Protein 7TZE (pdb70)

Structure (mmCIF, N/CA/C/O backbone):
data_7TZE
#
_entry.id   7TZE
#
_cell.length_a   35.729
_cell.length_b   92.534
_cell.length_c   81.771
_cell.angle_alpha   90.000
_cell.angle_beta   90.780
_cell.angle_gamma   90.000
#
_symmetry.space_group_name_H-M   'P 1 21 1'
#
loop_
_entity.id
_entity.type
_entity.pdbx_description
1 polymer 'Lymphocyte activation gene 3 protein'
2 non-polymer 2-acetamido-2-deoxy-beta-D-glucopyranose
3 non-polymer 1,2-ETHANEDIOL
4 water water
#
loop_
_atom_site.group_PDB
_atom_site.id
_atom_site.type_symbol
_atom_site.label_atom_id
_atom_site.label_alt_id
_atom_site.label_comp_id
_atom_site.label_asym_id
_atom_site.label_entity_id
_atom_site.label_seq_id
_atom_site.pdbx_PDB_ins_code
_atom_site.Cartn_x
_atom_site.Cartn_y
_atom_site.Cartn_z
_atom_site.occupancy
_atom_site.B_iso_or_equiv
_atom_site.auth_seq_id
_atom_site.auth_comp_id
_atom_site.auth_asym_id
_atom_site.auth_atom_id
_atom_site.pdbx_PDB_model_num
ATOM 1 N N . GLU A 1 6 ? 4.763 33.713 17.373 1.00 160.34 28 GLU A N 1
ATOM 2 C CA . GLU A 1 6 ? 4.876 34.951 18.126 1.00 158.09 28 GLU A CA 1
ATOM 3 C C . GLU A 1 6 ? 4.973 34.609 19.598 1.00 143.24 28 GLU A C 1
ATOM 4 O O . GLU A 1 6 ? 6.045 34.621 20.202 1.00 144.42 28 GLU A O 1
ATOM 10 N N . LEU A 1 7 ? 3.822 34.353 20.178 1.00 128.65 29 LEU A N 1
ATOM 11 C CA . LEU A 1 7 ? 3.482 33.949 21.531 1.00 115.22 29 LEU A CA 1
ATOM 12 C C . LEU A 1 7 ? 3.502 32.433 21.665 1.00 107.07 29 LEU A C 1
ATOM 13 O O . LEU A 1 7 ? 3.155 31.723 20.716 1.00 108.56 29 LEU A O 1
ATOM 18 N N . PRO A 1 8 ? 3.916 31.928 22.823 1.00 96.38 30 PRO A N 1
ATOM 19 C CA . PRO A 1 8 ? 3.770 30.494 23.087 1.00 92.46 30 PRO A CA 1
ATOM 20 C C . PRO A 1 8 ? 2.302 30.093 23.096 1.00 87.23 30 PRO A C 1
ATOM 21 O O . PRO A 1 8 ? 1.442 30.813 23.608 1.00 88.63 30 PRO A O 1
ATOM 25 N N . VAL A 1 9 ? 2.020 28.931 22.516 1.00 82.31 31 VAL A N 1
ATOM 26 C CA . VAL A 1 9 ? 0.662 28.413 22.418 1.00 76.62 31 VAL A CA 1
ATOM 27 C C . VAL A 1 9 ? 0.452 27.407 23.539 1.00 76.47 31 VAL A C 1
ATOM 28 O O . VAL A 1 9 ? 1.280 26.510 23.744 1.00 80.12 31 VAL A O 1
ATOM 32 N N . VAL A 1 10 ? -0.652 27.556 24.264 1.00 74.77 32 VAL A N 1
ATOM 33 C CA . VAL A 1 10 ? -1.085 26.598 25.272 1.00 69.64 32 VAL A CA 1
ATOM 34 C C . VAL A 1 10 ? -2.415 26.023 24.816 1.00 68.21 32 VAL A C 1
ATOM 35 O O . VAL A 1 10 ? -3.332 26.773 24.465 1.00 71.63 32 VAL A O 1
ATOM 39 N N . TRP A 1 11 ? -2.517 24.701 24.806 1.00 66.91 33 TRP A N 1
ATOM 40 C CA . TRP A 1 11 ? -3.734 24.036 24.371 1.00 62.49 33 TRP A CA 1
ATOM 41 C C . TRP A 1 11 ? -4.582 23.635 25.568 1.00 64.31 33 TRP A C 1
ATOM 42 O O . TRP A 1 11 ? -4.057 23.265 26.622 1.00 69.34 33 TRP A O 1
ATOM 53 N N . ALA A 1 12 ? -5.898 23.726 25.399 1.00 61.06 34 ALA A N 1
ATOM 54 C CA . ALA A 1 12 ? -6.848 23.319 26.419 1.00 60.59 34 ALA A CA 1
ATOM 55 C C . ALA A 1 12 ? -7.908 22.422 25.800 1.00 66.53 34 ALA A C 1
ATOM 56 O O . ALA A 1 12 ? -8.228 22.532 24.613 1.00 68.30 34 ALA A O 1
ATOM 58 N N . GLN A 1 13 ? -8.450 21.533 26.623 1.00 66.53 35 GLN A N 1
ATOM 59 C CA . GLN A 1 13 ? -9.586 20.703 26.253 1.00 61.22 35 GLN A CA 1
ATOM 60 C C . GLN A 1 13 ? -10.826 21.273 26.928 1.00 56.61 35 GLN A C 1
ATOM 61 O O . GLN A 1 13 ? -10.844 21.447 28.151 1.00 60.21 35 GLN A O 1
ATOM 67 N N . GLU A 1 14 ? -11.846 21.584 26.130 1.00 58.08 36 GLU A N 1
ATOM 68 C CA . GLU A 1 14 ? -13.068 22.165 26.670 1.00 69.66 36 GLU A CA 1
ATOM 69 C C . GLU A 1 14 ? -13.767 21.179 27.596 1.00 69.59 36 GLU A C 1
ATOM 70 O O . GLU A 1 14 ? -13.970 20.013 27.245 1.00 71.20 36 GLU A O 1
ATOM 76 N N . GLY A 1 15 ? -14.149 21.659 28.779 1.00 68.53 37 GLY A N 1
ATOM 77 C CA . GLY A 1 15 ? -14.734 20.817 29.797 1.00 68.69 37 GLY A CA 1
ATOM 78 C C . GLY A 1 15 ? -13.745 20.252 30.793 1.00 68.98 37 GLY A C 1
ATOM 79 O O . GLY A 1 15 ? -14.166 19.754 31.844 1.00 72.42 37 GLY A O 1
ATOM 80 N N . ALA A 1 16 ? -12.447 20.310 30.495 1.00 64.09 38 ALA A N 1
ATOM 81 C CA . ALA A 1 16 ? -11.391 19.830 31.367 1.00 64.14 38 ALA A CA 1
ATOM 82 C C . ALA A 1 16 ? -10.591 21.006 31.918 1.00 68.31 38 ALA A C 1
ATOM 83 O O . ALA A 1 16 ? -10.466 22.036 31.250 1.00 68.94 38 ALA A O 1
ATOM 85 N N . PRO A 1 17 ? -10.057 20.900 33.136 1.00 67.33 39 PRO A N 1
ATOM 86 C CA . PRO A 1 17 ? -9.243 21.996 33.675 1.00 62.91 39 PRO A CA 1
ATOM 87 C C . PRO A 1 17 ? -7.963 22.195 32.883 1.00 62.88 39 PRO A C 1
ATOM 88 O O . PRO A 1 17 ? -7.414 21.258 32.298 1.00 66.03 39 PRO A O 1
ATOM 92 N N . VAL A 1 18 ? -7.492 23.439 32.863 1.00 56.16 40 VAL A N 1
ATOM 93 C CA . VAL A 1 18 ? -6.204 23.751 32.259 1.00 55.96 40 VAL A CA 1
ATOM 94 C C . VAL A 1 18 ? -5.534 24.828 33.100 1.00 58.09 40 VAL A C 1
ATOM 95 O O . VAL A 1 18 ? -6.195 25.613 33.785 1.00 62.54 40 VAL A O 1
ATOM 99 N N . HIS A 1 19 ? -4.207 24.822 33.098 1.00 59.35 41 HIS A N 1
ATOM 100 C CA . HIS A 1 19 ? -3.422 25.800 33.831 1.00 61.36 41 HIS A CA 1
ATOM 101 C C . HIS A 1 19 ? -2.506 26.512 32.848 1.00 61.72 41 HIS A C 1
ATOM 102 O O . HIS A 1 19 ? -1.865 25.876 32.004 1.00 60.29 41 HIS A O 1
ATOM 109 N N . LEU A 1 20 ? -2.497 27.834 32.925 1.00 65.09 42 LEU A N 1
ATOM 110 C CA . LEU A 1 20 ? -1.646 28.650 32.084 1.00 67.97 42 LEU A CA 1
ATOM 111 C C . LEU A 1 20 ? -0.390 28.903 32.892 1.00 70.38 42 LEU A C 1
ATOM 112 O O . LEU A 1 20 ? -0.466 29.543 33.967 1.00 75.04 42 LEU A O 1
ATOM 117 N N . PRO A 1 21 ? 0.760 28.362 32.477 1.00 66.57 43 PRO A N 1
ATOM 118 C CA . PRO A 1 21 ? 1.928 28.311 33.358 1.00 71.36 43 PRO A CA 1
ATOM 119 C C . PRO A 1 21 ? 2.592 29.671 33.488 1.00 73.15 43 PRO A C 1
ATOM 120 O O . PRO A 1 21 ? 2.861 30.351 32.495 1.00 73.67 43 PRO A O 1
ATOM 124 N N . CYS A 1 22 ? 2.878 30.045 34.730 1.00 74.95 44 CYS A N 1
ATOM 125 C CA . CYS A 1 22 ? 3.688 31.225 34.996 1.00 89.35 44 CYS A CA 1
ATOM 126 C C . CYS A 1 22 ? 4.366 31.011 36.344 1.00 90.46 44 CYS A C 1
ATOM 127 O O . CYS A 1 22 ? 3.726 31.123 37.397 1.00 93.45 44 CYS A O 1
ATOM 130 N N . SER A 1 23 ? 5.657 30.706 36.292 1.00 85.71 45 SER A N 1
ATOM 131 C CA . SER A 1 23 ? 6.429 30.233 37.427 1.00 83.68 45 SER A CA 1
ATOM 132 C C . SER A 1 23 ? 7.749 30.979 37.420 1.00 81.42 45 SER A C 1
ATOM 133 O O . SER A 1 23 ? 8.339 31.199 36.363 1.00 80.57 45 SER A O 1
ATOM 136 N N . LEU A 1 24 ? 8.184 31.409 38.592 1.00 84.06 46 LEU A N 1
ATOM 137 C CA . LEU A 1 24 ? 9.516 31.978 38.718 1.00 92.92 46 LEU A CA 1
ATOM 138 C C . LEU A 1 24 ? 10.577 30.915 38.479 1.00 104.92 46 LEU A C 1
ATOM 139 O O . LEU A 1 24 ? 10.498 29.802 39.014 1.00 99.56 46 LEU A O 1
ATOM 144 N N . LYS A 1 25 ? 11.562 31.261 37.654 1.00 126.94 47 LYS A N 1
ATOM 145 C CA . LYS A 1 25 ? 12.636 30.335 37.322 1.00 139.26 47 LYS A CA 1
ATOM 146 C C . LYS A 1 25 ? 13.524 30.158 38.550 1.00 147.20 47 LYS A C 1
ATOM 147 O O . LYS A 1 25 ? 14.106 31.128 39.053 1.00 150.62 47 LYS A O 1
ATOM 149 N N . SER A 1 26 ? 13.584 28.916 39.052 1.00 149.25 48 SER A N 1
ATOM 150 C CA . SER A 1 26 ? 14.285 28.496 40.265 1.00 151.97 48 SER A CA 1
ATOM 151 C C . SER A 1 26 ? 13.748 29.303 41.447 1.00 147.41 48 SER A C 1
ATOM 152 O O . SER A 1 26 ? 14.506 29.988 42.147 1.00 148.10 48 SER A O 1
ATOM 154 N N . PRO A 1 27 ? 12.421 29.257 41.669 0.81 141.18 49 PRO A N 1
ATOM 155 C CA . PRO A 1 27 ? 11.713 29.999 42.734 0.81 136.77 49 PRO A CA 1
ATOM 156 C C . PRO A 1 27 ? 11.809 29.385 44.121 0.81 136.25 49 PRO A C 1
ATOM 157 O O . PRO A 1 27 ? 10.802 29.106 44.777 0.81 137.86 49 PRO A O 1
ATOM 159 N N . ASN A 1 28 ? 13.025 29.163 44.586 1.00 138.90 50 ASN A N 1
ATOM 160 C CA . ASN A 1 28 ? 13.181 28.572 45.908 1.00 139.93 50 ASN A CA 1
ATOM 161 C C . ASN A 1 28 ? 13.531 29.663 46.920 1.00 136.55 50 ASN A C 1
ATOM 162 O O . ASN A 1 28 ? 14.680 29.843 47.345 1.00 137.78 50 ASN A O 1
ATOM 167 N N . LEU A 1 29 ? 12.486 30.391 47.328 1.00 130.82 51 LEU A N 1
ATOM 168 C CA . LEU A 1 29 ? 12.486 31.344 48.430 1.00 130.32 51 LEU A CA 1
ATOM 169 C C . LEU A 1 29 ? 11.621 30.730 49.529 1.00 130.64 51 LEU A C 1
ATOM 170 O O . LEU A 1 29 ? 11.064 29.641 49.348 1.00 132.73 51 LEU A O 1
ATOM 172 N N . ASP A 1 30 ? 11.500 31.423 50.645 1.00 127.38 52 ASP A N 1
ATOM 173 C CA . ASP A 1 30 ? 10.637 30.965 51.719 1.00 122.33 52 ASP A CA 1
ATOM 174 C C . ASP A 1 30 ? 9.192 30.890 51.228 1.00 108.97 52 ASP A C 1
ATOM 175 O O . ASP A 1 30 ? 8.730 31.816 50.548 1.00 101.30 52 ASP A O 1
ATOM 180 N N . PRO A 1 31 ? 8.471 29.787 51.487 1.00 105.21 53 PRO A N 1
ATOM 181 C CA . PRO A 1 31 ? 7.058 29.705 51.056 1.00 104.01 53 PRO A CA 1
ATOM 182 C C . PRO A 1 31 ? 6.181 30.845 51.552 1.00 105.38 53 PRO A C 1
ATOM 183 O O . PRO A 1 31 ? 5.182 31.178 50.900 1.00 104.65 53 PRO A O 1
ATOM 187 N N . ASN A 1 32 ? 6.516 31.452 52.686 1.00 105.51 54 ASN A N 1
ATOM 188 C CA . ASN A 1 32 ? 5.785 32.631 53.129 1.00 104.26 54 ASN A CA 1
ATOM 189 C C . ASN A 1 32 ? 6.320 33.928 52.541 1.00 96.25 54 ASN A C 1
ATOM 190 O O . ASN A 1 32 ? 5.636 34.953 52.605 1.00 97.94 54 ASN A O 1
ATOM 195 N N . PHE A 1 33 ? 7.501 33.898 51.926 1.00 89.11 55 PHE A N 1
ATOM 196 C CA . PHE A 1 33 ? 7.963 35.068 51.180 1.00 81.11 55 PHE A CA 1
ATOM 197 C C . PHE A 1 33 ? 7.300 35.143 49.808 1.00 78.86 55 PHE A C 1
ATOM 198 O O . PHE A 1 33 ? 6.931 36.232 49.354 1.00 77.87 55 PHE A O 1
ATOM 206 N N . LEU A 1 34 ? 7.144 34.002 49.127 1.00 78.03 56 LEU A N 1
ATOM 207 C CA . LEU A 1 34 ? 6.615 34.038 47.766 1.00 75.35 56 LEU A CA 1
ATOM 208 C C . LEU A 1 34 ? 5.095 34.171 47.735 1.00 75.00 56 LEU A C 1
ATOM 209 O O . LEU A 1 34 ? 4.545 34.730 46.777 1.00 74.39 56 LEU A O 1
ATOM 214 N N . ARG A 1 35 ? 4.399 33.706 48.780 1.00 79.67 57 ARG A N 1
ATOM 215 C CA . ARG A 1 35 ? 2.976 34.014 48.921 1.00 84.39 57 ARG A CA 1
ATOM 216 C C . ARG A 1 35 ? 2.702 35.508 49.022 1.00 80.88 57 ARG A C 1
ATOM 217 O O . ARG A 1 35 ? 1.583 35.937 48.722 1.00 82.49 57 ARG A O 1
ATOM 225 N N . ARG A 1 36 ? 3.670 36.304 49.477 1.00 75.26 58 ARG A N 1
ATOM 226 C CA . ARG A 1 36 ? 3.432 37.731 49.624 1.00 69.11 58 ARG A CA 1
ATOM 227 C C . ARG A 1 36 ? 3.534 38.462 48.297 1.00 65.00 58 ARG A C 1
ATOM 228 O O . ARG A 1 36 ? 3.340 39.680 48.260 1.00 69.57 58 ARG A O 1
ATOM 236 N N . GLY A 1 37 ? 3.819 37.747 47.216 1.00 62.40 59 GLY A N 1
ATOM 237 C CA . GLY A 1 37 ? 3.805 38.346 45.908 1.00 68.24 59 GLY A CA 1
ATOM 238 C C . GLY A 1 37 ? 2.387 38.557 45.425 1.00 75.18 59 GLY A C 1
ATOM 239 O O . GLY A 1 37 ? 1.437 37.946 45.918 1.00 80.56 59 GLY A O 1
ATOM 240 N N . GLY A 1 38 ? 2.248 39.433 44.439 1.00 73.32 60 GLY A N 1
ATOM 241 C CA . GLY A 1 38 ? 0.956 39.736 43.859 1.00 70.43 60 GLY A CA 1
ATOM 242 C C . GLY A 1 38 ? 1.018 39.498 42.368 1.00 70.15 60 GLY A C 1
ATOM 243 O O . GLY A 1 38 ? 2.086 39.511 41.768 1.00 72.61 60 GLY A O 1
ATOM 244 N N . VAL A 1 39 ? -0.131 39.218 41.779 1.00 67.03 61 VAL A N 1
ATOM 245 C CA . VAL A 1 39 ? -0.162 38.885 40.365 1.00 68.06 61 VAL A CA 1
ATOM 246 C C . VAL A 1 39 ? -1.426 39.470 39.754 1.00 65.42 61 VAL A C 1
ATOM 247 O O . VAL A 1 39 ? -2.475 39.553 40.406 1.00 62.90 61 VAL A O 1
ATOM 251 N N . ILE A 1 40 ? -1.313 39.897 38.500 1.00 65.05 62 ILE A N 1
ATOM 252 C CA . ILE A 1 40 ? -2.444 40.331 37.690 1.00 73.44 62 ILE A CA 1
ATOM 253 C C . ILE A 1 40 ? -2.451 39.470 36.437 1.00 76.46 62 ILE A C 1
ATOM 254 O O . ILE A 1 40 ? -1.434 39.379 35.736 1.00 79.76 62 ILE A O 1
ATOM 259 N N . TRP A 1 41 ? -3.577 38.816 36.168 1.00 71.96 63 TRP A N 1
ATOM 260 C CA . TRP A 1 41 ? -3.764 38.080 34.926 1.00 66.26 63 TRP A CA 1
ATOM 261 C C . TRP A 1 41 ? -4.745 38.851 34.057 1.00 72.79 63 TRP A C 1
ATOM 262 O O . TRP A 1 41 ? -5.855 39.161 34.497 1.00 80.17 63 TRP A O 1
ATOM 273 N N . GLN A 1 42 ? -4.337 39.162 32.833 1.00 74.66 64 GLN A N 1
ATOM 274 C CA . GLN A 1 42 ? -5.169 39.863 31.872 1.00 82.18 64 GLN A CA 1
ATOM 275 C C . GLN A 1 42 ? -5.473 38.946 30.700 1.00 84.43 64 GLN A C 1
ATOM 276 O O . GLN A 1 42 ? -4.616 38.170 30.271 1.00 86.34 64 GLN A O 1
ATOM 282 N N . HIS A 1 43 ? -6.687 39.051 30.172 1.00 88.10 65 HIS A N 1
ATOM 283 C CA . HIS A 1 43 ? -7.107 38.247 29.036 1.00 92.30 65 HIS A CA 1
ATOM 284 C C . HIS A 1 43 ? -7.659 39.181 27.973 1.00 100.72 65 HIS A C 1
ATOM 285 O O . HIS A 1 43 ? -8.645 39.877 28.216 1.00 105.04 65 HIS A O 1
ATOM 292 N N . GLN A 1 44 ? -7.014 39.227 26.826 1.00 102.38 66 GLN A N 1
ATOM 293 C CA . GLN A 1 44 ? -7.590 39.895 25.673 1.00 110.94 66 GLN A CA 1
ATOM 294 C C . GLN A 1 44 ? -8.234 38.839 24.791 1.00 111.13 66 GLN A C 1
ATOM 295 O O . GLN A 1 44 ? -7.531 38.030 24.178 1.00 113.26 66 GLN A O 1
ATOM 301 N N . PRO A 1 45 ? -9.564 38.736 24.792 1.00 111.00 67 PRO A N 1
ATOM 302 C CA . PRO A 1 45 ? -10.236 37.663 24.060 1.00 108.83 67 PRO A CA 1
ATOM 303 C C . PRO A 1 45 ? -10.106 37.845 22.564 1.00 111.34 67 PRO A C 1
ATOM 304 O O . PRO A 1 45 ? -10.045 38.967 22.053 1.00 118.77 67 PRO A O 1
ATOM 308 N N . ASP A 1 46 ? -10.139 36.723 21.864 1.00 109.98 68 ASP A N 1
ATOM 309 C CA . ASP A 1 46 ? -9.944 36.719 20.431 1.00 112.30 68 ASP A CA 1
ATOM 310 C C . ASP A 1 46 ? -11.219 37.106 19.692 1.00 114.12 68 ASP A C 1
ATOM 311 O O . ASP A 1 46 ? -11.207 37.990 18.835 1.00 117.78 68 ASP A O 1
ATOM 313 N N . GLY A 1 71 ? -8.999 44.616 23.822 1.00 142.41 93 GLY A N 1
ATOM 314 C CA . GLY A 1 71 ? -9.912 44.608 24.948 1.00 139.96 93 GLY A CA 1
ATOM 315 C C . GLY A 1 71 ? -9.370 43.842 26.137 1.00 130.69 93 GLY A C 1
ATOM 316 O O . GLY A 1 71 ? -10.039 42.952 26.665 1.00 125.78 93 GLY A O 1
ATOM 317 N N . ARG A 1 72 ? -8.149 44.188 26.548 1.00 128.35 94 ARG A N 1
ATOM 318 C CA . ARG A 1 72 ? -7.530 43.555 27.706 1.00 124.84 94 ARG A CA 1
ATOM 319 C C . ARG A 1 72 ? -8.363 43.825 28.951 1.00 125.33 94 ARG A C 1
ATOM 320 O O . ARG A 1 72 ? -8.631 44.983 29.288 1.00 131.52 94 ARG A O 1
ATOM 328 N N . TYR A 1 73 ? -8.768 42.761 29.639 1.00 119.06 95 TYR A N 1
ATOM 329 C CA . TYR A 1 73 ? -9.454 42.898 30.913 1.00 115.51 95 TYR A CA 1
ATOM 330 C C . TYR A 1 73 ? -8.823 41.957 31.928 1.00 104.93 95 TYR A C 1
ATOM 331 O O . TYR A 1 73 ? -8.302 40.894 31.581 1.00 102.57 95 TYR A O 1
ATOM 340 N N . THR A 1 74 ? -8.891 42.361 33.191 1.00 97.68 96 THR A N 1
ATOM 341 C CA . THR A 1 74 ? -8.261 41.626 34.280 1.00 86.44 96 THR A CA 1
ATOM 342 C C . THR A 1 74 ? -9.196 40.510 34.724 1.00 82.11 96 THR A C 1
ATOM 343 O O . THR A 1 74 ? -10.360 40.767 35.049 1.00 84.88 96 THR A O 1
ATOM 347 N N . VAL A 1 75 ? -8.710 39.270 34.728 1.00 77.15 97 VAL A N 1
ATOM 348 C CA . VAL A 1 75 ? -9.592 38.181 35.130 1.00 77.24 97 VAL A CA 1
ATOM 349 C C . VAL A 1 75 ? -9.381 37.801 36.588 1.00 78.06 97 VAL A C 1
ATOM 350 O O . VAL A 1 75 ? -10.309 37.304 37.233 1.00 81.20 97 VAL A O 1
ATOM 354 N N . LEU A 1 76 ? -8.188 38.051 37.126 1.00 75.64 98 LEU A N 1
ATOM 355 C CA . LEU A 1 76 ? -7.997 37.977 38.567 1.00 76.92 98 LEU A CA 1
ATOM 356 C C . LEU A 1 76 ? -6.732 38.733 38.953 1.00 75.13 98 LEU A C 1
ATOM 357 O O . LEU A 1 76 ? -5.739 38.770 38.211 1.00 73.68 98 LEU A O 1
ATOM 362 N N . SER A 1 77 ? -6.791 39.323 40.142 1.00 75.14 99 SER A N 1
ATOM 363 C CA . SER A 1 77 ? -5.723 40.142 40.696 1.00 75.01 99 SER A CA 1
ATOM 364 C C . SER A 1 77 ? -5.598 39.814 42.171 1.00 77.17 99 SER A C 1
ATOM 365 O O . SER A 1 77 ? -6.582 39.903 42.910 1.00 85.01 99 SER A O 1
ATOM 368 N N . VAL A 1 78 ? -4.409 39.418 42.603 1.00 73.90 100 VAL A N 1
ATOM 369 C CA . VAL A 1 78 ? -4.108 39.304 44.023 1.00 77.69 100 VAL A CA 1
ATOM 370 C C . VAL A 1 78 ? -3.059 40.354 44.337 1.00 72.32 100 VAL A C 1
ATOM 371 O O . VAL A 1 78 ? -2.050 40.465 43.624 1.00 68.39 100 VAL A O 1
ATOM 375 N N . ALA A 1 79 ? -3.304 41.126 45.391 1.00 71.90 101 ALA A N 1
ATOM 376 C CA . ALA A 1 79 ? -2.465 42.245 45.784 1.00 74.14 101 ALA A CA 1
ATOM 377 C C . ALA A 1 79 ? -1.247 41.713 46.530 1.00 75.55 101 ALA A C 1
ATOM 378 O O . ALA A 1 79 ? -1.362 40.752 47.292 1.00 78.60 101 ALA A O 1
ATOM 380 N N . PRO A 1 80 ? -0.065 42.278 46.302 1.00 74.28 102 PRO A N 1
ATOM 381 C CA . PRO A 1 80 ? 1.095 41.853 47.086 1.00 67.90 102 PRO A CA 1
ATOM 382 C C . PRO A 1 80 ? 0.908 42.200 48.555 1.00 67.16 102 PRO A C 1
ATOM 383 O O . PRO A 1 80 ? 0.133 43.085 48.925 1.00 71.83 102 PRO A O 1
ATOM 387 N N . GLY A 1 81 ? 1.637 41.477 49.398 1.00 68.21 103 GLY A N 1
ATOM 388 C CA . GLY A 1 81 ? 1.555 41.619 50.839 1.00 72.41 103 GLY A CA 1
ATOM 389 C C . GLY A 1 81 ? 1.157 40.355 51.573 1.00 72.43 103 GLY A C 1
ATOM 390 O O . GLY A 1 81 ? 1.367 40.270 52.791 1.00 75.83 103 GLY A O 1
ATOM 391 N N . GLY A 1 82 ? 0.573 39.375 50.888 1.00 69.32 104 GLY A N 1
ATOM 392 C CA . GLY A 1 82 ? 0.286 38.103 51.512 1.00 75.90 104 GLY A CA 1
ATOM 393 C C . GLY A 1 82 ? -1.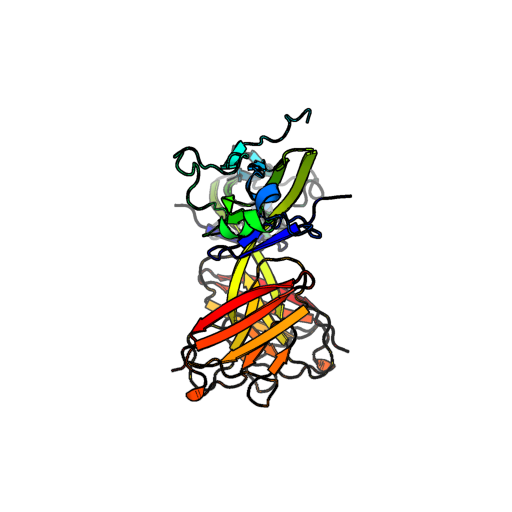075 37.957 52.154 1.00 84.89 104 GLY A C 1
ATOM 394 O O . GLY A 1 82 ? -1.377 36.873 52.670 1.00 96.12 104 GLY A O 1
ATOM 395 N N . LEU A 1 83 ? -1.917 38.985 52.126 1.00 83.39 105 LEU A N 1
ATOM 396 C CA . LEU A 1 83 ? -3.238 38.878 52.722 1.00 87.21 105 LEU A CA 1
ATOM 397 C C . LEU A 1 83 ? -4.272 38.798 51.608 1.00 92.14 105 LEU A C 1
ATOM 398 O O . LEU A 1 83 ? -4.097 39.374 50.531 1.00 89.99 105 LEU A O 1
ATOM 403 N N . ARG A 1 84 ? -5.364 38.095 51.891 1.00 99.19 106 ARG A N 1
ATOM 404 C CA . ARG A 1 84 ? -6.386 37.786 50.904 1.00 101.02 106 ARG A CA 1
ATOM 405 C C . ARG A 1 84 ? -7.731 38.405 51.249 1.00 112.25 106 ARG A C 1
ATOM 406 O O . ARG A 1 84 ? -8.024 38.713 52.404 1.00 115.72 106 ARG A O 1
ATOM 414 N N . SER A 1 85 ? -8.547 38.588 50.215 1.00 123.84 107 SER A N 1
ATOM 415 C CA . SER A 1 85 ? -9.885 39.128 50.382 1.00 137.92 107 SER A CA 1
ATOM 416 C C . SER A 1 85 ? -10.886 38.049 50.781 1.00 145.75 107 SER A C 1
ATOM 417 O O . SER A 1 85 ? -12.004 38.378 51.193 1.00 154.08 107 SER A O 1
ATOM 420 N N . GLY A 1 86 ? -10.516 36.774 50.644 1.00 138.30 108 GLY A N 1
ATOM 421 C CA . GLY A 1 86 ? -11.387 35.650 50.917 1.00 137.95 108 GLY A CA 1
ATOM 422 C C . GLY A 1 86 ? -12.329 35.270 49.800 1.00 134.06 108 GLY A C 1
ATOM 423 O O . GLY A 1 86 ? -13.035 34.265 49.923 1.00 133.24 108 GLY A O 1
ATOM 424 N N . ARG A 1 87 ? -12.374 36.035 48.713 1.00 137.32 109 ARG A N 1
ATOM 425 C CA . ARG A 1 87 ? -13.264 35.737 47.592 1.00 144.59 109 ARG A CA 1
ATOM 426 C C . ARG A 1 87 ? -12.700 34.682 46.624 1.00 147.51 109 ARG A C 1
ATOM 427 O O . ARG A 1 87 ? -12.575 34.905 45.425 1.00 144.96 109 ARG A O 1
ATOM 435 N N . GLN A 1 88 ? -12.325 33.516 47.174 1.00 153.78 110 GLN A N 1
ATOM 436 C CA . GLN A 1 88 ? -11.988 32.368 46.322 1.00 155.27 110 GLN A CA 1
ATOM 437 C C . GLN A 1 88 ? -13.228 31.645 45.794 1.00 153.78 110 GLN A C 1
ATOM 438 O O . GLN A 1 88 ? -13.180 31.164 44.649 1.00 155.92 110 GLN A O 1
ATOM 444 N N . PRO A 1 89 ? -14.332 31.519 46.538 1.00 148.70 111 PRO A N 1
ATOM 445 C CA . PRO A 1 89 ? -15.575 31.066 45.896 1.00 145.33 111 PRO A CA 1
ATOM 446 C C . PRO A 1 89 ? -16.078 32.033 44.842 1.00 143.41 111 PRO A C 1
ATOM 447 O O . PRO A 1 89 ? -16.933 31.654 44.019 1.00 141.93 111 PRO A O 1
ATOM 451 N N . LEU A 1 90 ? -15.599 33.274 44.860 0.74 147.62 112 LEU A N 1
ATOM 452 C CA . LEU A 1 90 ? -15.974 34.267 43.869 0.74 152.36 112 LEU A CA 1
ATOM 453 C C . LEU A 1 90 ? -15.211 33.985 42.589 0.74 153.21 112 LEU A C 1
ATOM 454 O O . LEU A 1 90 ? -14.009 33.725 42.630 0.74 150.27 112 LEU A O 1
ATOM 456 N N . HIS A 1 91 ? -15.917 34.023 41.465 0.94 161.78 113 HIS A N 1
ATOM 457 C CA . HIS A 1 91 ? -15.465 33.697 40.108 0.94 160.71 113 HIS A CA 1
ATOM 458 C C . HIS A 1 91 ? -14.634 32.426 40.110 0.94 150.00 113 HIS A C 1
ATOM 459 O O . HIS A 1 91 ? -13.460 32.465 39.712 0.94 150.17 113 HIS A O 1
ATOM 466 N N . PRO A 1 92 ? -15.191 31.296 40.573 1.00 140.34 114 PRO A N 1
ATOM 467 C CA . PRO A 1 92 ? -14.368 30.094 40.774 1.00 130.33 114 PRO A CA 1
ATOM 468 C C . PRO A 1 92 ? -13.906 29.450 39.477 1.00 117.47 114 PRO A C 1
ATOM 469 O O . PRO A 1 92 ? -13.179 28.448 39.521 1.00 116.42 114 PRO A O 1
ATOM 473 N N . HIS A 1 93 ? -14.336 29.975 38.330 1.00 103.91 115 HIS A N 1
ATOM 474 C CA . HIS A 1 93 ? -13.879 29.466 37.048 1.00 91.26 115 HIS A CA 1
ATOM 475 C C . HIS A 1 93 ? -12.432 29.871 36.775 1.00 87.69 115 HIS A C 1
ATOM 476 O O . HIS A 1 93 ? -11.725 29.174 36.037 1.00 87.97 115 HIS A O 1
ATOM 483 N N . VAL A 1 94 ? -11.970 30.969 37.380 1.00 85.69 116 VAL A N 1
ATOM 484 C CA . VAL A 1 94 ? -10.569 31.386 37.354 1.00 86.71 116 VAL A CA 1
ATOM 485 C C . VAL A 1 94 ? -9.989 31.245 38.762 1.00 86.27 116 VAL A C 1
ATOM 486 O O . VAL A 1 94 ? -10.633 31.630 39.747 1.00 91.02 116 VAL A O 1
ATOM 490 N N . GLN A 1 95 ? -8.789 30.673 38.871 1.00 83.67 117 GLN A N 1
ATOM 491 C CA . GLN A 1 95 ? -8.257 30.402 40.204 1.00 88.43 117 GLN A CA 1
ATOM 492 C C . GLN A 1 95 ? -6.737 30.339 40.199 1.00 87.30 117 GLN A C 1
ATOM 493 O O . GLN A 1 95 ? -6.098 30.126 39.166 1.00 83.87 117 GLN A O 1
ATOM 499 N N . LEU A 1 96 ? -6.179 30.500 41.398 1.00 86.72 118 LEU A N 1
ATOM 500 C CA . LEU A 1 96 ? -4.771 30.273 41.691 1.00 79.18 118 LEU A CA 1
ATOM 501 C C . LEU A 1 96 ? -4.689 29.255 42.819 1.00 84.99 118 LEU A C 1
ATOM 502 O O . LEU A 1 96 ? -5.443 29.339 43.793 1.00 89.36 118 LEU A O 1
ATOM 507 N N . GLU A 1 97 ? -3.772 28.301 42.691 1.00 91.38 119 GLU A N 1
ATOM 508 C CA . GLU A 1 97 ? -3.511 27.311 43.730 1.00 99.87 119 GLU A CA 1
ATOM 509 C C . GLU A 1 97 ? -2.434 27.848 44.664 1.00 101.84 119 GLU A C 1
ATOM 510 O O . GLU A 1 97 ? -1.315 28.142 44.221 1.00 98.31 119 GLU A O 1
ATOM 516 N N . GLU A 1 98 ? -2.769 27.996 45.950 1.00 107.88 120 GLU A N 1
ATOM 517 C CA . GLU A 1 98 ? -1.847 28.668 46.866 1.00 109.44 120 GLU A CA 1
ATOM 518 C C . GLU A 1 98 ? -0.674 27.789 47.282 1.00 106.58 120 GLU A C 1
ATOM 519 O O . GLU A 1 98 ? 0.352 28.304 47.750 1.00 107.41 120 GLU A O 1
ATOM 525 N N . ARG A 1 99 ? -0.772 26.484 47.053 1.00 102.21 121 ARG A N 1
ATOM 526 C CA . ARG A 1 99 ? 0.402 25.636 47.225 1.00 100.54 121 ARG A CA 1
ATOM 527 C C . ARG A 1 99 ? 1.460 25.961 46.179 1.00 98.91 121 ARG A C 1
ATOM 528 O O . ARG A 1 99 ? 2.661 26.045 46.486 1.00 99.73 121 ARG A O 1
ATOM 530 N N . GLY A 1 100 ? 1.020 26.250 44.956 1.00 94.82 122 GLY A N 1
ATOM 531 C CA . GLY A 1 100 ? 1.969 26.640 43.940 1.00 93.96 122 GLY A CA 1
ATOM 532 C C . GLY A 1 100 ? 2.434 28.054 44.179 1.00 94.47 122 GLY A C 1
ATOM 533 O O . GLY A 1 100 ? 3.587 28.387 43.889 1.00 97.20 122 GLY A O 1
ATOM 534 N N . LEU A 1 101 ? 1.567 28.887 44.763 1.00 92.44 123 LEU A N 1
ATOM 535 C CA . LEU A 1 101 ? 1.945 30.263 45.062 1.00 88.71 123 LEU A CA 1
ATOM 536 C C . LEU A 1 101 ? 3.090 30.296 46.061 1.00 85.82 123 LEU A C 1
ATOM 537 O O . LEU A 1 101 ? 4.028 31.090 45.922 1.00 80.60 123 LEU A O 1
ATOM 542 N N . GLN A 1 102 ? 3.028 29.430 47.076 1.00 87.13 124 GLN A N 1
ATOM 543 C CA . GLN A 1 102 ? 4.162 29.264 47.977 1.00 87.06 124 GLN A CA 1
ATOM 544 C C . GLN A 1 102 ? 5.352 28.619 47.278 1.00 82.56 124 GLN A C 1
ATOM 545 O O . GLN A 1 102 ? 6.500 28.868 47.662 1.00 84.93 124 GLN A O 1
ATOM 551 N N . ARG A 1 103 ? 5.113 27.798 46.254 1.00 80.24 125 ARG A N 1
ATOM 552 C CA . ARG A 1 103 ? 6.236 27.203 45.534 1.00 79.67 125 ARG A CA 1
ATOM 553 C C . ARG A 1 103 ? 6.788 28.111 44.433 1.00 80.87 125 ARG A C 1
ATOM 554 O O . ARG A 1 103 ? 7.631 27.668 43.646 1.00 84.51 125 ARG A O 1
ATOM 556 N N . GLY A 1 104 ? 6.341 29.363 44.369 1.00 81.37 126 GLY A N 1
ATOM 557 C CA . GLY A 1 104 ? 6.756 30.275 43.322 1.00 79.51 126 GLY A CA 1
ATOM 558 C C . GLY A 1 104 ? 6.059 30.048 42.004 1.00 78.95 126 GLY A C 1
ATOM 559 O O . GLY A 1 104 ? 6.560 30.480 40.961 1.00 80.05 126 GLY A O 1
ATOM 560 N N . ASP A 1 105 ? 4.905 29.392 42.030 1.00 78.53 127 ASP A N 1
ATOM 561 C CA . ASP A 1 105 ? 4.113 29.075 40.850 1.00 74.57 127 ASP A CA 1
ATOM 562 C C . ASP A 1 105 ? 2.862 29.942 40.895 1.00 67.69 127 ASP A C 1
ATOM 563 O O . ASP A 1 105 ? 2.032 29.795 41.797 1.00 65.80 127 ASP A O 1
ATOM 568 N N . PHE A 1 106 ? 2.722 30.829 39.924 1.00 62.26 128 PHE A N 1
ATOM 569 C CA . PHE A 1 106 ? 1.632 31.793 39.887 1.00 65.99 128 PHE A CA 1
ATOM 570 C C . PHE A 1 106 ? 0.731 31.519 38.689 1.00 71.74 128 PHE A C 1
ATOM 571 O O . PHE A 1 106 ? 0.214 32.433 38.042 1.00 71.25 128 PHE A O 1
ATOM 579 N N . SER A 1 107 ? 0.530 30.236 38.401 1.00 71.87 129 SER A N 1
ATOM 580 C CA . SER A 1 107 ? -0.172 29.790 37.207 1.00 66.36 129 SER A CA 1
ATOM 581 C C . SER A 1 107 ? -1.673 29.984 37.359 1.00 62.36 129 SER A C 1
ATOM 582 O O . SER A 1 107 ? -2.233 29.803 38.443 1.00 62.28 129 SER A O 1
ATOM 585 N N . LEU A 1 108 ? -2.337 30.312 36.254 1.00 62.63 130 LEU A N 1
ATOM 586 C CA . LEU A 1 108 ? -3.780 30.529 36.310 1.00 66.70 130 LEU A CA 1
ATOM 587 C C . LEU A 1 108 ? -4.492 29.214 36.022 1.00 68.03 130 LEU A C 1
ATOM 588 O O . LEU A 1 108 ? -4.178 28.541 35.042 1.00 71.93 130 LEU A O 1
ATOM 593 N N . TRP A 1 109 ? -5.465 28.857 36.856 1.00 70.29 131 TRP A N 1
ATOM 594 C CA . TRP A 1 109 ? -6.233 27.633 36.655 1.00 68.79 131 TRP A CA 1
ATOM 595 C C . TRP A 1 109 ? -7.646 27.966 36.195 1.00 69.36 131 TRP A C 1
ATOM 596 O O . TRP A 1 109 ? -8.377 28.687 36.885 1.00 74.17 131 TRP A O 1
ATOM 607 N N . LEU A 1 110 ? -8.019 27.440 35.030 1.00 66.10 132 LEU A N 1
ATOM 608 C CA . LEU A 1 110 ? -9.387 27.479 34.528 1.00 76.03 132 LEU A CA 1
ATOM 609 C C . LEU A 1 110 ? -9.989 26.098 34.775 1.00 78.96 132 LEU A C 1
ATOM 610 O O . LEU A 1 110 ? -9.631 25.122 34.103 1.00 79.12 132 LEU A O 1
ATOM 615 N N . ARG A 1 111 ? -10.860 26.016 35.796 1.00 81.67 133 ARG A N 1
ATOM 616 C CA . ARG A 1 111 ? -11.422 24.734 36.221 1.00 96.10 133 ARG A CA 1
ATOM 617 C C . ARG A 1 111 ? -12.280 24.089 35.133 1.00 106.98 133 ARG A C 1
ATOM 618 O O . ARG A 1 111 ? -12.039 22.916 34.801 1.00 115.59 133 ARG A O 1
ATOM 626 N N . PRO A 1 112 ? -13.322 24.748 34.575 1.00 102.07 134 PRO A N 1
ATOM 627 C CA . PRO A 1 112 ? -13.774 24.299 33.256 1.00 97.51 134 PRO A CA 1
ATOM 628 C C . PRO A 1 112 ? -13.180 25.177 32.167 1.00 94.13 134 PRO A C 1
ATOM 629 O O . PRO A 1 112 ? -13.519 26.359 32.078 1.00 98.80 134 PRO A O 1
ATOM 633 N N . ALA A 1 113 ? -12.295 24.636 31.336 1.00 84.78 135 ALA A N 1
ATOM 634 C CA . ALA A 1 113 ? -11.831 25.408 30.194 1.00 75.05 135 ALA A CA 1
ATOM 635 C C . ALA A 1 113 ? -13.001 25.585 29.240 1.00 73.80 135 ALA A C 1
ATOM 636 O O . ALA A 1 113 ? -13.597 24.602 28.791 1.00 74.15 135 ALA A O 1
ATOM 638 N N . LEU A 1 114 ? -13.336 26.834 28.947 1.00 71.66 136 LEU A N 1
ATOM 639 C CA . LEU A 1 114 ? -14.505 27.163 28.152 1.00 76.61 136 LEU A CA 1
ATOM 640 C C . LEU A 1 114 ? -14.080 27.687 26.787 1.00 79.08 136 LEU A C 1
ATOM 641 O O . LEU A 1 114 ? -12.926 28.072 26.575 1.00 80.95 136 LEU A O 1
ATOM 646 N N . ARG A 1 115 ? -15.034 27.652 25.852 1.00 81.53 137 ARG A N 1
ATOM 647 C CA . ARG A 1 115 ? -14.802 28.184 24.511 1.00 86.04 137 ARG A CA 1
ATOM 648 C C . ARG A 1 115 ? -14.382 29.646 24.557 1.00 85.82 137 ARG A C 1
ATOM 649 O O . ARG A 1 115 ? -13.526 30.082 23.778 1.00 83.39 137 ARG A O 1
ATOM 657 N N . THR A 1 116 ? -14.973 30.417 25.471 1.00 90.90 138 THR A N 1
ATOM 658 C CA . THR A 1 116 ? -14.686 31.841 25.579 1.00 92.74 138 THR A CA 1
ATOM 659 C C . THR A 1 116 ? -13.274 32.133 26.069 1.00 91.94 138 THR A C 1
ATOM 660 O O . THR A 1 116 ? -12.794 33.259 25.893 1.00 94.04 138 THR A O 1
ATOM 664 N N . ASP A 1 117 ? -12.594 31.150 26.656 1.00 85.88 139 ASP A N 1
ATOM 665 C CA . ASP A 1 117 ? -11.285 31.389 27.247 1.00 82.62 139 ASP A CA 1
ATOM 666 C 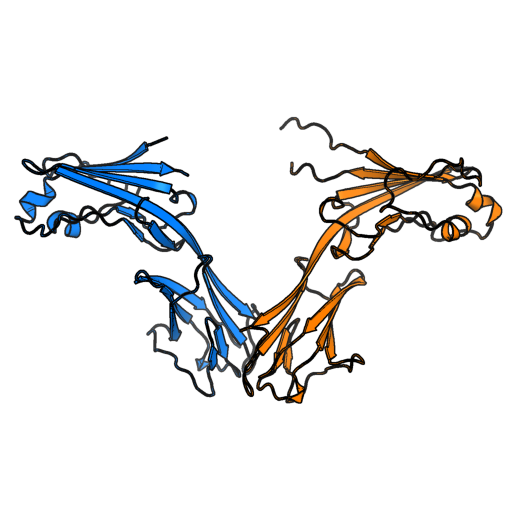C . ASP A 1 117 ? -10.150 31.442 26.236 1.00 78.24 139 ASP A C 1
ATOM 667 O O . ASP A 1 117 ? -9.050 31.863 26.607 1.00 76.67 139 ASP A O 1
ATOM 672 N N . ALA A 1 118 ? -10.367 30.992 25.002 1.00 75.51 140 ALA A N 1
ATOM 673 C CA . ALA A 1 118 ? -9.346 31.118 23.971 1.00 73.03 140 ALA A CA 1
ATOM 674 C C . ALA A 1 118 ? -9.015 32.588 23.750 1.00 78.71 140 ALA A C 1
ATOM 675 O O . ALA A 1 118 ? -9.887 33.458 23.837 1.00 83.87 140 ALA A O 1
ATOM 677 N N . GLY A 1 119 ? -7.744 32.870 23.499 1.00 77.33 141 GLY A N 1
ATOM 678 C CA . GLY A 1 119 ? -7.307 34.237 23.325 1.00 81.90 141 GLY A CA 1
ATOM 679 C C . GLY A 1 119 ? -5.958 34.459 23.974 1.00 79.58 141 GLY A C 1
ATOM 680 O O . GLY A 1 119 ? -5.232 33.509 24.268 1.00 71.99 141 GLY A O 1
ATOM 681 N N . GLU A 1 120 ? -5.615 35.729 24.208 1.00 85.42 142 GLU A N 1
ATOM 682 C CA . GLU A 1 120 ? -4.277 36.085 24.657 1.00 86.91 142 GLU A CA 1
ATOM 683 C C . GLU A 1 120 ? -4.273 36.370 26.153 1.00 79.24 142 GLU A C 1
ATOM 684 O O . GLU A 1 120 ? -5.170 37.049 26.669 1.00 83.27 142 GLU A O 1
ATOM 690 N N . TYR A 1 121 ? -3.256 35.866 26.844 1.00 73.59 143 TYR A N 1
ATOM 691 C CA . TYR A 1 121 ? -3.136 36.027 28.285 1.00 72.29 143 TYR A CA 1
ATOM 692 C C . TYR A 1 121 ? -1.799 36.650 28.665 1.00 74.22 143 TYR A C 1
ATOM 693 O O . TYR A 1 121 ? -0.752 36.272 28.128 1.00 74.90 143 TYR A O 1
ATOM 702 N N . HIS A 1 122 ? -1.845 37.595 29.609 1.00 78.47 144 HIS A N 1
ATOM 703 C CA . HIS A 1 122 ? -0.665 38.320 30.078 1.00 83.80 144 HIS A CA 1
ATOM 704 C C . HIS A 1 122 ? -0.668 38.351 31.601 1.00 73.73 144 HIS A C 1
ATOM 705 O O . HIS A 1 122 ? -1.579 38.919 32.207 1.00 70.56 144 HIS A O 1
ATOM 712 N N . ALA A 1 123 ? 0.351 37.762 32.216 1.00 70.10 145 ALA A N 1
ATOM 713 C CA . ALA A 1 123 ? 0.492 37.741 33.667 1.00 67.02 145 ALA A CA 1
ATOM 714 C C . ALA A 1 123 ? 1.642 38.642 34.093 1.00 71.56 145 ALA A C 1
ATOM 715 O O . ALA A 1 123 ? 2.682 38.675 33.437 1.00 72.35 145 ALA A O 1
ATOM 717 N N . THR A 1 124 ? 1.452 39.391 35.176 1.00 71.82 146 THR A N 1
ATOM 718 C CA . THR A 1 124 ? 2.548 40.138 35.784 1.00 68.32 146 THR A CA 1
ATOM 719 C C . THR A 1 124 ? 2.581 39.837 37.277 1.00 63.18 146 THR A C 1
ATOM 720 O O . THR A 1 124 ? 1.565 39.970 37.967 1.00 62.56 146 THR A O 1
ATOM 724 N N . VAL A 1 125 ? 3.734 39.368 37.755 1.00 62.91 147 VAL A N 1
ATOM 725 C CA . VAL A 1 125 ? 3.947 38.983 39.150 1.00 68.24 147 VAL A CA 1
ATOM 726 C C . VAL A 1 125 ? 4.918 39.981 39.773 1.00 70.19 147 VAL A C 1
ATOM 727 O O . VAL A 1 125 ? 5.984 40.271 39.205 1.00 75.99 147 VAL A O 1
ATOM 731 N N . ARG A 1 126 ? 4.548 40.478 40.952 1.00 67.86 148 ARG A N 1
ATOM 732 C CA . ARG A 1 126 ? 5.225 41.532 41.697 1.00 67.54 148 ARG A CA 1
ATOM 733 C C . ARG A 1 126 ? 5.732 40.965 43.016 1.00 64.45 148 ARG A C 1
ATOM 734 O O . ARG A 1 126 ? 4.934 40.594 43.888 1.00 66.07 148 ARG A O 1
ATOM 742 N N . LEU A 1 127 ? 7.044 40.863 43.135 1.00 62.70 149 LEU A N 1
ATOM 743 C CA . LEU A 1 127 ? 7.756 40.568 44.362 1.00 67.24 149 LEU A CA 1
ATOM 744 C C . LEU A 1 127 ? 8.491 41.828 44.820 1.00 65.19 149 LEU A C 1
ATOM 745 O O . LEU A 1 127 ? 8.525 42.825 44.092 1.00 64.98 149 LEU A O 1
ATOM 750 N N . PRO A 1 128 ? 9.065 41.841 46.037 1.00 66.43 150 PRO A N 1
ATOM 751 C CA . PRO A 1 128 ? 9.704 43.092 46.503 1.00 65.60 150 PRO A CA 1
ATOM 752 C C . PRO A 1 128 ? 10.820 43.601 45.607 1.00 67.51 150 PRO A C 1
ATOM 753 O O . PRO A 1 128 ? 10.847 44.790 45.265 1.00 64.09 150 PRO A O 1
ATOM 757 N N . ASN A 1 129 ? 11.747 42.733 45.220 1.00 71.24 151 ASN A N 1
ATOM 758 C CA . ASN A 1 129 ? 12.892 43.127 44.417 1.00 74.40 151 ASN A CA 1
ATOM 759 C C . ASN A 1 129 ? 12.876 42.531 43.018 1.00 76.07 151 ASN A C 1
ATOM 760 O O . ASN A 1 129 ? 13.753 42.857 42.210 1.00 82.11 151 ASN A O 1
ATOM 765 N N . ARG A 1 130 ? 11.915 41.664 42.707 1.00 72.63 152 ARG A N 1
ATOM 766 C CA . ARG A 1 130 ? 11.870 40.997 41.418 1.00 79.84 152 ARG A CA 1
ATOM 767 C C . ARG A 1 130 ? 10.517 41.260 40.775 1.00 82.05 152 ARG A C 1
ATOM 768 O O . ARG A 1 130 ? 9.515 41.482 41.461 1.00 78.53 152 ARG A O 1
ATOM 776 N N . ALA A 1 131 ? 10.500 41.218 39.448 1.00 84.01 153 ALA A N 1
ATOM 777 C CA . ALA A 1 131 ? 9.281 41.308 38.665 1.00 75.18 153 ALA A CA 1
ATOM 778 C C . ALA A 1 131 ? 9.297 40.232 37.594 1.00 78.77 153 ALA A C 1
ATOM 779 O O . ALA A 1 131 ? 10.364 39.808 37.139 1.00 83.40 153 ALA A O 1
ATOM 781 N N . LEU A 1 132 ? 8.107 39.788 37.193 1.00 77.61 154 LEU A N 1
ATOM 782 C CA . LEU A 1 132 ? 8.020 38.788 36.141 1.00 81.38 154 LEU A CA 1
ATOM 783 C C . LEU A 1 132 ? 6.806 39.085 35.273 1.00 81.13 154 LEU A C 1
ATOM 784 O O . LEU A 1 132 ? 5.795 39.599 35.754 1.00 80.87 154 LEU A O 1
ATOM 789 N N . SER A 1 133 ? 6.924 38.778 33.982 1.00 84.58 155 SER A N 1
ATOM 790 C CA . SER A 1 133 ? 5.799 38.861 33.066 1.00 88.23 155 SER A CA 1
ATOM 791 C C . SER A 1 133 ? 5.751 37.574 32.256 1.00 87.36 155 SER A C 1
ATOM 792 O O . SER A 1 133 ? 6.788 36.984 31.935 1.00 85.39 155 SER A O 1
ATOM 795 N N . CYS A 1 134 ? 4.532 37.179 31.899 1.00 89.41 156 CYS A N 1
ATOM 796 C CA . CYS A 1 134 ? 4.238 35.982 31.126 1.00 88.93 156 CYS A CA 1
ATOM 797 C C . CYS A 1 134 ? 3.262 36.334 30.021 1.00 81.30 156 CYS A C 1
ATOM 798 O O . CYS A 1 134 ? 2.334 37.114 30.239 1.00 82.98 156 CYS A O 1
ATOM 801 N N . SER A 1 135 ? 3.460 35.752 28.846 1.00 77.97 157 SER A N 1
ATOM 802 C CA . SER A 1 135 ? 2.549 35.980 27.736 1.00 79.80 157 SER A CA 1
ATOM 803 C C . SER A 1 135 ? 2.309 34.652 27.039 1.00 82.23 157 SER A C 1
ATOM 804 O O . SER A 1 135 ? 3.264 33.949 26.692 1.00 86.99 157 SER A O 1
ATOM 807 N N . LEU A 1 136 ? 1.036 34.310 26.843 1.00 77.12 158 LEU A N 1
ATOM 808 C CA . LEU A 1 136 ? 0.663 33.040 26.233 1.00 78.08 158 LEU A CA 1
ATOM 809 C C . LEU A 1 136 ? -0.546 33.248 25.335 1.00 77.67 158 LEU A C 1
ATOM 810 O O . LEU A 1 136 ? -1.310 34.200 25.509 1.00 73.96 158 LEU A O 1
ATOM 815 N N . ARG A 1 137 ? -0.699 32.366 24.353 1.00 80.45 159 ARG A N 1
ATOM 816 C CA . ARG A 1 137 ? -1.942 32.239 23.605 1.00 78.81 159 ARG A CA 1
ATOM 817 C C . ARG A 1 137 ? -2.597 30.906 23.933 1.00 74.19 159 ARG A C 1
ATOM 818 O O . ARG A 1 137 ? -1.960 29.853 23.825 1.00 73.42 159 ARG A O 1
ATOM 826 N N . LEU A 1 138 ? -3.860 30.955 24.339 1.00 72.13 160 LEU A N 1
ATOM 827 C CA . LEU A 1 138 ? -4.633 29.762 24.642 1.00 74.11 160 LEU A CA 1
ATOM 828 C C . LEU A 1 138 ? -5.581 29.455 23.492 1.00 78.94 160 LEU A C 1
ATOM 829 O O . LEU A 1 138 ? -6.378 30.312 23.090 1.00 84.28 160 LEU A O 1
ATOM 834 N N . ARG A 1 139 ? -5.489 28.238 22.967 1.00 76.10 161 ARG A N 1
ATOM 835 C CA . ARG A 1 139 ? -6.479 27.701 22.049 1.00 79.43 161 ARG A CA 1
ATOM 836 C C . ARG A 1 139 ? -7.198 26.551 22.736 1.00 75.24 161 ARG A C 1
ATOM 837 O O . ARG A 1 139 ? -6.572 25.731 23.417 1.00 71.68 161 ARG A O 1
ATOM 845 N N . VAL A 1 140 ? -8.510 26.484 22.545 1.00 73.79 162 VAL A N 1
ATOM 846 C CA . VAL A 1 140 ? -9.339 25.474 23.186 1.00 70.06 162 VAL A CA 1
ATOM 847 C C . VAL A 1 140 ? -9.978 24.628 22.094 1.00 72.19 162 VAL A C 1
ATOM 848 O O . VAL A 1 140 ? -10.531 25.161 21.125 1.00 75.81 162 VAL A O 1
ATOM 852 N N . GLY A 1 141 ? -9.861 23.310 22.232 1.00 67.23 163 GLY A N 1
ATOM 853 C CA . GLY A 1 141 ? -10.416 22.381 21.279 1.00 65.57 163 GLY A CA 1
ATOM 854 C C . GLY A 1 141 ? -11.538 21.569 21.904 1.00 64.19 163 GLY A C 1
ATOM 855 O O . GLY A 1 141 ? -11.814 21.646 23.100 1.00 63.39 163 GLY A O 1
ATOM 856 N N . GLN A 1 142 ? -12.187 20.777 21.060 1.00 57.39 164 GLN A N 1
ATOM 857 C CA . GLN A 1 142 ? -13.305 19.951 21.486 1.00 59.21 164 GLN A CA 1
ATOM 858 C C . GLN A 1 142 ? -12.923 18.486 21.360 1.00 57.33 164 GLN A C 1
ATOM 859 O O . GLN A 1 142 ? -12.441 18.049 20.309 1.00 56.68 164 GLN A O 1
ATOM 865 N N . ALA A 1 143 ? -13.140 17.738 22.435 1.00 56.60 165 ALA A N 1
ATOM 866 C CA . ALA A 1 143 ? -12.886 16.309 22.479 1.00 55.26 165 ALA A CA 1
ATOM 867 C C . ALA A 1 143 ? -14.204 15.549 22.450 1.00 62.34 165 ALA A C 1
ATOM 868 O O . ALA A 1 143 ? -15.212 16.007 22.998 1.00 65.10 165 ALA A O 1
ATOM 870 N N . SER A 1 144 ? -14.186 14.376 21.819 1.00 61.10 166 SER A N 1
ATOM 871 C CA . SER A 1 144 ? -15.352 13.507 21.860 1.00 63.72 166 SER A CA 1
ATOM 872 C C . SER A 1 144 ? -14.948 12.076 21.532 1.00 60.53 166 SER A C 1
ATOM 873 O O . SER A 1 144 ? -14.049 11.835 20.715 1.00 60.98 166 SER A O 1
ATOM 876 N N . MET A 1 145 ? -15.596 11.138 22.219 1.00 61.24 167 MET A N 1
ATOM 877 C CA . MET A 1 145 ? -15.562 9.726 21.862 1.00 56.79 167 MET A CA 1
ATOM 878 C C . MET A 1 145 ? -16.681 9.462 20.862 1.00 59.81 167 MET A C 1
ATOM 879 O O . MET A 1 145 ? -17.863 9.518 21.215 1.00 61.85 167 MET A O 1
ATOM 884 N N . ILE A 1 146 ? -16.314 9.183 19.618 1.00 59.16 168 ILE A N 1
ATOM 885 C CA . ILE A 1 146 ? -17.289 8.873 18.579 1.00 61.12 168 ILE A CA 1
ATOM 886 C C . ILE A 1 146 ? -17.478 7.362 18.532 1.00 59.33 168 ILE A C 1
ATOM 887 O O . ILE A 1 146 ? -16.523 6.615 18.311 1.00 52.01 168 ILE A O 1
ATOM 892 N N . ALA A 1 147 ? -18.710 6.908 18.724 1.00 51.14 169 ALA A N 1
ATOM 893 C CA . ALA A 1 147 ? -19.017 5.485 18.768 1.00 53.16 169 ALA A CA 1
ATOM 894 C C . ALA A 1 147 ? -19.848 5.094 17.556 1.00 54.47 169 ALA A C 1
ATOM 895 O O . ALA A 1 147 ? -20.851 5.746 17.251 1.00 57.03 169 ALA A O 1
ATOM 897 N N . SER A 1 148 ? -19.420 4.048 16.854 1.00 52.02 170 SER A N 1
ATOM 898 C CA . SER A 1 148 ? -20.192 3.506 15.741 1.00 52.03 170 SER A CA 1
ATOM 899 C C . SER A 1 148 ? -20.427 2.020 15.965 1.00 52.55 170 SER A C 1
ATOM 900 O O . SER A 1 148 ? -19.449 1.242 16.020 1.00 48.96 170 SER A O 1
ATOM 903 N N . PRO A 1 149 ? -21.686 1.564 16.109 1.00 57.81 171 PRO A N 1
ATOM 904 C CA . PRO A 1 149 ? -22.905 2.380 16.212 1.00 62.63 171 PRO A CA 1
ATOM 905 C C . PRO A 1 149 ? -22.973 3.086 17.573 1.00 72.59 171 PRO A C 1
ATOM 906 O O . PRO A 1 149 ? -22.347 2.614 18.523 1.00 67.62 171 PRO A O 1
ATOM 910 N N . SER A 1 150 ? -23.711 4.191 17.665 1.00 79.42 172 SER A N 1
ATOM 911 C CA . SER A 1 150 ? -23.638 5.075 18.823 1.00 81.96 172 SER A CA 1
ATOM 912 C C . SER A 1 150 ? -24.668 4.776 19.903 1.00 86.32 172 SER A C 1
ATOM 913 O O . SER A 1 150 ? -24.693 5.479 20.918 1.00 91.96 172 SER A O 1
ATOM 916 N N . GLY A 1 151 ? -25.504 3.757 19.732 1.00 85.10 173 GLY A N 1
ATOM 917 C CA . GLY A 1 151 ? -26.520 3.437 20.708 1.00 91.74 173 GLY A CA 1
ATOM 918 C C . GLY A 1 151 ? -26.035 2.431 21.731 1.00 92.62 173 GLY A C 1
ATOM 919 O O . GLY A 1 151 ? -24.841 2.163 21.877 1.00 90.73 173 GLY A O 1
ATOM 920 N N . VAL A 1 152 ? -26.994 1.852 22.436 1.00 92.21 174 VAL A N 1
ATOM 921 C CA . VAL A 1 152 ? -26.707 0.752 23.345 1.00 88.16 174 VAL A CA 1
ATOM 922 C C . VAL A 1 152 ? -26.555 -0.507 22.510 1.00 85.20 174 VAL A C 1
ATOM 923 O O . VAL A 1 152 ? -27.212 -0.671 21.474 1.00 93.74 174 VAL A O 1
ATOM 927 N N . LEU A 1 153 ? -25.631 -1.366 22.902 1.00 72.58 175 LEU A N 1
ATOM 928 C CA . LEU A 1 153 ? -25.251 -2.473 22.048 1.00 65.98 175 LEU A CA 1
ATOM 929 C C . LEU A 1 153 ? -25.787 -3.769 22.632 1.00 69.18 175 LEU A C 1
ATOM 930 O O . LEU A 1 153 ? -26.126 -3.857 23.815 1.00 71.91 175 LEU A O 1
ATOM 935 N N . LYS A 1 154 ? -25.890 -4.768 21.772 1.00 72.05 176 LYS A N 1
ATOM 936 C CA . LYS A 1 154 ? -26.244 -6.109 22.193 1.00 80.26 176 LYS A CA 1
ATOM 937 C C . LYS A 1 154 ? -24.965 -6.905 22.357 1.00 76.53 176 LYS A C 1
ATOM 938 O O . LYS A 1 154 ? -23.959 -6.623 21.702 1.00 78.23 176 LYS A O 1
ATOM 940 N N . LEU A 1 155 ? -25.004 -7.866 23.279 1.00 78.99 177 LEU A N 1
ATOM 941 C CA . LEU A 1 155 ? -23.871 -8.755 23.502 1.00 81.63 177 LEU A CA 1
ATOM 942 C C . LEU A 1 155 ? -23.456 -9.399 22.186 1.00 80.80 177 LEU A C 1
ATOM 943 O O . LEU A 1 155 ? -24.311 -9.820 21.397 1.00 85.74 177 LEU A O 1
ATOM 948 N N . SER A 1 156 ? -22.145 -9.378 21.923 1.00 77.19 178 SER A N 1
ATOM 949 C CA . SER A 1 156 ? -21.431 -9.927 20.761 1.00 76.73 178 SER A CA 1
ATOM 950 C C . SER A 1 156 ? -21.486 -9.054 19.515 1.00 69.16 178 SER A C 1
ATOM 951 O O . SER A 1 156 ? -20.977 -9.482 18.468 1.00 70.14 178 SER A O 1
ATOM 954 N N . ASP A 1 157 ? -22.080 -7.868 19.570 1.00 65.88 179 ASP A N 1
ATOM 955 C CA . ASP A 1 157 ? -21.946 -6.942 18.460 1.00 64.11 179 ASP A CA 1
ATOM 956 C C . ASP A 1 157 ? -20.511 -6.421 18.401 1.00 63.04 179 ASP A C 1
ATOM 957 O O . ASP A 1 157 ? -19.713 -6.612 19.325 1.00 64.83 179 ASP A O 1
ATOM 962 N N . TRP A 1 158 ? -20.165 -5.796 17.282 1.00 56.02 180 TRP A N 1
ATOM 963 C CA . TRP A 1 158 ? -18.908 -5.070 17.201 1.00 51.77 180 TRP A CA 1
ATOM 964 C C . TRP A 1 158 ? -19.172 -3.585 17.414 1.00 53.61 180 TRP A C 1
ATOM 965 O O . TRP A 1 158 ? -20.294 -3.102 17.242 1.00 51.09 180 TRP A O 1
ATOM 976 N N . VAL A 1 159 ? -18.126 -2.861 17.803 1.00 48.84 181 VAL A N 1
ATOM 977 C CA . VAL A 1 159 ? -18.249 -1.419 17.988 1.00 44.00 181 VAL A CA 1
ATOM 978 C C . VAL A 1 159 ? -16.887 -0.783 17.745 1.00 51.07 181 VAL A C 1
ATOM 979 O O . VAL A 1 159 ? -15.845 -1.363 18.063 1.00 47.38 181 VAL A O 1
ATOM 983 N N . LEU A 1 160 ? -16.896 0.404 17.144 1.00 45.81 182 LEU A N 1
ATOM 984 C CA . LEU A 1 160 ? -15.683 1.171 16.905 1.00 43.16 182 LEU A CA 1
ATOM 985 C C . LEU A 1 160 ? -15.750 2.479 17.677 1.00 52.37 182 LEU A C 1
ATOM 986 O O . LEU A 1 160 ? -16.730 3.223 17.564 1.00 50.40 182 LEU A O 1
ATOM 991 N N . LEU A 1 161 ? -14.710 2.755 18.456 1.00 53.01 183 LEU A N 1
ATOM 992 C CA . LEU A 1 161 ? -14.584 3.987 19.217 1.00 51.55 183 LEU A CA 1
ATOM 993 C C . LEU A 1 161 ? -13.473 4.828 18.608 1.00 51.65 183 LEU A C 1
ATOM 994 O O . LEU A 1 161 ? -12.391 4.312 18.313 1.00 50.38 183 LEU A O 1
ATOM 999 N N . ASN A 1 162 ? -13.746 6.111 18.408 1.00 48.49 184 ASN A N 1
ATOM 1000 C CA . ASN A 1 162 ? -12.755 7.068 17.940 1.00 49.16 184 ASN A CA 1
ATOM 1001 C C . ASN A 1 162 ? -12.495 8.084 19.039 1.00 57.08 184 ASN A C 1
ATOM 1002 O O . ASN A 1 162 ? -13.424 8.756 19.502 1.00 56.70 184 ASN A O 1
ATOM 1007 N N . CYS A 1 163 ? -11.237 8.178 19.452 1.00 52.17 185 CYS A N 1
ATOM 1008 C CA . CYS A 1 163 ? -10.769 9.190 20.393 1.00 50.36 185 CYS A CA 1
ATOM 1009 C C . CYS A 1 163 ? -10.437 10.438 19.589 1.00 52.65 185 CYS A C 1
ATOM 1010 O O . CYS A 1 163 ? -9.323 10.590 19.087 1.00 53.80 185 CYS A O 1
ATOM 1013 N N . SER A 1 164 ? -11.395 11.356 19.452 1.00 46.96 186 SER A N 1
ATOM 1014 C CA . SER A 1 164 ? -11.196 12.474 18.546 1.00 52.53 186 SER A CA 1
ATOM 1015 C C . SER A 1 164 ? -11.041 13.777 19.318 1.00 51.57 186 SER A C 1
ATOM 1016 O O . SER A 1 164 ? -11.681 13.992 20.353 1.00 49.92 186 SER A O 1
ATOM 1019 N N . PHE A 1 165 ? -10.198 14.653 18.772 1.00 51.46 187 PHE A N 1
ATOM 1020 C CA . PHE A 1 165 ? -9.973 15.993 19.290 1.00 48.01 187 PHE A CA 1
ATOM 1021 C C . PHE A 1 165 ? -9.806 16.939 18.110 1.00 51.35 187 PHE A C 1
ATOM 1022 O O . PHE A 1 165 ? -9.205 16.576 17.095 1.00 54.20 187 PHE A O 1
ATOM 1030 N N . SER A 1 166 ? -10.343 18.150 18.246 1.00 57.44 188 SER A N 1
ATOM 1031 C CA . SER A 1 166 ? -10.445 19.097 17.140 1.00 61.28 188 SER A CA 1
ATOM 1032 C C . SER A 1 166 ? -9.137 19.809 16.804 1.00 67.40 188 SER A C 1
ATOM 1033 O O . SER A 1 166 ? -9.145 20.686 15.934 1.00 71.86 188 SER A O 1
ATOM 1036 N N . ARG A 1 167 ? -8.035 19.479 17.472 1.00 67.15 189 ARG A N 1
ATOM 1037 C CA . ARG A 1 167 ? -6.756 20.109 17.170 1.00 68.56 189 ARG A CA 1
ATOM 1038 C C . ARG A 1 167 ? -6.308 19.748 15.755 1.00 71.43 189 ARG A C 1
ATOM 1039 O O . ARG A 1 167 ? -6.480 18.601 15.325 1.00 70.78 189 ARG A O 1
ATOM 1047 N N . PRO A 1 168 ? -5.744 20.699 14.998 1.00 79.94 190 PRO A N 1
ATOM 1048 C CA . PRO A 1 168 ? -5.388 20.389 13.602 1.00 84.14 190 PRO A CA 1
ATOM 1049 C C . PRO A 1 168 ? -4.268 19.375 13.460 1.00 85.01 190 PRO A C 1
ATOM 1050 O O . PRO A 1 168 ? -4.358 18.499 12.590 1.00 85.65 190 PRO A O 1
ATOM 1054 N N . ASP A 1 169 ? -3.217 19.453 14.273 1.00 81.09 191 ASP A N 1
ATOM 1055 C CA . ASP A 1 169 ? -2.143 18.500 14.055 1.00 76.98 191 ASP A CA 1
ATOM 1056 C C . ASP A 1 169 ? -2.531 17.136 14.619 1.00 77.14 191 ASP A C 1
ATOM 1057 O O . ASP A 1 169 ? -3.417 17.011 15.470 1.00 78.02 191 ASP A O 1
ATOM 1062 N N . ARG A 1 170 ? -1.847 16.113 14.141 1.00 73.30 192 ARG A N 1
ATOM 1063 C CA . ARG A 1 170 ? -2.269 14.795 14.586 1.00 70.41 192 ARG A CA 1
ATOM 1064 C C . ARG A 1 170 ? -1.470 14.371 15.809 1.00 67.77 192 ARG A C 1
ATOM 1065 O O . ARG A 1 170 ? -0.266 14.634 15.877 1.00 69.94 192 ARG A O 1
ATOM 1073 N N . PRO A 1 171 ? -2.111 13.712 16.777 1.00 66.03 193 PRO A N 1
ATOM 1074 C CA . PRO A 1 171 ? -1.401 13.350 18.008 1.00 66.41 193 PRO A CA 1
ATOM 1075 C C . PRO A 1 171 ? -0.285 12.350 17.744 1.00 64.75 193 PRO A C 1
ATOM 1076 O O . PRO A 1 171 ? -0.329 11.565 16.794 1.00 68.17 193 PRO A O 1
ATOM 1080 N N . VAL A 1 172 ? 0.724 12.388 18.610 1.00 62.86 194 VAL A N 1
ATOM 1081 C CA . VAL A 1 172 ? 1.865 11.498 18.453 1.00 66.10 194 VAL A CA 1
ATOM 1082 C C . VAL A 1 172 ? 1.635 10.154 19.138 1.00 67.44 194 VAL A C 1
ATOM 1083 O O . VAL A 1 172 ? 2.224 9.150 18.725 1.00 69.98 194 VAL A O 1
ATOM 1087 N N . SER A 1 173 ? 0.797 10.093 20.175 1.00 66.07 195 SER A N 1
ATOM 1088 C CA . SER A 1 173 ?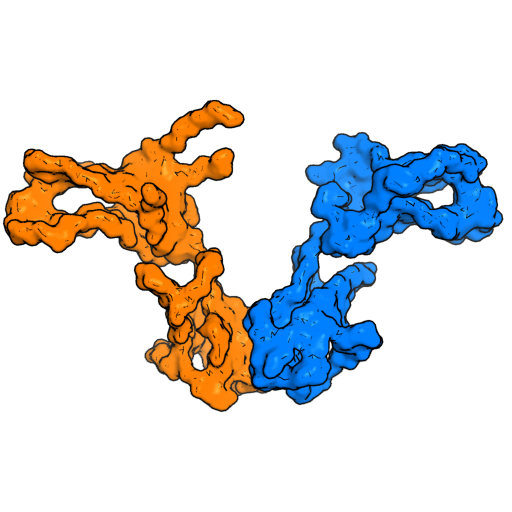 0.511 8.788 20.759 1.00 63.85 195 SER A CA 1
ATOM 1089 C C . SER A 1 173 ? -0.924 8.733 21.269 1.00 59.08 195 SER A C 1
ATOM 1090 O O . SER A 1 173 ? -1.533 9.754 21.599 1.00 60.42 195 SER A O 1
ATOM 1093 N N . VAL A 1 174 ? -1.458 7.509 21.322 1.00 59.01 196 VAL A N 1
ATOM 1094 C CA . VAL A 1 174 ? -2.820 7.230 21.770 1.00 53.42 196 VAL A CA 1
ATOM 1095 C C . VAL A 1 174 ? -2.770 6.067 22.752 1.00 55.53 196 VAL A C 1
ATOM 1096 O O . VAL A 1 174 ? -2.197 5.016 22.442 1.00 64.82 196 VAL A O 1
ATOM 1100 N N . HIS A 1 175 ? -3.358 6.252 23.932 1.00 53.84 197 HIS A N 1
ATOM 1101 C CA . HIS A 1 175 ? -3.418 5.207 24.948 1.00 56.70 197 HIS A CA 1
ATOM 1102 C C . HIS A 1 175 ? -4.860 4.915 25.343 1.00 58.31 197 HIS A C 1
ATOM 1103 O O . HIS A 1 175 ? -5.655 5.836 25.535 1.00 57.69 197 HIS A O 1
ATOM 1110 N N . TRP A 1 176 ? -5.198 3.633 25.459 1.00 52.88 198 TRP A N 1
ATOM 1111 C CA . TRP A 1 176 ? -6.550 3.207 25.797 1.00 46.54 198 TRP A CA 1
ATOM 1112 C C . TRP A 1 176 ? -6.577 2.527 27.161 1.00 51.25 198 TRP A C 1
ATOM 1113 O O . TRP A 1 176 ? -5.648 1.800 27.527 1.00 55.32 198 TRP A O 1
ATOM 1124 N N . PHE A 1 177 ? -7.665 2.748 27.895 1.00 55.15 199 PHE A N 1
ATOM 1125 C CA . PHE A 1 177 ? -7.840 2.254 29.251 1.00 58.88 199 PHE A CA 1
ATOM 1126 C C . PHE A 1 177 ? -9.270 1.755 29.408 1.00 60.61 199 PHE A C 1
ATOM 1127 O O . PHE A 1 177 ? -10.181 2.217 28.720 1.00 60.92 199 PHE A O 1
ATOM 1135 N N . GLN A 1 178 ? -9.464 0.817 30.332 1.00 60.48 200 GLN A N 1
ATOM 1136 C CA . GLN A 1 178 ? -10.745 0.146 30.504 1.00 61.93 200 GLN A CA 1
ATOM 1137 C C . GLN A 1 178 ? -11.087 0.022 31.981 1.00 63.44 200 GLN A C 1
ATOM 1138 O O . GLN A 1 178 ? -10.231 -0.338 32.795 1.00 68.22 200 GLN A O 1
ATOM 1144 N N . GLY A 1 179 ? -12.340 0.318 32.314 1.00 57.25 201 GLY A N 1
ATOM 1145 C CA . GLY A 1 179 ? -12.864 0.123 33.648 1.00 52.13 201 GLY A CA 1
ATOM 1146 C C . GLY A 1 179 ? -12.644 1.313 34.565 1.00 65.43 201 GLY A C 1
ATOM 1147 O O . GLY A 1 179 ? -11.947 2.280 34.243 1.00 63.88 201 GLY A O 1
ATOM 1148 N N . GLN A 1 180 ? -13.289 1.232 35.737 1.00 65.05 202 GLN A N 1
ATOM 1149 C CA . GLN A 1 180 ? -13.050 2.198 36.807 1.00 71.99 202 GLN A CA 1
ATOM 1150 C C . GLN A 1 180 ? -11.577 2.246 37.195 1.00 77.05 202 GLN A C 1
ATOM 1151 O O . GLN A 1 180 ? -11.040 3.322 37.489 1.00 80.89 202 GLN A O 1
ATOM 1157 N N . ASN A 1 181 ? -10.907 1.095 37.206 1.00 78.91 203 ASN A N 1
ATOM 1158 C CA . ASN A 1 181 ? -9.530 1.054 37.668 1.00 75.71 203 ASN A CA 1
ATOM 1159 C C . ASN A 1 181 ? -8.536 1.347 36.555 1.00 72.29 203 ASN A C 1
ATOM 1160 O O . ASN A 1 181 ? -7.327 1.254 36.794 1.00 74.39 203 ASN A O 1
ATOM 1165 N N . ARG A 1 182 ? -9.021 1.701 35.360 1.00 66.35 204 ARG A N 1
ATOM 1166 C CA . ARG A 1 182 ? -8.201 2.239 34.272 1.00 61.90 204 ARG A CA 1
ATOM 1167 C C . ARG A 1 182 ? -7.083 1.273 33.863 1.00 64.24 204 ARG A C 1
ATOM 1168 O O . ARG A 1 182 ? -5.905 1.631 33.814 1.00 60.08 204 ARG A O 1
ATOM 1176 N N . VAL A 1 183 ? -7.463 0.037 33.565 1.00 63.90 205 VAL A N 1
ATOM 1177 C CA . VAL A 1 183 ? -6.495 -0.977 33.136 1.00 64.70 205 VAL A CA 1
ATOM 1178 C C . VAL A 1 183 ? -6.110 -0.715 31.682 1.00 63.51 205 VAL A C 1
ATOM 1179 O O . VAL A 1 183 ? -7.001 -0.519 30.845 1.00 63.60 205 VAL A O 1
ATOM 1183 N N . PRO A 1 184 ? -4.818 -0.693 31.347 1.00 60.84 206 PRO A N 1
ATOM 1184 C CA . PRO A 1 184 ? -4.409 -0.422 29.961 1.00 55.77 206 PRO A CA 1
ATOM 1185 C C . PRO A 1 184 ? -4.886 -1.487 28.979 1.00 58.79 206 PRO A C 1
ATOM 1186 O O . PRO A 1 184 ? -4.975 -2.673 29.303 1.00 66.71 206 PRO A O 1
ATOM 1190 N N . VAL A 1 185 ? -5.201 -1.037 27.765 1.00 52.71 207 VAL A N 1
ATOM 1191 C CA . VAL A 1 185 ? -5.725 -1.879 26.693 1.00 50.87 207 VAL A CA 1
ATOM 1192 C C . VAL A 1 185 ? -4.722 -1.865 25.548 1.00 55.27 207 VAL A C 1
ATOM 1193 O O . VAL A 1 185 ? -4.377 -0.794 25.032 1.00 60.10 207 VAL A O 1
ATOM 1197 N N . TYR A 1 186 ? -4.254 -3.046 25.152 1.00 54.47 208 TYR A N 1
ATOM 1198 C CA . TYR A 1 186 ? -3.272 -3.183 24.086 1.00 51.14 208 TYR A CA 1
ATOM 1199 C C . TYR A 1 186 ? -3.866 -3.965 22.919 1.00 48.39 208 TYR A C 1
ATOM 1200 O O . TYR A 1 186 ? -4.917 -4.593 23.042 1.00 54.92 208 TYR A O 1
ATOM 1209 N N . ASN A 1 187 ? -3.197 -3.880 21.768 1.00 56.43 209 ASN A N 1
ATOM 1210 C CA . ASN A 1 187 ? -3.618 -4.599 20.566 1.00 56.91 209 ASN A CA 1
ATOM 1211 C C . ASN A 1 187 ? -3.698 -6.104 20.811 1.00 58.55 209 ASN A C 1
ATOM 1212 O O . ASN A 1 187 ? -2.718 -6.724 21.236 1.00 61.64 209 ASN A O 1
ATOM 1217 N N . SER A 1 188 ? -4.863 -6.686 20.537 1.00 58.72 210 SER A N 1
ATOM 1218 C CA . SER A 1 188 ? -5.122 -8.088 20.840 1.00 64.77 210 SER A CA 1
ATOM 1219 C C . SER A 1 188 ? -6.264 -8.562 19.945 1.00 68.16 210 SER A C 1
ATOM 1220 O O . SER A 1 188 ? -6.892 -7.750 19.249 1.00 67.81 210 SER A O 1
ATOM 1223 N N . PRO A 1 189 ? -6.553 -9.874 19.930 1.00 70.61 211 PRO A N 1
ATOM 1224 C CA . PRO A 1 189 ? -7.754 -10.348 19.217 1.00 70.25 211 PRO A CA 1
ATOM 1225 C C . PRO A 1 189 ? -9.060 -9.716 19.670 1.00 72.19 211 PRO A C 1
ATOM 1226 O O . PRO A 1 189 ? -9.967 -9.549 18.844 1.00 72.77 211 PRO A O 1
ATOM 1230 N N . ARG A 1 190 ? -9.200 -9.365 20.949 1.00 67.50 212 ARG A N 1
ATOM 1231 C CA . ARG A 1 190 ? -10.467 -8.828 21.427 1.00 60.43 212 ARG A CA 1
ATOM 1232 C C . ARG A 1 190 ? -10.524 -7.304 21.412 1.00 56.36 212 ARG A C 1
ATOM 1233 O O . ARG A 1 190 ? -11.599 -6.743 21.656 1.00 54.32 212 ARG A O 1
ATOM 1241 N N . HIS A 1 191 ? -9.414 -6.623 21.128 1.00 56.37 213 HIS A N 1
ATOM 1242 C CA . HIS A 1 191 ? -9.431 -5.166 20.982 1.00 56.16 213 HIS A CA 1
ATOM 1243 C C . HIS A 1 191 ? -8.324 -4.761 20.017 1.00 55.28 213 HIS A C 1
ATOM 1244 O O . HIS A 1 191 ? -7.137 -4.905 20.328 1.00 54.03 213 HIS A O 1
ATOM 1251 N N . PHE A 1 192 ? -8.717 -4.265 18.844 1.00 49.89 214 PHE A N 1
ATOM 1252 C CA . PHE A 1 192 ? -7.788 -3.843 17.802 1.00 52.16 214 PHE A CA 1
ATOM 1253 C C . PHE A 1 192 ? -7.583 -2.335 17.855 1.00 50.49 214 PHE A C 1
ATOM 1254 O O . PHE A 1 192 ? -8.548 -1.570 17.793 1.00 48.35 214 PHE A O 1
ATOM 1262 N N . LEU A 1 193 ? -6.330 -1.909 17.962 1.00 52.23 215 LEU A N 1
ATOM 1263 C CA . LEU A 1 193 ? -5.990 -0.494 18.017 1.00 48.58 215 LEU A CA 1
ATOM 1264 C C . LEU A 1 193 ? -5.400 -0.072 16.680 1.00 47.13 215 LEU A C 1
ATOM 1265 O O . LEU A 1 193 ? -4.501 -0.739 16.158 1.00 52.95 215 LEU A O 1
ATOM 1270 N N . ALA A 1 194 ? -5.898 1.036 16.132 1.00 46.16 216 ALA A N 1
ATOM 1271 C CA . ALA A 1 194 ? -5.286 1.620 14.944 1.00 45.19 216 ALA A CA 1
ATOM 1272 C C . ALA A 1 194 ? -5.542 3.118 14.938 1.00 46.10 216 ALA A C 1
ATOM 1273 O O . ALA A 1 194 ? -6.701 3.542 14.970 1.00 54.31 216 ALA A O 1
ATOM 1275 N N . GLU A 1 195 ? -4.462 3.896 14.812 1.00 48.31 217 GLU A N 1
ATOM 1276 C CA . GLU A 1 195 ? -4.471 5.353 14.936 1.00 44.65 217 GLU A CA 1
ATOM 1277 C C . GLU A 1 195 ? -5.194 5.796 16.203 1.00 48.87 217 GLU A C 1
ATOM 1278 O O . GLU A 1 195 ? -4.751 5.478 17.309 1.00 53.96 217 GLU A O 1
ATOM 1284 N N . THR A 1 196 ? -6.292 6.535 16.063 1.00 39.59 218 THR A N 1
ATOM 1285 C CA . THR A 1 196 ? -7.078 6.987 17.205 1.00 43.60 218 THR A CA 1
ATOM 1286 C C . THR A 1 196 ? -8.284 6.094 17.478 1.00 41.47 218 THR A C 1
ATOM 1287 O O . THR A 1 196 ? -9.168 6.479 18.251 1.00 43.56 218 THR A O 1
ATOM 1291 N N . PHE A 1 197 ? -8.334 4.914 16.869 1.00 43.53 219 PHE A N 1
ATOM 1292 C CA . PHE A 1 197 ? -9.497 4.041 16.897 1.00 43.84 219 PHE A CA 1
ATOM 1293 C C . PHE A 1 197 ? -9.236 2.783 17.714 1.00 51.29 219 PHE A C 1
ATOM 1294 O O . PHE A 1 197 ? -8.139 2.210 17.686 1.00 48.56 219 PHE A O 1
ATOM 1302 N N . LEU A 1 198 ? -10.292 2.337 18.395 1.00 50.47 220 LEU A N 1
ATOM 1303 C CA . LEU A 1 198 ? -10.333 1.060 19.097 1.00 47.90 220 LEU A CA 1
ATOM 1304 C C . LEU A 1 198 ? -11.543 0.284 18.599 1.00 48.05 220 LEU A C 1
ATOM 1305 O O . LEU A 1 198 ? -12.681 0.734 18.762 1.00 50.63 220 LEU A O 1
ATOM 1310 N N . LEU A 1 199 ? -11.301 -0.871 17.988 1.00 43.29 221 LEU A N 1
ATOM 1311 C CA . LEU A 1 199 ? -12.357 -1.752 17.509 1.00 47.04 221 LEU A CA 1
ATOM 1312 C C . LEU A 1 199 ? -12.520 -2.919 18.478 1.00 54.60 221 LEU A C 1
ATOM 1313 O O . LEU A 1 199 ? -11.556 -3.643 18.751 1.00 55.16 221 LEU A O 1
ATOM 1318 N N . LEU A 1 200 ? -13.740 -3.097 18.994 1.00 50.03 222 LEU A N 1
ATOM 1319 C CA . LEU A 1 200 ? -14.109 -4.274 19.765 1.00 53.43 222 LEU A CA 1
ATOM 1320 C C . LEU A 1 200 ? -14.946 -5.183 18.875 1.00 53.35 222 LEU A C 1
ATOM 1321 O O . LEU A 1 200 ? -16.119 -4.870 18.605 1.00 49.03 222 LEU A O 1
ATOM 1326 N N . PRO A 1 201 ? -14.389 -6.286 18.363 1.00 55.36 223 PRO A N 1
ATOM 1327 C CA . PRO A 1 201 ? -15.145 -7.124 17.417 1.00 54.30 223 PRO A CA 1
ATOM 1328 C C . PRO A 1 201 ? -16.333 -7.843 18.037 1.00 53.18 223 PRO A C 1
ATOM 1329 O O . PRO A 1 201 ? -17.308 -8.117 17.326 1.00 58.12 223 PRO A O 1
ATOM 1333 N N . GLN A 1 202 ? -16.290 -8.157 19.333 1.00 56.93 224 GLN A N 1
ATOM 1334 C CA . GLN A 1 202 ? -17.363 -8.921 19.972 1.00 56.60 224 GLN A CA 1
ATOM 1335 C C . GLN A 1 202 ? -17.475 -8.445 21.418 1.00 62.24 224 GLN A C 1
ATOM 1336 O O . GLN A 1 202 ? -16.641 -8.803 22.252 1.00 69.97 224 GLN A O 1
ATOM 1342 N N . VAL A 1 203 ? -18.497 -7.648 21.708 1.00 67.02 225 VAL A N 1
ATOM 1343 C CA . VAL A 1 203 ? -18.680 -7.140 23.064 1.00 69.52 225 VAL A CA 1
ATOM 1344 C C . VAL A 1 203 ? -19.228 -8.246 23.954 1.00 71.99 225 VAL A C 1
ATOM 1345 O O . VAL A 1 203 ? -19.974 -9.125 23.516 1.00 72.62 225 VAL A O 1
ATOM 1349 N N . SER A 1 204 ? -18.832 -8.207 25.210 1.00 71.63 226 SER A N 1
ATOM 1350 C CA . SER A 1 204 ? -19.254 -9.160 26.234 1.00 76.05 226 SER A CA 1
ATOM 1351 C C . SER A 1 204 ? -19.644 -8.352 27.457 1.00 74.37 226 SER A C 1
ATOM 1352 O O . SER A 1 204 ? -19.433 -7.137 27.500 1.00 69.50 226 SER A O 1
ATOM 1355 N N . PRO A 1 205 ? -20.253 -8.991 28.471 1.00 74.80 227 PRO A N 1
ATOM 1356 C CA . PRO A 1 205 ? -20.594 -8.239 29.692 1.00 75.96 227 PRO A CA 1
ATOM 1357 C C . PRO A 1 205 ? -19.390 -7.639 30.400 1.00 80.89 227 PRO A C 1
ATOM 1358 O O . PRO A 1 205 ? -19.546 -6.656 31.134 1.00 85.95 227 PRO A O 1
ATOM 1362 N N . LEU A 1 206 ? -18.194 -8.202 30.210 1.00 80.37 228 LEU A N 1
ATOM 1363 C CA . LEU A 1 206 ? -17.001 -7.628 30.818 1.00 81.62 228 LEU A CA 1
ATOM 1364 C C . LEU A 1 206 ? -16.595 -6.325 30.143 1.00 77.31 228 LEU A C 1
ATOM 1365 O O . LEU A 1 206 ? -15.810 -5.561 30.716 1.00 78.05 228 LEU A O 1
ATOM 1370 N N . ASP A 1 207 ? -17.112 -6.060 28.939 1.00 74.48 229 ASP A N 1
ATOM 1371 C CA . ASP A 1 207 ? -16.864 -4.813 28.228 1.00 73.50 229 ASP A CA 1
ATOM 1372 C C . ASP A 1 207 ? -17.795 -3.689 28.664 1.00 69.36 229 ASP A C 1
ATOM 1373 O O . ASP A 1 207 ? -17.538 -2.530 28.319 1.00 65.87 229 ASP A O 1
ATOM 1378 N N . SER A 1 208 ? -18.870 -4.004 29.387 1.00 75.61 230 SER A N 1
ATOM 1379 C CA . SER A 1 208 ? -19.779 -2.973 29.868 1.00 79.73 230 SER A CA 1
ATOM 1380 C C . SER A 1 208 ? -19.075 -2.078 30.874 1.00 81.07 230 SER A C 1
ATOM 1381 O O . SER A 1 208 ? -18.328 -2.549 31.737 1.00 86.73 230 SER A O 1
ATOM 1384 N N . GLY A 1 209 ? -19.323 -0.778 30.767 1.00 74.42 231 GLY A N 1
ATOM 1385 C CA . GLY A 1 209 ? -18.708 0.134 31.707 1.00 70.35 231 GLY A CA 1
ATOM 1386 C C . GLY A 1 209 ? -17.900 1.223 31.040 1.00 66.29 231 GLY A C 1
ATOM 1387 O O . GLY A 1 209 ? -18.054 1.479 29.845 1.00 65.06 231 GLY A O 1
ATOM 1388 N N . THR A 1 210 ? -17.056 1.897 31.809 1.00 67.81 232 THR A N 1
ATOM 1389 C CA . THR A 1 210 ? -16.319 3.030 31.276 1.00 71.54 232 THR A CA 1
ATOM 1390 C C . THR A 1 210 ? -15.074 2.575 30.520 1.00 65.95 232 THR A C 1
ATOM 1391 O O . THR A 1 210 ? -14.432 1.578 30.864 1.00 67.78 232 THR A O 1
ATOM 1395 N N . TRP A 1 211 ? -14.800 3.277 29.429 1.00 57.18 233 TRP A N 1
ATOM 1396 C CA . TRP A 1 211 ? -13.589 3.163 28.641 1.00 56.65 233 TRP A CA 1
ATOM 1397 C C . TRP A 1 211 ? -12.994 4.557 28.540 1.00 61.12 233 TRP A C 1
ATOM 1398 O O . TRP A 1 211 ? -13.703 5.556 28.672 1.00 64.19 233 TRP A O 1
ATOM 1409 N N . GLY A 1 212 ? -11.688 4.627 28.328 1.00 54.12 234 GLY A N 1
ATOM 1410 C CA . GLY A 1 212 ? -11.025 5.913 28.284 1.00 50.82 234 GLY A CA 1
ATOM 1411 C C . GLY A 1 212 ? -9.885 5.899 27.294 1.00 54.36 234 GLY A C 1
ATOM 1412 O O . GLY A 1 212 ? -9.336 4.848 26.956 1.00 55.68 234 GLY A O 1
ATOM 1413 N N . CYS A 1 213 ? -9.545 7.089 26.819 1.00 52.72 235 CYS A N 1
ATOM 1414 C CA . CYS A 1 213 ? -8.412 7.256 25.927 1.00 54.37 235 CYS A CA 1
ATOM 1415 C C . CYS A 1 213 ? -7.684 8.541 26.284 1.00 54.43 235 CYS A C 1
ATOM 1416 O O . CYS A 1 213 ? -8.281 9.504 26.778 1.00 54.44 235 CYS A O 1
ATOM 1419 N N . VAL A 1 214 ? -6.382 8.540 26.018 1.00 54.15 236 VAL A N 1
ATOM 1420 C CA . VAL A 1 214 ? -5.525 9.706 26.170 1.00 50.24 236 VAL A CA 1
ATOM 1421 C C . VAL A 1 214 ? -4.805 9.934 24.850 1.00 54.25 236 VAL A C 1
ATOM 1422 O O . VAL A 1 214 ? -4.112 9.039 24.350 1.00 57.71 236 VAL A O 1
ATOM 1426 N N . LEU A 1 215 ? -4.986 11.120 24.285 1.00 53.28 237 LEU A N 1
ATOM 1427 C CA . LEU A 1 215 ? -4.232 11.585 23.133 1.00 53.92 237 LEU A CA 1
ATOM 1428 C C . LEU A 1 215 ? -3.075 12.426 23.649 1.00 56.41 237 LEU A C 1
ATOM 1429 O O . LEU A 1 215 ? -3.275 13.305 24.494 1.00 59.42 237 LEU A O 1
ATOM 1434 N N . THR A 1 216 ? -1.877 12.168 23.134 1.00 54.70 238 THR A N 1
ATOM 1435 C CA . THR A 1 216 ? -0.693 12.939 23.477 1.00 57.34 238 THR A CA 1
ATOM 1436 C C . THR A 1 216 ? -0.125 13.548 22.207 1.00 56.14 238 THR A C 1
ATOM 1437 O O . THR A 1 216 ? 0.134 12.833 21.228 1.00 57.71 238 THR A O 1
ATOM 1441 N N . TYR A 1 217 ? 0.072 14.862 22.248 1.00 55.58 239 TYR A N 1
ATOM 1442 C CA . TYR A 1 217 ? 0.561 15.672 21.145 1.00 60.20 239 TYR A CA 1
ATOM 1443 C C . TYR A 1 217 ? 2.040 15.996 21.339 1.00 65.27 239 TYR A C 1
ATOM 1444 O O . TYR A 1 217 ? 2.621 15.756 22.400 1.00 63.53 239 TYR A O 1
ATOM 1453 N N . ARG A 1 218 ? 2.649 16.543 20.282 1.00 63.94 240 ARG A N 1
ATOM 1454 C CA . ARG A 1 218 ? 4.098 16.725 20.251 1.00 69.79 240 ARG A CA 1
ATOM 1455 C C . ARG A 1 218 ? 4.601 17.701 21.309 1.00 72.50 240 ARG A C 1
ATOM 1456 O O . ARG A 1 218 ? 5.772 17.622 21.697 1.00 75.57 240 ARG A O 1
ATOM 1464 N N . ASP A 1 219 ? 3.753 18.600 21.799 1.00 71.26 241 ASP A N 1
ATOM 1465 C CA . ASP A 1 219 ? 4.149 19.537 22.842 1.00 65.21 241 ASP A CA 1
ATOM 1466 C C . ASP A 1 219 ? 3.942 18.996 24.251 1.00 64.05 241 ASP A C 1
ATOM 1467 O O . ASP A 1 219 ? 4.260 19.696 25.218 1.00 67.37 241 ASP A O 1
ATOM 1472 N N . GLY A 1 220 ? 3.428 17.777 24.399 1.00 69.39 242 GLY A N 1
ATOM 1473 C CA . GLY A 1 220 ? 3.119 17.242 25.707 1.00 73.38 242 GLY A CA 1
ATOM 1474 C C . GLY A 1 220 ? 1.684 17.434 26.143 1.00 68.29 242 GLY A C 1
ATOM 1475 O O . GLY A 1 220 ? 1.314 16.958 27.224 1.00 71.67 242 GLY A O 1
ATOM 1476 N N . PHE A 1 221 ? 0.874 18.121 25.342 1.00 64.56 243 PHE A N 1
ATOM 1477 C CA . PHE A 1 221 ? -0.531 18.333 25.660 1.00 64.04 243 PHE A CA 1
ATOM 1478 C C . PHE A 1 221 ? -1.279 17.007 25.663 1.00 61.45 243 PHE A C 1
ATOM 1479 O O . PHE A 1 221 ? -1.086 16.163 24.783 1.00 61.45 243 PHE A O 1
ATOM 1487 N N . ASN A 1 222 ? -2.141 16.825 26.659 1.00 61.10 244 ASN A N 1
ATOM 1488 C CA . ASN A 1 222 ? -2.878 15.583 26.817 1.00 58.86 244 ASN A CA 1
ATOM 1489 C C . ASN A 1 222 ? -4.378 15.831 26.773 1.00 56.62 244 ASN A C 1
ATOM 1490 O O . ASN A 1 222 ? -4.877 16.819 27.322 1.00 60.06 244 ASN A O 1
ATOM 1495 N N . VAL A 1 223 ? -5.083 14.918 26.109 1.00 55.32 245 VAL A N 1
ATOM 1496 C CA . VAL A 1 223 ? -6.535 14.943 25.992 1.00 53.21 245 VAL A CA 1
ATOM 1497 C C . VAL A 1 223 ? -7.026 13.628 26.570 1.00 50.66 245 VAL A C 1
ATOM 1498 O O . VAL A 1 223 ? -6.636 12.558 26.093 1.00 57.78 245 VAL A O 1
ATOM 1502 N N . SER A 1 224 ? -7.890 13.696 27.571 1.00 48.46 246 SER A N 1
ATOM 1503 C CA . SER A 1 224 ? -8.481 12.501 28.154 1.00 52.01 246 SER A CA 1
ATOM 1504 C C . SER A 1 224 ? -9.978 12.483 27.893 1.00 58.64 246 SER A C 1
ATOM 1505 O O . SER A 1 224 ? -10.687 13.439 28.230 1.00 54.24 246 SER A O 1
ATOM 1508 N N . ILE A 1 225 ? -10.454 11.383 27.316 1.00 55.51 247 ILE A N 1
ATOM 1509 C CA . ILE A 1 225 ? -11.861 11.211 26.973 1.00 59.45 247 ILE A CA 1
ATOM 1510 C C . ILE A 1 225 ? -12.343 9.918 27.611 1.00 61.91 247 ILE A C 1
ATOM 1511 O O . ILE A 1 225 ? -11.674 8.884 27.513 1.00 65.30 247 ILE A O 1
ATOM 1516 N N . THR A 1 226 ? -13.496 9.975 28.267 1.00 62.38 248 THR A N 1
ATOM 1517 C CA . THR A 1 226 ? -14.129 8.789 28.814 1.00 63.67 248 THR A CA 1
ATOM 1518 C C . THR A 1 226 ? -15.461 8.561 28.115 1.00 66.09 248 THR A C 1
ATOM 1519 O O . THR A 1 226 ? -16.066 9.481 27.559 1.00 68.14 248 THR A O 1
ATOM 1523 N N . TYR A 1 227 ? -15.910 7.311 28.152 1.00 63.08 249 TYR A N 1
ATOM 1524 C CA . TYR A 1 227 ? -17.104 6.890 27.439 1.00 62.80 249 TYR A CA 1
ATOM 1525 C C . TYR A 1 227 ? -17.720 5.717 28.180 1.00 68.54 249 TYR A C 1
ATOM 1526 O O . TYR A 1 227 ? -17.009 4.814 28.616 1.00 70.31 249 TYR A O 1
ATOM 1535 N N . ASN A 1 228 ? -19.039 5.715 28.300 1.00 65.38 250 ASN A N 1
ATOM 1536 C CA . ASN A 1 228 ? -19.739 4.662 29.024 1.00 69.07 250 ASN A CA 1
ATOM 1537 C C . ASN A 1 228 ? -20.402 3.743 28.005 1.00 69.84 250 ASN A C 1
ATOM 1538 O O . ASN A 1 228 ? -21.388 4.122 27.365 1.00 67.33 250 ASN A O 1
ATOM 1543 N N . LEU A 1 229 ? -19.863 2.534 27.862 1.00 62.64 251 LEU A N 1
ATOM 1544 C CA . LEU A 1 229 ? -20.420 1.538 26.964 1.00 61.05 251 LEU A CA 1
ATOM 1545 C C . LEU A 1 229 ? -21.501 0.769 27.708 1.00 69.42 251 LEU A C 1
ATOM 1546 O O . LEU A 1 229 ? -21.271 0.280 28.820 1.00 75.77 251 LEU A O 1
ATOM 1551 N N . LYS A 1 230 ? -22.672 0.656 27.086 1.00 69.83 252 LYS A N 1
ATOM 1552 C CA . LYS A 1 230 ? -23.803 -0.061 27.657 1.00 76.45 252 LYS A CA 1
ATOM 1553 C C . LYS A 1 230 ? -24.149 -1.202 26.714 1.00 81.67 252 LYS A C 1
ATOM 1554 O O . LYS A 1 230 ? -24.443 -0.968 25.536 1.00 84.87 252 LYS A O 1
ATOM 1560 N N . VAL A 1 231 ? -24.118 -2.427 27.230 1.00 84.31 253 VAL A N 1
ATOM 1561 C CA . VAL A 1 231 ? -24.302 -3.629 26.425 1.00 93.20 253 VAL A CA 1
ATOM 1562 C C . VAL A 1 231 ? -25.228 -4.582 27.172 1.00 102.17 253 VAL A C 1
ATOM 1563 O O . VAL A 1 231 ? -25.069 -4.790 28.380 1.00 108.56 253 VAL A O 1
ATOM 1567 N N . LEU A 1 232 ? -26.207 -5.138 26.462 1.00 101.73 254 LEU A N 1
ATOM 1568 C CA . LEU A 1 232 ? -27.174 -6.043 27.069 1.00 101.57 254 LEU A CA 1
ATOM 1569 C C . LEU A 1 232 ? -26.646 -7.473 27.016 1.00 103.67 254 LEU A C 1
ATOM 1570 O O . LEU A 1 232 ? -27.307 -8.373 26.502 1.00 107.19 254 LEU A O 1
ATOM 1575 N N . LYS B 1 5 ? -50.384 23.810 9.516 1.00 137.37 27 LYS C N 1
ATOM 1576 C CA . LYS B 1 5 ? -49.294 22.865 9.303 1.00 131.92 27 LYS C CA 1
ATOM 1577 C C . LYS B 1 5 ? -48.196 23.479 8.437 1.00 119.98 27 LYS C C 1
ATOM 1578 O O . LYS B 1 5 ? -48.425 24.463 7.733 1.00 120.53 27 LYS C O 1
ATOM 1584 N N . GLU B 1 6 ? -47.005 22.887 8.492 1.00 108.92 28 GLU C N 1
ATOM 1585 C CA . GLU B 1 6 ? -45.824 23.476 7.884 1.00 98.58 28 GLU C CA 1
ATOM 1586 C C . GLU B 1 6 ? -45.672 23.030 6.430 1.00 84.60 28 GLU C C 1
ATOM 1587 O O . GLU B 1 6 ? -46.496 22.292 5.883 1.00 85.50 28 GLU C O 1
ATOM 1593 N N . LEU B 1 7 ? -44.577 23.465 5.800 1.00 70.59 29 LEU C N 1
ATOM 1594 C CA . LEU B 1 7 ? -44.338 23.143 4.401 1.00 64.90 29 LEU C CA 1
ATOM 1595 C C . LEU B 1 7 ? -43.722 21.752 4.276 1.00 68.63 29 LEU C C 1
ATOM 1596 O O . LEU B 1 7 ? -42.913 21.353 5.118 1.00 67.87 29 LEU C O 1
ATOM 1601 N N . PRO B 1 8 ? -44.102 20.993 3.248 1.00 64.83 30 PRO C N 1
ATOM 1602 C CA . PRO B 1 8 ? -43.410 19.730 2.971 1.00 65.69 30 PRO C CA 1
ATOM 1603 C C . PRO B 1 8 ? -41.951 19.978 2.622 1.00 59.40 30 PRO C C 1
ATOM 1604 O O . PRO B 1 8 ? -41.613 20.929 1.911 1.00 50.98 30 PRO C O 1
ATOM 1608 N N . VAL B 1 9 ? -41.086 19.103 3.125 1.00 54.20 31 VAL C N 1
ATOM 1609 C CA . VAL B 1 9 ? -39.646 19.220 2.939 1.00 56.55 31 VAL C CA 1
ATOM 1610 C C . VAL B 1 9 ? -39.218 18.313 1.793 1.00 48.20 31 VAL C C 1
ATOM 1611 O O . VAL B 1 9 ? -39.606 17.139 1.735 1.00 50.76 31 VAL C O 1
ATOM 1615 N N . VAL B 1 10 ? -38.422 18.864 0.883 1.00 43.68 32 VAL C N 1
ATOM 1616 C CA . VAL B 1 10 ? -37.772 18.122 -0.187 1.00 45.67 32 VAL C CA 1
ATOM 1617 C C . VAL B 1 10 ? -36.272 18.206 0.053 1.00 42.21 32 VAL C C 1
ATOM 1618 O O . VAL B 1 10 ? -35.728 19.302 0.251 1.00 49.05 32 VAL C O 1
ATOM 1622 N N . TRP B 1 11 ? -35.613 17.055 0.056 1.00 43.05 33 TRP C N 1
ATOM 1623 C CA . TRP B 1 11 ? -34.179 16.986 0.277 1.00 43.77 33 TRP C CA 1
ATOM 1624 C C . TRP B 1 11 ? -33.441 16.864 -1.048 1.00 49.04 33 TRP C C 1
ATOM 1625 O O . TRP B 1 11 ? -33.921 16.242 -1.999 1.00 48.90 33 TRP C O 1
ATOM 1636 N N . ALA B 1 12 ? -32.269 17.484 -1.099 1.00 47.71 34 ALA C N 1
ATOM 1637 C CA . ALA B 1 12 ? -31.390 17.432 -2.252 1.00 47.52 34 ALA C CA 1
ATOM 1638 C C . ALA B 1 12 ? -29.990 17.066 -1.792 1.00 51.68 34 ALA C C 1
ATOM 1639 O O . ALA B 1 12 ? -29.602 17.336 -0.652 1.00 47.90 34 ALA C O 1
ATOM 1641 N N . GLN B 1 13 ? -29.240 16.444 -2.691 1.00 48.66 35 GLN C N 1
ATOM 1642 C CA . GLN B 1 13 ? -27.826 16.177 -2.486 1.00 51.87 35 GLN C CA 1
ATOM 1643 C C . GLN B 1 13 ? -27.041 17.207 -3.282 1.00 59.43 35 GLN C C 1
ATOM 1644 O O . GLN B 1 13 ? -27.312 17.410 -4.470 1.00 51.91 35 GLN C O 1
ATOM 1650 N N . GLU B 1 14 ? -26.106 17.885 -2.616 1.00 64.43 36 GLU C N 1
ATOM 1651 C CA . GLU B 1 14 ? -25.330 18.928 -3.275 1.00 60.94 36 GLU C CA 1
ATOM 1652 C C . GLU B 1 14 ? -24.520 18.345 -4.425 1.00 59.36 36 GLU C C 1
ATOM 1653 O O . GLU B 1 14 ? -23.833 17.332 -4.270 1.00 60.44 36 GLU C O 1
ATOM 1659 N N . GLY B 1 15 ? -24.610 18.990 -5.587 1.00 61.39 37 GLY C N 1
ATOM 1660 C CA . GLY B 1 15 ? -23.971 18.503 -6.788 1.00 68.37 37 GLY C CA 1
ATOM 1661 C C . GLY B 1 15 ? -24.838 17.625 -7.665 1.00 69.55 37 GLY C C 1
ATOM 1662 O O . GLY B 1 15 ? -24.483 17.398 -8.829 1.00 69.62 37 GLY C O 1
ATOM 1663 N N . ALA B 1 16 ? -25.966 17.136 -7.156 1.00 62.39 38 ALA C N 1
ATOM 1664 C CA . ALA B 1 16 ? -26.853 16.280 -7.922 1.00 58.80 38 ALA C CA 1
ATOM 1665 C C . ALA B 1 16 ? -28.134 17.025 -8.279 1.00 56.31 38 ALA C C 1
ATOM 1666 O O . ALA B 1 16 ? -28.563 17.911 -7.535 1.00 56.99 38 ALA C O 1
ATOM 1668 N N . PRO B 1 17 ? -28.756 16.706 -9.417 1.00 58.12 39 PRO C N 1
ATOM 1669 C CA . PRO B 1 17 ? -30.015 17.370 -9.774 1.00 54.40 39 PRO C CA 1
ATOM 1670 C C . PRO B 1 17 ? -31.106 17.066 -8.763 1.00 50.76 39 PRO C C 1
ATOM 1671 O O . PRO B 1 17 ? -31.105 16.022 -8.107 1.00 54.83 39 PRO C O 1
ATOM 1675 N N . VAL B 1 18 ? -32.055 17.991 -8.644 1.00 44.33 40 VAL C N 1
ATOM 1676 C CA . VAL B 1 18 ? -33.190 17.776 -7.760 1.00 43.29 40 VAL C CA 1
ATOM 1677 C C . VAL B 1 18 ? -34.453 18.241 -8.469 1.00 53.32 40 VAL C C 1
ATOM 1678 O O . VAL B 1 18 ? -34.427 19.131 -9.325 1.00 62.07 40 VAL C O 1
ATOM 1682 N N . HIS B 1 19 ? -35.564 17.604 -8.110 1.00 49.23 41 HIS C N 1
ATOM 1683 C CA . HIS B 1 19 ? -36.859 17.826 -8.729 1.00 54.31 41 HIS C CA 1
ATOM 1684 C C . HIS B 1 19 ? -37.817 18.301 -7.647 1.00 49.26 41 HIS C C 1
ATOM 1685 O O . HIS B 1 19 ? -38.041 17.600 -6.655 1.00 58.17 41 HIS C O 1
ATOM 1692 N N . LEU B 1 20 ? -38.377 19.494 -7.845 1.00 51.63 42 LEU C N 1
ATOM 1693 C CA . LEU B 1 20 ? -39.329 20.096 -6.932 1.00 49.26 42 LEU C CA 1
ATOM 1694 C C . LEU B 1 20 ? -40.721 19.938 -7.516 1.00 54.62 42 LEU C C 1
ATOM 1695 O O . LEU B 1 20 ? -41.043 20.595 -8.524 1.00 53.03 42 LEU C O 1
ATOM 1700 N N . PRO B 1 21 ? -41.567 19.089 -6.929 1.00 52.47 43 PRO C N 1
ATOM 1701 C CA . PRO B 1 21 ? -42.811 18.676 -7.592 1.00 55.74 43 PRO C CA 1
ATOM 1702 C C . PRO B 1 21 ? -43.912 19.725 -7.496 1.00 55.67 43 PRO C C 1
ATOM 1703 O O . PRO B 1 21 ? -44.180 20.274 -6.424 1.00 54.72 43 PRO C O 1
ATOM 1707 N N . CYS B 1 22 ? -44.564 19.979 -8.633 1.00 52.70 44 CYS C N 1
ATOM 1708 C CA . CYS B 1 22 ? -45.811 20.738 -8.667 1.00 50.06 44 CYS C CA 1
ATOM 1709 C C . CYS B 1 22 ? -46.575 20.256 -9.896 1.00 52.21 44 CYS C C 1
ATOM 1710 O O . CYS B 1 22 ? -46.253 20.637 -11.026 1.00 61.97 44 CYS C O 1
ATOM 1713 N N . SER B 1 23 ? -47.584 19.421 -9.660 1.00 64.16 45 SER C N 1
ATOM 1714 C CA . SER B 1 23 ? -48.237 18.668 -10.718 1.00 75.07 45 SER C CA 1
ATOM 1715 C C . SER B 1 23 ? -49.735 18.601 -10.482 1.00 77.21 45 SER C C 1
ATOM 1716 O O . SER B 1 23 ? -50.178 18.407 -9.348 1.00 80.50 45 SER C O 1
ATOM 1719 N N . LEU B 1 24 ? -50.518 18.778 -11.539 1.00 81.83 46 LEU C N 1
ATOM 1720 C CA . LEU B 1 24 ? -51.912 18.380 -11.442 1.00 93.34 46 LEU C CA 1
ATOM 1721 C C . LEU B 1 24 ? -51.950 16.861 -11.422 1.00 107.01 46 LEU C C 1
ATOM 1722 O O . LEU B 1 24 ? -51.524 16.210 -12.383 1.00 111.19 46 LEU C O 1
ATOM 1727 N N . LYS B 1 25 ? -52.460 16.293 -10.333 1.00 114.55 47 LYS C N 1
ATOM 1728 C CA . LYS B 1 25 ? -52.459 14.843 -10.225 1.00 126.00 47 LYS C CA 1
ATOM 1729 C C . LYS B 1 25 ? -53.590 14.201 -11.012 1.00 135.64 47 LYS C C 1
ATOM 1730 O O . LYS B 1 25 ? -53.495 13.022 -11.368 1.00 141.70 47 LYS C O 1
ATOM 1736 N N . SER B 1 26 ? -54.639 14.956 -11.322 1.00 145.80 48 SER C N 1
ATOM 1737 C CA . SER B 1 26 ? -55.782 14.455 -12.083 1.00 158.72 48 SER C CA 1
ATOM 1738 C C . SER B 1 26 ? -55.986 15.284 -13.350 1.00 158.78 48 SER C C 1
ATOM 1739 O O . SER B 1 26 ? -57.043 15.902 -13.532 1.00 164.48 48 SER C O 1
ATOM 1742 N N . PRO B 1 27 ? -54.997 15.342 -14.247 1.00 150.25 49 PRO C N 1
ATOM 1743 C CA . PRO B 1 27 ? -55.211 16.115 -15.477 1.00 148.67 49 PRO C CA 1
ATOM 1744 C C . PRO B 1 27 ? -56.172 15.341 -16.367 1.00 156.34 49 PRO C C 1
ATOM 1745 O O . PRO B 1 27 ? -55.938 14.174 -16.687 1.00 157.88 49 PRO C O 1
ATOM 1749 N N . ASN B 1 28 ? -57.259 15.988 -16.777 1.00 158.47 50 ASN C N 1
ATOM 1750 C CA . ASN B 1 28 ? -58.259 15.270 -17.563 1.00 168.59 50 ASN C CA 1
ATOM 1751 C C . ASN B 1 28 ? -57.902 15.445 -19.033 1.00 172.68 50 ASN C C 1
ATOM 1752 O O . ASN B 1 28 ? -58.547 16.176 -19.791 1.00 178.95 50 ASN C O 1
ATOM 1757 N N . LEU B 1 29 ? -56.897 14.649 -19.422 0.77 170.07 51 LEU C N 1
ATOM 1758 C CA . LEU B 1 29 ? -56.281 14.637 -20.742 0.77 167.66 51 LEU C CA 1
ATOM 1759 C C . LEU B 1 29 ? -56.129 16.074 -21.212 0.77 163.27 51 LEU C C 1
ATOM 1760 O O . LEU B 1 29 ? -55.455 16.874 -20.549 0.77 152.64 51 LEU C O 1
ATOM 1762 N N . ASP B 1 30 ? -56.820 16.403 -22.300 1.00 174.57 52 ASP C N 1
ATOM 1763 C CA . ASP B 1 30 ? -56.893 17.760 -22.833 1.00 176.73 52 ASP C CA 1
ATOM 1764 C C . ASP B 1 30 ? -55.517 18.439 -22.913 1.00 176.51 52 ASP C C 1
ATOM 1765 O O . ASP B 1 30 ? -55.288 19.452 -22.294 1.00 169.19 52 ASP C O 1
ATOM 1770 N N . PRO B 1 31 ? -54.561 17.830 -23.676 1.00 187.62 53 PRO C N 1
ATOM 1771 C CA . PRO B 1 31 ? -53.245 18.460 -23.806 1.00 183.69 53 PRO C CA 1
ATOM 1772 C C . PRO B 1 31 ? -53.335 19.864 -24.361 1.00 179.93 53 PRO C C 1
ATOM 1773 O O . PRO B 1 31 ? -52.479 20.668 -24.011 1.00 174.85 53 PRO C O 1
ATOM 1777 N N . ASN B 1 32 ? -54.406 20.182 -25.117 1.00 180.08 54 ASN C N 1
ATOM 1778 C CA . ASN B 1 32 ? -54.638 21.519 -25.654 1.00 172.68 54 ASN C CA 1
ATOM 1779 C C . ASN B 1 32 ? -55.189 22.488 -24.614 1.00 164.81 54 ASN C C 1
ATOM 1780 O O . ASN B 1 32 ? -55.108 23.699 -24.832 1.00 163.73 54 ASN C O 1
ATOM 1785 N N . PHE B 1 33 ? -55.741 22.010 -23.491 1.00 157.26 55 PHE C N 1
ATOM 1786 C CA . PHE B 1 33 ? -56.074 22.956 -22.424 1.00 147.32 55 PHE C CA 1
ATOM 1787 C C . PHE B 1 33 ? -54.849 23.255 -21.572 1.00 136.11 55 PHE C C 1
ATOM 1788 O O . PHE B 1 33 ? -54.588 24.421 -21.237 1.00 129.71 55 PHE C O 1
ATOM 1796 N N . LEU B 1 34 ? -54.086 22.202 -21.240 1.00 138.08 56 LEU C N 1
ATOM 1797 C CA . LEU B 1 34 ? -52.928 22.312 -20.350 1.00 132.33 56 LEU C CA 1
ATOM 1798 C C . LEU B 1 34 ? -51.658 22.794 -21.057 1.00 132.21 56 LEU C C 1
ATOM 1799 O O . LEU B 1 34 ? -50.674 23.122 -20.389 1.00 126.06 56 LEU C O 1
ATOM 1804 N N . ARG B 1 35 ? -51.667 22.824 -22.395 1.00 135.77 57 ARG C N 1
ATOM 1805 C CA . ARG B 1 35 ? -50.661 23.581 -23.143 1.00 131.64 57 ARG C CA 1
ATOM 1806 C C . ARG B 1 35 ? -50.531 25.001 -22.629 1.00 120.62 57 ARG C C 1
ATOM 1807 O O . ARG B 1 35 ? -49.421 25.537 -22.462 1.00 117.44 57 ARG C O 1
ATOM 1815 N N . ARG B 1 36 ? -51.684 25.593 -22.370 1.00 114.72 58 ARG C N 1
ATOM 1816 C CA . ARG B 1 36 ? -51.885 27.004 -22.125 1.00 109.16 58 ARG C CA 1
ATOM 1817 C C . ARG B 1 36 ? -51.575 27.419 -20.692 1.00 104.00 58 ARG C C 1
ATOM 1818 O O . ARG B 1 36 ? -51.786 28.588 -20.340 1.00 102.67 58 ARG C O 1
ATOM 1826 N N . GLY B 1 37 ? -51.108 26.498 -19.855 1.00 101.61 59 GLY C N 1
ATOM 1827 C CA . GLY B 1 37 ? -50.707 26.870 -18.521 1.00 99.31 59 GLY C CA 1
ATOM 1828 C C . GLY B 1 37 ? -49.345 27.540 -18.475 1.00 95.33 59 GLY C C 1
ATOM 1829 O O . GLY B 1 37 ? -48.465 27.325 -19.314 1.00 95.04 59 GLY C O 1
ATOM 1830 N N . GLY B 1 38 ? -49.197 28.393 -17.462 1.00 96.63 60 GLY C N 1
ATOM 1831 C CA . GLY B 1 38 ? -47.942 29.070 -17.205 1.00 93.27 60 GLY C CA 1
ATOM 1832 C C . GLY B 1 38 ? -47.680 29.113 -15.718 1.00 82.54 60 GLY C C 1
ATOM 1833 O O . GLY B 1 38 ? -48.602 29.002 -14.913 1.00 84.13 60 GLY C O 1
ATOM 1834 N N . VAL B 1 39 ? -46.415 29.263 -15.349 1.00 65.01 61 VAL C N 1
ATOM 1835 C CA . VAL B 1 39 ? -46.099 29.227 -13.928 1.00 57.97 61 VAL C CA 1
ATOM 1836 C C . VAL B 1 39 ? -44.972 30.207 -13.609 1.00 54.07 61 VAL C C 1
ATOM 1837 O O . VAL B 1 39 ? -44.093 30.479 -14.442 1.00 51.25 61 VAL C O 1
ATOM 1841 N N . ILE B 1 40 ? -45.021 30.733 -12.383 1.00 51.30 62 ILE C N 1
ATOM 1842 C CA . ILE B 1 40 ? -43.990 31.570 -11.781 1.00 52.03 62 ILE C CA 1
ATOM 1843 C C . ILE B 1 40 ? -43.463 30.788 -10.585 1.00 42.51 62 ILE C C 1
ATOM 1844 O O . ILE B 1 40 ? -44.238 30.393 -9.702 1.00 48.67 62 ILE C O 1
ATOM 1849 N N . TRP B 1 41 ? -42.157 30.550 -10.565 1.00 42.49 63 TRP C N 1
ATOM 1850 C CA . TRP B 1 41 ? -41.469 29.937 -9.440 1.00 40.24 63 TRP C CA 1
ATOM 1851 C C . TRP B 1 41 ? -40.627 31.000 -8.758 1.00 45.23 63 TRP C C 1
ATOM 1852 O O . TRP B 1 41 ? -39.723 31.574 -9.389 1.00 50.82 63 TRP C O 1
ATOM 1863 N N . GLN B 1 42 ? -40.894 31.207 -7.465 1.00 41.99 64 GLN C N 1
ATOM 1864 C CA . GLN B 1 42 ? -40.191 32.146 -6.607 1.00 47.08 64 GLN C CA 1
ATOM 1865 C C . GLN B 1 42 ? -39.453 31.395 -5.505 1.00 48.65 64 GLN C C 1
ATOM 1866 O O . GLN B 1 42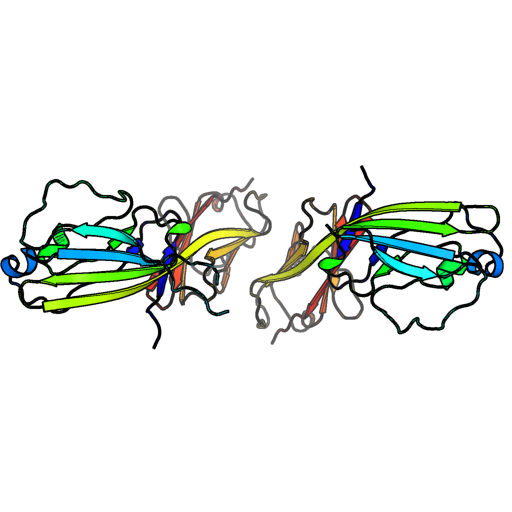 ? -39.910 30.352 -5.023 1.00 49.10 64 GLN C O 1
ATOM 1872 N N . HIS B 1 43 ? -38.316 31.955 -5.094 1.00 46.93 65 HIS C N 1
ATOM 1873 C CA . HIS B 1 43 ? -37.429 31.354 -4.104 1.00 34.63 65 HIS C CA 1
ATOM 1874 C C . HIS B 1 43 ? -37.226 32.321 -2.946 1.00 45.80 65 HIS C C 1
ATOM 1875 O O . HIS B 1 43 ? -36.801 33.462 -3.153 1.00 40.31 65 HIS C O 1
ATOM 1882 N N . GLN B 1 44 ? -37.579 31.875 -1.737 1.00 36.75 66 GLN C N 1
ATOM 1883 C CA . GLN B 1 44 ? -37.297 32.557 -0.483 1.00 48.56 66 GLN C CA 1
ATOM 1884 C C . GLN B 1 44 ? -36.069 31.945 0.191 1.00 47.95 66 GLN C C 1
ATOM 1885 O O . GLN B 1 44 ? -36.185 30.897 0.845 1.00 43.18 66 GLN C O 1
ATOM 1891 N N . PRO B 1 45 ? -34.883 32.529 0.043 1.00 57.32 67 PRO C N 1
ATOM 1892 C CA . PRO B 1 45 ? -33.688 31.992 0.709 1.00 52.97 67 PRO C CA 1
ATOM 1893 C C . PRO B 1 45 ? -33.716 32.249 2.210 1.00 61.66 67 PRO C C 1
ATOM 1894 O O . PRO B 1 45 ? -34.498 33.051 2.724 1.00 67.67 67 PRO C O 1
ATOM 1898 N N . ASP B 1 46 ? -32.852 31.524 2.921 1.00 75.07 68 ASP C N 1
ATOM 1899 C CA . ASP B 1 46 ? -32.768 31.615 4.377 1.00 90.97 68 ASP C CA 1
ATOM 1900 C C . ASP B 1 46 ? -32.041 32.891 4.788 1.00 101.47 68 ASP C C 1
ATOM 1901 O O . ASP B 1 46 ? -30.844 33.052 4.518 1.00 105.78 68 ASP C O 1
ATOM 1906 N N . SER B 1 47 ? -32.772 33.797 5.447 1.00 109.79 69 SER C N 1
ATOM 1907 C CA . SER B 1 47 ? -32.159 34.975 6.055 1.00 116.62 69 SER C CA 1
ATOM 1908 C C . SER B 1 47 ? -31.185 34.580 7.155 1.00 127.68 69 SER C C 1
ATOM 1909 O O . SER B 1 47 ? -30.146 35.223 7.344 1.00 125.93 69 SER C O 1
ATOM 1912 N N . GLY B 1 48 ? -31.495 33.504 7.873 1.00 147.12 70 GLY C N 1
ATOM 1913 C CA . GLY B 1 48 ? -30.797 33.143 9.083 1.00 156.42 70 GLY C CA 1
ATOM 1914 C C . GLY B 1 48 ? -31.442 33.661 10.349 1.00 162.20 70 GLY C C 1
ATOM 1915 O O . GLY B 1 48 ? -30.942 33.364 11.443 1.00 169.90 70 GLY C O 1
ATOM 1916 N N . GLN B 1 49 ? -32.530 34.422 10.226 1.00 158.19 71 GLN C N 1
ATOM 1917 C CA . GLN B 1 49 ? -33.240 35.038 11.352 1.00 157.20 71 GLN C CA 1
ATOM 1918 C C . GLN B 1 49 ? -32.328 35.919 12.204 1.00 159.23 71 GLN C C 1
ATOM 1919 O O . GLN B 1 49 ? -31.293 36.399 11.737 1.00 157.22 71 GLN C O 1
ATOM 1921 N N . PRO B 1 65 ? -36.082 42.300 17.513 1.00 170.72 87 PRO C N 1
ATOM 1922 C CA . PRO B 1 65 ? -37.256 41.796 16.795 1.00 167.66 87 PRO C CA 1
ATOM 1923 C C . PRO B 1 65 ? -37.868 42.864 15.889 1.00 170.90 87 PRO C C 1
ATOM 1924 O O . PRO B 1 65 ? -37.114 43.717 15.414 1.00 174.04 87 PRO C O 1
ATOM 1928 N N . ARG B 1 66 ? -39.190 42.824 15.684 1.00 172.39 88 ARG C N 1
ATOM 1929 C CA . ARG B 1 66 ? -39.863 43.657 14.682 1.00 171.70 88 ARG C CA 1
ATOM 1930 C C . ARG B 1 66 ? -39.161 43.453 13.335 1.00 164.57 88 ARG C C 1
ATOM 1931 O O . ARG B 1 66 ? -38.687 44.382 12.679 1.00 167.18 88 ARG C O 1
ATOM 1939 N N . GLN B 1 67 ? -39.067 42.185 12.943 1.00 153.10 89 GLN C N 1
ATOM 1940 C CA . GLN B 1 67 ? -38.256 41.819 11.797 1.00 141.23 89 GLN C CA 1
ATOM 1941 C C . GLN B 1 67 ? -38.978 42.149 10.494 1.00 126.80 89 GLN C C 1
ATOM 1942 O O . GLN B 1 67 ? -40.213 42.177 10.446 1.00 128.56 89 GLN C O 1
ATOM 1948 N N . PRO B 1 68 ? -38.229 42.425 9.428 1.00 110.78 90 PRO C N 1
ATOM 1949 C CA . PRO B 1 68 ? -38.840 42.495 8.098 1.00 100.75 90 PRO C CA 1
ATOM 1950 C C . PRO B 1 68 ? -39.255 41.111 7.630 1.00 90.87 90 PRO C C 1
ATOM 1951 O O . PRO B 1 68 ? -38.781 40.087 8.125 1.00 88.13 90 PRO C O 1
ATOM 1955 N N . ALA B 1 69 ? -40.162 41.092 6.668 1.00 88.16 91 ALA C N 1
ATOM 1956 C CA . ALA B 1 69 ? -40.605 39.839 6.084 1.00 85.25 91 ALA C CA 1
ATOM 1957 C C . ALA B 1 69 ? -39.516 39.260 5.183 1.00 78.65 91 ALA C C 1
ATOM 1958 O O . ALA B 1 69 ? -38.725 40.008 4.601 1.00 78.70 91 ALA C O 1
ATOM 1960 N N . PRO B 1 70 ? -39.443 37.933 5.065 1.00 73.10 92 PRO C N 1
ATOM 1961 C CA . PRO B 1 70 ? -38.434 37.331 4.183 1.00 65.44 92 PRO C CA 1
ATOM 1962 C C . PRO B 1 70 ? -38.674 37.695 2.724 1.00 61.68 92 PRO C C 1
ATOM 1963 O O . PRO B 1 70 ? -39.814 37.809 2.267 1.00 61.80 92 PRO C O 1
ATOM 1967 N N . GLY B 1 71 ? -37.576 37.884 1.995 1.00 55.39 93 GLY C N 1
ATOM 1968 C CA . GLY B 1 71 ? -37.671 38.282 0.606 1.00 51.85 93 GLY C CA 1
ATOM 1969 C C . GLY B 1 71 ? -37.917 37.107 -0.323 1.00 47.37 93 GLY C C 1
ATOM 1970 O O . GLY B 1 71 ? -37.511 35.974 -0.065 1.00 53.04 93 GLY C O 1
ATOM 1971 N N . ARG B 1 72 ? -38.593 37.401 -1.431 1.00 46.23 94 ARG C N 1
ATOM 1972 C CA . ARG B 1 72 ? -38.909 36.421 -2.462 1.00 45.19 94 ARG C CA 1
ATOM 1973 C C . ARG B 1 72 ? -38.547 36.995 -3.819 1.00 48.54 94 ARG C C 1
ATOM 1974 O O . ARG B 1 72 ? -38.917 38.130 -4.136 1.00 59.41 94 ARG C O 1
ATOM 1982 N N . TYR B 1 73 ? -37.814 36.222 -4.609 1.00 47.53 95 TYR C N 1
ATOM 1983 C CA . TYR B 1 73 ? -37.489 36.613 -5.970 1.00 46.99 95 TYR C CA 1
ATOM 1984 C C . TYR B 1 73 ? -37.822 35.473 -6.921 1.00 48.44 95 TYR C C 1
ATOM 1985 O O . TYR B 1 73 ? -37.799 34.299 -6.544 1.00 49.83 95 TYR C O 1
ATOM 1994 N N . THR B 1 74 ? -38.118 35.838 -8.167 1.00 44.07 96 THR C N 1
ATOM 1995 C CA . THR B 1 74 ? -38.563 34.886 -9.175 1.00 44.03 96 THR C CA 1
ATOM 1996 C C . THR B 1 74 ? -37.359 34.197 -9.804 1.00 45.95 96 THR C C 1
ATOM 1997 O O . THR B 1 74 ? -36.478 34.860 -10.362 1.00 46.71 96 THR C O 1
ATOM 2001 N N . VAL B 1 75 ? -37.321 32.865 -9.719 1.00 40.95 97 VAL C N 1
ATOM 2002 C CA . VAL B 1 75 ? -36.255 32.093 -10.351 1.00 52.30 97 VAL C CA 1
ATOM 2003 C C . VAL B 1 75 ? -36.686 31.494 -11.679 1.00 53.62 97 VAL C C 1
ATOM 2004 O O . VAL B 1 75 ? -35.816 31.171 -12.504 1.00 53.14 97 VAL C O 1
ATOM 2008 N N . LEU B 1 76 ? -37.991 31.366 -11.929 1.00 53.08 98 LEU C N 1
ATOM 2009 C CA . LEU B 1 76 ? -38.377 30.960 -13.271 1.00 53.67 98 LEU C CA 1
ATOM 2010 C C . LEU B 1 76 ? -39.771 31.469 -13.594 1.00 53.60 98 LEU C C 1
ATOM 2011 O O . LEU B 1 76 ? -40.643 31.520 -12.729 1.00 55.77 98 LEU C O 1
ATOM 2016 N N . SER B 1 77 ? -39.965 31.856 -14.851 1.00 50.83 99 SER C N 1
ATOM 2017 C CA . SER B 1 77 ? -41.249 32.363 -15.327 1.00 62.40 99 SER C CA 1
ATOM 2018 C C . SER B 1 77 ? -41.453 31.826 -16.735 1.00 70.07 99 SER C C 1
ATOM 2019 O O . SER B 1 77 ? -40.686 32.171 -17.639 1.00 77.52 99 SER C O 1
ATOM 2022 N N . VAL B 1 78 ? -42.469 30.986 -16.931 1.00 59.52 100 VAL C N 1
ATOM 2023 C CA . VAL B 1 78 ? -42.884 30.598 -18.276 1.00 58.81 100 VAL C CA 1
ATOM 2024 C C . VAL B 1 78 ? -44.335 31.018 -18.477 1.00 51.33 100 VAL C C 1
ATOM 2025 O O . VAL B 1 78 ? -45.185 30.821 -17.597 1.00 52.94 100 VAL C O 1
ATOM 2029 N N . ALA B 1 79 ? -44.601 31.611 -19.645 1.00 101.52 101 ALA C N 1
ATOM 2030 C CA . ALA B 1 79 ? -45.863 32.293 -19.907 1.00 103.09 101 ALA C CA 1
ATOM 2031 C C . ALA B 1 79 ? -46.973 31.313 -20.269 1.00 115.17 101 ALA C C 1
ATOM 2032 O O . ALA B 1 79 ? -46.763 30.419 -21.097 1.00 114.24 101 ALA C O 1
ATOM 2034 N N . PRO B 1 80 ? -48.156 31.458 -19.676 1.00 132.64 102 PRO C N 1
ATOM 2035 C CA . PRO B 1 80 ? -49.325 30.693 -20.122 1.00 136.35 102 PRO C CA 1
ATOM 2036 C C . PRO B 1 80 ? -49.810 31.155 -21.488 1.00 142.48 102 PRO C C 1
ATOM 2037 O O . PRO B 1 80 ? -49.487 32.245 -21.956 1.00 147.71 102 PRO C O 1
ATOM 2041 N N . GLY B 1 81 ? -50.595 30.304 -22.140 1.00 138.45 103 GLY C N 1
ATOM 2042 C CA . GLY B 1 81 ? -51.110 30.604 -23.466 1.00 133.75 103 GLY C CA 1
ATOM 2043 C C . GLY B 1 81 ? -50.697 29.628 -24.543 1.00 129.45 103 GLY C C 1
ATOM 2044 O O . GLY B 1 81 ? -51.278 29.655 -25.639 1.00 128.02 103 GLY C O 1
ATOM 2045 N N . GLY B 1 82 ? -49.710 28.774 -24.278 0.73 125.48 104 GLY C N 1
ATOM 2046 C CA . GLY B 1 82 ? -49.232 27.789 -25.224 0.73 128.15 104 GLY C CA 1
ATOM 2047 C C . GLY B 1 82 ? -48.027 28.225 -26.026 0.73 128.28 104 GLY C C 1
ATOM 2048 O O . GLY B 1 82 ? -47.548 27.452 -26.866 0.73 131.52 104 GLY C O 1
ATOM 2049 N N . LEU B 1 83 ? -47.542 29.443 -25.814 1.00 125.85 105 LEU C N 1
ATOM 2050 C CA . LEU B 1 83 ? -46.371 29.978 -26.487 1.00 122.73 105 LEU C CA 1
ATOM 2051 C C . LEU B 1 83 ? -45.233 30.248 -25.513 1.00 120.60 105 LEU C C 1
ATOM 2052 O O . LEU B 1 83 ? -45.430 30.377 -24.301 1.00 116.49 105 LEU C O 1
ATOM 2057 N N . ARG B 1 84 ? -44.030 30.315 -26.072 1.00 129.67 106 ARG C N 1
ATOM 2058 C CA . ARG B 1 84 ? -42.880 30.876 -25.387 1.00 134.75 106 ARG C CA 1
ATOM 2059 C C . ARG B 1 84 ? -42.532 32.158 -26.132 1.00 144.06 106 ARG C C 1
ATOM 2060 O O . ARG B 1 84 ? -42.662 32.235 -27.357 1.00 147.67 106 ARG C O 1
ATOM 2068 N N . SER B 1 85 ? -42.066 33.155 -25.392 0.96 144.90 107 SER C N 1
ATOM 2069 C CA . SER B 1 85 ? -41.860 34.493 -25.934 0.96 144.92 107 SER C CA 1
ATOM 2070 C C . SER B 1 85 ? -40.502 34.698 -26.585 0.96 141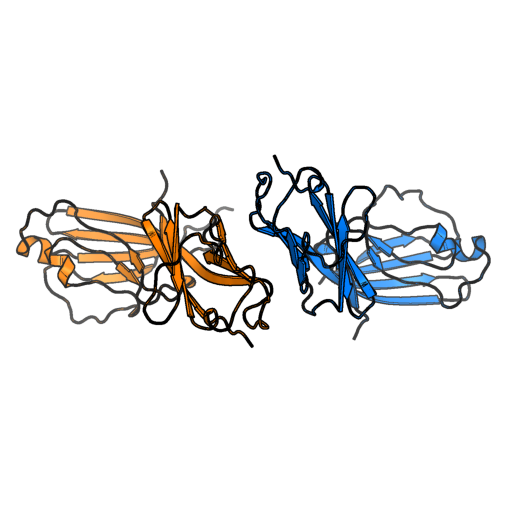.82 107 SER C C 1
ATOM 2071 O O . SER B 1 85 ? -40.277 35.751 -27.191 0.96 144.60 107 SER C O 1
ATOM 2073 N N . GLY B 1 86 ? -39.595 33.737 -26.478 0.70 131.92 108 GLY C N 1
ATOM 2074 C CA . GLY B 1 86 ? -38.231 33.989 -26.869 0.70 124.80 108 GLY C CA 1
ATOM 2075 C C . GLY B 1 86 ? -37.380 34.531 -25.748 0.70 114.54 108 GLY C C 1
ATOM 2076 O O . GLY B 1 86 ? -36.194 34.810 -25.965 0.70 112.60 108 GLY C O 1
ATOM 2077 N N . ARG B 1 87 ? -37.954 34.701 -24.561 1.00 112.88 109 ARG C N 1
ATOM 2078 C CA . ARG B 1 87 ? -37.188 35.146 -23.409 1.00 116.24 109 ARG C CA 1
ATOM 2079 C C . ARG B 1 87 ? -36.330 33.983 -22.938 1.00 122.60 109 ARG C C 1
ATOM 2080 O O . ARG B 1 87 ? -36.843 32.890 -22.676 1.00 121.36 109 ARG C O 1
ATOM 2088 N N . GLN B 1 88 ? -35.033 34.224 -22.804 1.00 129.73 110 GLN C N 1
ATOM 2089 C CA . GLN B 1 88 ? -34.145 33.197 -22.299 1.00 132.47 110 GLN C CA 1
ATOM 2090 C C . GLN B 1 88 ? -34.366 33.027 -20.796 1.00 131.83 110 GLN C C 1
ATOM 2091 O O . GLN B 1 88 ? -34.928 33.910 -20.142 1.00 131.38 110 GLN C O 1
ATOM 2093 N N . PRO B 1 89 ? -33.959 31.886 -20.229 1.00 131.66 111 PRO C N 1
ATOM 2094 C CA . PRO B 1 89 ? -34.064 31.714 -18.775 1.00 129.29 111 PRO C CA 1
ATOM 2095 C C . PRO B 1 89 ? -33.240 32.740 -18.014 1.00 128.64 111 PRO C C 1
ATOM 2096 O O . PRO B 1 89 ? -32.163 33.153 -18.444 1.00 127.69 111 PRO C O 1
ATOM 2100 N N . LEU B 1 90 ? -33.784 33.167 -16.873 1.00 127.77 112 LEU C N 1
ATOM 2101 C CA . LEU B 1 90 ? -33.094 34.121 -16.013 1.00 127.25 112 LEU C CA 1
ATOM 2102 C C . LEU B 1 90 ? -32.001 33.454 -15.185 1.00 124.09 112 LEU C C 1
ATOM 2103 O O . LEU B 1 90 ? -30.976 34.082 -14.897 1.00 123.45 112 LEU C O 1
ATOM 2105 N N . HIS B 1 91 ? -32.199 32.190 -14.811 1.00 119.26 113 HIS C N 1
ATOM 2106 C CA . HIS B 1 91 ? -31.289 31.428 -13.954 1.00 112.49 113 HIS C CA 1
ATOM 2107 C C . HIS B 1 91 ? -31.124 30.071 -14.625 1.00 104.80 113 HIS C C 1
ATOM 2108 O O . HIS B 1 91 ? -31.917 29.150 -14.383 1.00 99.07 113 HIS C O 1
ATOM 2115 N N . PRO B 1 92 ? -30.123 29.918 -15.502 1.00 104.04 114 PRO C N 1
ATOM 2116 C CA . PRO B 1 92 ? -30.093 28.746 -16.400 1.00 101.23 114 PRO C CA 1
ATOM 2117 C C . PRO B 1 92 ? -29.869 27.398 -15.720 1.00 100.13 114 PRO C C 1
ATOM 2118 O O . PRO B 1 92 ? -30.112 26.369 -16.364 1.00 90.03 114 PRO C O 1
ATOM 2122 N N . HIS B 1 93 ? -29.434 27.353 -14.462 1.00 104.45 115 HIS C N 1
ATOM 2123 C CA . HIS B 1 93 ? -29.352 26.082 -13.750 1.00 92.12 115 HIS C CA 1
ATOM 2124 C C . HIS B 1 93 ? -30.712 25.630 -13.230 1.00 91.25 115 HIS C C 1
ATOM 2125 O O . HIS B 1 93 ? -30.862 24.467 -12.840 1.00 87.54 115 HIS C O 1
ATOM 2132 N N . VAL B 1 94 ? -31.694 26.528 -13.227 1.00 62.94 116 VAL C N 1
ATOM 2133 C CA . VAL B 1 94 ? -33.074 26.240 -12.858 1.00 62.54 116 VAL C CA 1
ATOM 2134 C C . VAL B 1 94 ? -33.853 26.048 -14.151 1.00 61.65 116 VAL C C 1
ATOM 2135 O O . VAL B 1 94 ? -33.704 26.832 -15.098 1.00 66.86 116 VAL C O 1
ATOM 2139 N N . GLN B 1 95 ? -34.706 25.025 -14.194 1.00 61.61 117 GLN C N 1
ATOM 2140 C CA . GLN B 1 95 ? -35.244 24.578 -15.470 1.00 68.33 117 GLN C CA 1
ATOM 2141 C C . GLN B 1 95 ? -36.648 24.011 -15.308 1.00 68.42 117 GLN C C 1
ATOM 2142 O O . GLN B 1 95 ? -37.071 23.630 -14.214 1.00 63.96 117 GLN C O 1
ATOM 2148 N N . LEU B 1 96 ? -37.367 23.975 -16.427 1.00 71.82 118 LEU C N 1
ATOM 2149 C CA . LEU B 1 96 ? -38.671 23.343 -16.545 1.00 75.20 118 LEU C CA 1
ATOM 2150 C C . LEU B 1 96 ? -38.632 22.354 -17.700 1.00 82.83 118 LEU C C 1
ATOM 2151 O O . LEU B 1 96 ? -38.033 22.632 -18.742 1.00 89.17 118 LEU C O 1
ATOM 2156 N N . GLU B 1 97 ? -39.263 21.197 -17.517 1.00 82.92 119 GLU C N 1
ATOM 2157 C CA . GLU B 1 97 ? -39.372 20.211 -18.588 1.00 90.66 119 GLU C CA 1
ATOM 2158 C C . GLU B 1 97 ? -40.610 20.561 -19.406 1.00 94.18 119 GLU C C 1
ATOM 2159 O O . GLU B 1 97 ? -41.735 20.431 -18.916 1.00 94.77 119 GLU C O 1
ATOM 2165 N N . GLU B 1 98 ? -40.420 21.002 -20.654 1.00 104.35 120 GLU C N 1
ATOM 2166 C CA . GLU B 1 98 ? -41.572 21.513 -21.393 1.00 113.43 120 GLU C CA 1
ATOM 2167 C C . GLU B 1 98 ? -42.448 20.393 -21.934 1.00 118.29 120 GLU C C 1
ATOM 2168 O O . GLU B 1 98 ? -43.563 20.660 -22.385 1.00 117.76 120 GLU C O 1
ATOM 2174 N N . ARG B 1 99 ? -41.961 19.153 -21.912 1.00 120.74 121 ARG C N 1
ATOM 2175 C CA . ARG B 1 99 ? -42.809 18.003 -22.215 1.00 124.99 121 ARG C CA 1
ATOM 2176 C C . ARG B 1 99 ? -43.889 17.796 -21.158 1.00 121.82 121 ARG C C 1
ATOM 2177 O O . ARG B 1 99 ? -44.970 17.283 -21.468 1.00 122.85 121 ARG C O 1
ATOM 2179 N N . GLY B 1 100 ? -43.610 18.179 -19.909 1.00 111.76 122 GLY C N 1
ATOM 2180 C CA . GLY B 1 100 ? -44.561 17.967 -18.831 1.00 104.13 122 GLY C CA 1
ATOM 2181 C C . GLY B 1 100 ? -45.760 18.894 -18.807 1.00 95.10 122 GLY C C 1
ATOM 2182 O O . GLY B 1 100 ? -46.800 18.528 -18.256 1.00 94.76 122 GLY C O 1
ATOM 2183 N N . LEU B 1 101 ? -45.638 20.098 -19.375 1.00 87.62 123 LEU C N 1
ATOM 2184 C CA . LEU B 1 101 ? -46.737 21.071 -19.342 1.00 86.00 123 LEU C CA 1
ATOM 2185 C C . LEU B 1 101 ? -47.990 20.548 -20.034 1.00 88.77 123 LEU C C 1
ATOM 2186 O O . LEU B 1 101 ? -49.109 20.875 -19.622 1.00 85.02 123 LEU C O 1
ATOM 2191 N N . GLN B 1 102 ? -47.826 19.749 -21.092 1.00 95.68 124 GLN C N 1
ATOM 2192 C CA . GLN B 1 102 ? -48.984 19.120 -21.721 1.00 107.48 124 GLN C CA 1
ATOM 2193 C C . GLN B 1 102 ? -49.709 18.180 -20.762 1.00 106.12 124 GLN C C 1
ATOM 2194 O O . GLN B 1 102 ? -50.933 18.021 -20.852 1.00 110.68 124 GLN C O 1
ATOM 2200 N N . ARG B 1 103 ? -48.976 17.544 -19.850 1.00 100.53 125 ARG C N 1
ATOM 2201 C CA . ARG B 1 103 ? -49.554 16.660 -18.849 1.00 100.55 125 ARG C CA 1
ATOM 2202 C C . ARG B 1 103 ? -49.897 17.366 -17.541 1.00 91.40 125 ARG C C 1
ATOM 2203 O O . ARG B 1 103 ? -50.279 16.695 -16.577 1.00 93.59 125 ARG C O 1
ATOM 2205 N N . GLY B 1 104 ? -49.783 18.691 -17.478 1.00 79.33 126 GLY C N 1
ATOM 2206 C CA . GLY B 1 104 ? -50.043 19.377 -16.227 1.00 71.76 126 GLY C CA 1
ATOM 2207 C C . GLY B 1 104 ? -48.910 19.338 -15.226 1.00 68.91 126 GLY C C 1
ATOM 2208 O O . GLY B 1 104 ? -49.159 19.409 -14.018 1.00 67.68 126 GLY C O 1
ATOM 2209 N N . ASP B 1 105 ? -47.668 19.212 -15.689 1.00 66.62 127 ASP C N 1
ATOM 2210 C CA . ASP B 1 105 ? -46.502 19.112 -14.818 1.00 62.20 127 ASP C CA 1
ATOM 2211 C C . ASP B 1 105 ? -45.735 20.429 -14.867 1.00 62.04 127 ASP C C 1
ATOM 2212 O O . ASP B 1 105 ? -45.197 20.804 -15.913 1.00 63.07 127 ASP C O 1
ATOM 2217 N N . PHE B 1 106 ? -45.691 21.129 -13.732 1.00 51.31 128 PHE C N 1
ATOM 2218 C CA . PHE B 1 106 ? -45.036 22.427 -13.618 1.00 60.17 128 PHE C CA 1
ATOM 2219 C C . PHE B 1 106 ? -43.881 22.364 -12.625 1.00 56.93 128 PHE C C 1
ATOM 2220 O O . PHE B 1 106 ? -43.590 23.338 -11.927 1.00 53.47 128 PHE C O 1
ATOM 2228 N N . SER B 1 107 ? -43.216 21.215 -12.567 1.00 51.24 129 SER C N 1
ATOM 2229 C CA . SER B 1 107 ? -42.191 20.960 -11.569 1.00 48.47 129 SER C CA 1
ATOM 2230 C C . SER B 1 107 ? -40.871 21.619 -11.950 1.00 50.07 129 SER C C 1
ATOM 2231 O O . SER B 1 107 ? -40.516 21.721 -13.127 1.00 52.81 129 SER C O 1
ATOM 2234 N N . LEU B 1 108 ? -40.141 22.065 -10.933 1.00 48.07 130 LEU C N 1
ATOM 2235 C CA . LEU B 1 108 ? -38.863 22.742 -11.129 1.00 52.83 130 LEU C CA 1
ATOM 2236 C C . LEU B 1 108 ? -37.699 21.760 -11.041 1.00 56.73 130 LEU C C 1
ATOM 2237 O O . LEU B 1 108 ? -37.664 20.914 -10.149 1.00 53.29 130 LEU C O 1
ATOM 2242 N N . TRP B 1 109 ? -36.758 21.852 -11.97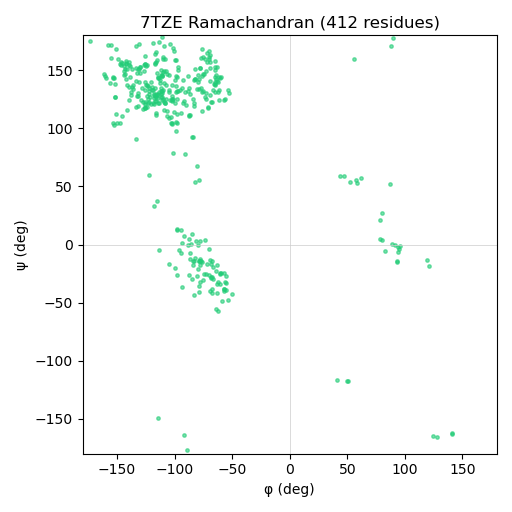5 1.00 59.68 131 TRP C N 1
ATOM 2243 C CA . TRP B 1 109 ? -35.537 21.058 -11.922 1.00 56.76 131 TRP C CA 1
ATOM 2244 C C . TRP B 1 109 ? -34.375 21.984 -11.590 1.00 57.29 131 TRP C C 1
ATOM 2245 O O . TRP B 1 109 ? -34.123 22.952 -12.312 1.00 55.52 131 TRP C O 1
ATOM 2256 N N . LEU B 1 110 ? -33.665 21.685 -10.508 1.00 56.33 132 LEU C N 1
ATOM 2257 C CA . LEU B 1 110 ? -32.418 22.375 -10.192 1.00 56.35 132 LEU C CA 1
ATOM 2258 C C . LEU B 1 110 ? -31.314 21.447 -10.681 1.00 57.81 132 LEU C C 1
ATOM 2259 O O . LEU B 1 110 ? -31.066 20.390 -10.086 1.00 56.12 132 LEU C O 1
ATOM 2264 N N . ARG B 1 111 ? -30.700 21.830 -11.812 1.00 72.03 133 ARG C N 1
ATOM 2265 C CA . ARG B 1 111 ? -29.752 20.951 -12.494 1.00 81.67 133 ARG C CA 1
ATOM 2266 C C . ARG B 1 111 ? -28.530 20.631 -11.634 1.00 89.49 133 ARG C C 1
ATOM 2267 O O . ARG B 1 111 ? -28.251 19.439 -11.421 1.00 106.56 133 ARG C O 1
ATOM 2275 N N . PRO B 1 112 ? -27.732 21.611 -11.142 1.00 74.70 134 PRO C N 1
ATOM 2276 C CA . PRO B 1 112 ? -26.942 21.309 -9.943 1.00 74.45 134 PRO C CA 1
ATOM 2277 C C . PRO B 1 112 ? -27.612 21.890 -8.709 1.00 70.98 134 PRO C C 1
ATOM 2278 O O . PRO B 1 112 ? -27.721 23.114 -8.594 1.00 68.32 134 PRO C O 1
ATOM 2282 N N . ALA B 1 113 ? -28.085 21.049 -7.795 1.00 65.73 135 ALA C N 1
ATOM 2283 C CA . ALA B 1 113 ? -28.580 21.568 -6.528 1.00 56.03 135 ALA C CA 1
ATOM 2284 C C . ALA B 1 113 ? -27.407 22.124 -5.735 1.00 64.19 135 ALA C C 1
ATOM 2285 O O . ALA B 1 113 ? -26.437 21.410 -5.466 1.00 62.35 135 ALA C O 1
ATOM 2287 N N . LEU B 1 114 ? -27.493 23.396 -5.369 1.00 52.35 136 LEU C N 1
ATOM 2288 C CA . LEU B 1 114 ? -26.412 24.085 -4.688 1.00 58.98 136 LEU C CA 1
ATOM 2289 C C . LEU B 1 114 ? -26.810 24.355 -3.244 1.00 53.65 136 LEU C C 1
ATOM 2290 O O . LEU B 1 114 ? -27.991 24.321 -2.891 1.00 50.93 136 LEU C O 1
ATOM 2295 N N . ARG B 1 115 ? -25.796 24.593 -2.405 1.00 56.36 137 ARG C N 1
ATOM 2296 C CA . ARG B 1 115 ? -26.050 24.940 -1.008 1.00 65.66 137 ARG C CA 1
ATOM 2297 C C . ARG B 1 115 ? -26.926 26.180 -0.901 1.00 62.99 137 ARG C C 1
ATOM 2298 O O . ARG B 1 115 ? -27.825 26.247 -0.055 1.00 58.40 137 ARG C O 1
ATOM 2306 N N . THR B 1 116 ? -26.681 27.167 -1.765 1.00 55.56 138 THR C N 1
ATOM 2307 C CA . THR B 1 116 ? -27.438 28.412 -1.775 1.00 60.67 138 THR C CA 1
ATOM 2308 C C . THR B 1 116 ? -28.877 28.225 -2.240 1.00 57.04 138 THR C C 1
ATOM 2309 O O . THR B 1 116 ? -29.686 29.143 -2.069 1.00 62.85 138 THR C O 1
ATOM 2313 N N . ASP B 1 117 ? -29.212 27.074 -2.832 1.00 50.65 139 ASP C N 1
ATOM 2314 C CA . ASP B 1 117 ? -30.559 26.825 -3.328 1.00 46.56 139 ASP C CA 1
ATOM 2315 C C . ASP B 1 117 ? -31.538 26.487 -2.213 1.00 52.62 139 ASP C C 1
ATOM 2316 O O . ASP B 1 117 ? -32.750 26.493 -2.457 1.00 49.19 139 ASP C O 1
ATOM 2321 N N . ALA B 1 118 ? -31.039 26.171 -1.018 1.00 46.44 140 ALA C N 1
ATOM 2322 C CA . ALA B 1 118 ? -31.897 25.859 0.118 1.00 51.20 140 ALA C CA 1
ATOM 2323 C C . ALA B 1 118 ? -32.817 27.026 0.454 1.00 45.65 140 ALA C C 1
ATOM 2324 O O . ALA B 1 118 ? -32.440 28.194 0.331 1.00 46.74 140 ALA C O 1
ATOM 2326 N N . GLY B 1 119 ? -34.032 26.701 0.872 1.00 47.11 141 GLY C N 1
ATOM 2327 C CA . GLY B 1 119 ? -35.008 27.709 1.212 1.00 57.40 141 GLY C CA 1
ATOM 2328 C C . GLY B 1 119 ? -36.373 27.288 0.728 1.00 55.00 141 GLY C C 1
ATOM 2329 O O . GLY B 1 119 ? -36.593 26.135 0.384 1.00 47.33 141 GLY C O 1
ATOM 2330 N N . GLU B 1 120 ? -37.292 28.236 0.652 1.00 54.85 142 GLU C N 1
ATOM 2331 C CA . GLU B 1 120 ? -38.675 27.926 0.326 1.00 48.11 142 GLU C CA 1
ATOM 2332 C C . GLU B 1 120 ? -38.925 28.212 -1.145 1.00 41.00 142 GLU C C 1
ATOM 2333 O O . GLU B 1 120 ? -38.377 29.160 -1.706 1.00 47.16 142 GLU C O 1
ATOM 2339 N N . TYR B 1 121 ? -39.712 27.358 -1.781 1.00 42.04 143 TYR C N 1
ATOM 2340 C CA . TYR B 1 121 ? -40.062 27.537 -3.177 1.00 43.29 143 TYR C CA 1
ATOM 2341 C C . TYR B 1 121 ? -41.575 27.615 -3.280 1.00 45.36 143 TYR C C 1
ATOM 2342 O O . TYR B 1 121 ? -42.297 26.813 -2.674 1.00 47.81 143 TYR C O 1
ATOM 2351 N N . HIS B 1 122 ? -42.041 28.586 -4.057 1.00 47.13 144 HIS C N 1
ATOM 2352 C CA . HIS B 1 122 ? -43.461 28.870 -4.191 1.00 45.91 144 HIS C CA 1
ATOM 2353 C C . HIS B 1 122 ? -43.784 28.991 -5.667 1.00 40.57 144 HIS C C 1
ATOM 2354 O O . HIS B 1 122 ? -43.233 29.851 -6.363 1.00 44.12 144 HIS C O 1
ATOM 2361 N N . ALA B 1 123 ? -44.665 28.124 -6.139 1.00 43.28 145 ALA C N 1
ATOM 2362 C CA . ALA B 1 123 ? -45.100 28.123 -7.520 1.00 41.44 145 ALA C CA 1
ATOM 2363 C C . ALA B 1 123 ? -46.520 28.649 -7.582 1.00 43.19 145 ALA C C 1
ATOM 2364 O O . ALA B 1 123 ? -47.370 28.266 -6.771 1.00 44.35 145 ALA C O 1
ATOM 2366 N N . THR B 1 124 ? -46.770 29.499 -8.569 1.00 43.92 146 THR C N 1
ATOM 2367 C CA . THR B 1 124 ? -48.109 29.967 -8.884 1.00 46.06 146 THR C CA 1
ATOM 2368 C C . THR B 1 124 ? -48.348 29.627 -10.343 1.00 46.92 146 THR C C 1
ATOM 2369 O O . THR B 1 124 ? -47.617 30.096 -11.223 1.00 48.30 146 THR C O 1
ATOM 2373 N N . VAL B 1 125 ? -49.354 28.798 -10.590 1.00 48.57 147 VAL C N 1
ATOM 2374 C CA . VAL B 1 125 ? -49.680 28.309 -11.919 1.00 57.53 147 VAL C CA 1
ATOM 2375 C C . VAL B 1 125 ? -51.003 28.924 -12.329 1.00 52.99 147 VAL C C 1
ATOM 2376 O O . VAL B 1 125 ? -51.985 28.867 -11.578 1.00 54.52 147 VAL C O 1
ATOM 2380 N N . ARG B 1 126 ? -51.024 29.488 -13.528 1.00 54.27 148 ARG C N 1
ATOM 2381 C CA . ARG B 1 126 ? -52.179 30.162 -14.095 1.00 63.72 148 ARG C CA 1
ATOM 2382 C C . ARG B 1 126 ? -52.578 29.356 -15.321 1.00 67.20 148 ARG C C 1
ATOM 2383 O O . ARG B 1 126 ? -51.815 29.263 -16.295 1.00 70.91 148 ARG C O 1
ATOM 2391 N N . LEU B 1 127 ? -53.738 28.738 -15.229 1.00 68.71 149 LEU C N 1
ATOM 2392 C CA . LEU B 1 127 ? -54.432 28.059 -16.303 1.00 72.25 149 LEU C CA 1
ATOM 2393 C C . LEU B 1 127 ? -55.585 28.944 -16.755 1.00 77.76 149 LEU C C 1
ATOM 2394 O O . LEU B 1 127 ? -55.841 29.987 -16.148 1.00 75.23 149 LEU C O 1
ATOM 2399 N N . PRO B 1 128 ? -56.284 28.592 -17.849 1.00 85.33 150 PRO C N 1
ATOM 2400 C CA . PRO B 1 128 ? -57.350 29.487 -18.343 1.00 90.44 150 PRO C CA 1
ATOM 2401 C C . PRO B 1 128 ? -58.421 29.853 -17.326 1.00 97.55 150 PRO C C 1
ATOM 2402 O O . PRO B 1 128 ? -58.858 31.011 -17.298 1.00 99.76 150 PRO C O 1
ATOM 2406 N N . ASN B 1 129 ? -58.857 28.919 -16.484 1.00 107.81 151 ASN C N 1
ATOM 2407 C CA . ASN B 1 129 ? -59.979 29.201 -15.601 1.00 114.38 151 ASN C CA 1
ATOM 2408 C C . ASN B 1 129 ? -59.592 29.437 -14.148 1.00 108.15 151 ASN C C 1
ATOM 2409 O O . ASN B 1 129 ? -60.402 29.992 -13.396 1.00 115.53 151 ASN C O 1
ATOM 2414 N N . ARG B 1 130 ? -58.390 29.051 -13.733 1.00 90.46 152 ARG C N 1
ATOM 2415 C CA . ARG B 1 130 ? -58.029 29.115 -12.325 1.00 81.41 152 ARG C CA 1
ATOM 2416 C C . ARG B 1 130 ? -56.533 29.331 -12.165 1.00 78.71 152 ARG C C 1
ATOM 2417 O O . ARG B 1 130 ? -55.756 29.233 -13.118 1.00 70.07 152 ARG C O 1
ATOM 2425 N N . ALA B 1 131 ? -56.146 29.638 -10.930 1.00 65.40 153 ALA C N 1
ATOM 2426 C CA . ALA B 1 131 ? -54.754 29.660 -10.518 1.00 63.84 153 ALA C CA 1
ATOM 2427 C C . ALA B 1 131 ? -54.621 28.776 -9.285 1.00 60.43 153 ALA C C 1
ATOM 2428 O O . ALA B 1 131 ? -55.553 28.650 -8.487 1.00 69.60 153 ALA C O 1
ATOM 2430 N N . LEU B 1 132 ? -53.450 28.162 -9.144 1.00 57.22 154 LEU C N 1
ATOM 2431 C CA . LEU B 1 132 ? -53.169 27.253 -8.039 1.00 62.80 154 LEU C CA 1
ATOM 2432 C C . LEU B 1 132 ? -51.726 27.444 -7.596 1.00 53.59 154 LEU C C 1
ATOM 2433 O O . LEU B 1 132 ? -50.890 27.955 -8.342 1.00 54.24 154 LEU C O 1
ATOM 2438 N N . SER B 1 133 ? -51.440 27.062 -6.355 1.00 52.61 155 SER C N 1
ATOM 2439 C CA . SER B 1 133 ? -50.108 27.249 -5.802 1.00 49.71 155 SER C CA 1
ATOM 2440 C C . SER B 1 133 ? -49.530 25.959 -5.242 1.00 50.98 155 SER C C 1
ATOM 2441 O O . SER B 1 133 ? -50.254 25.035 -4.859 1.00 51.46 155 SER C O 1
ATOM 2444 N N . CYS B 1 134 ? -48.200 25.918 -5.229 1.00 50.85 156 CYS C N 1
ATOM 2445 C CA . CYS B 1 134 ? -47.415 24.824 -4.677 1.00 52.69 156 CYS C CA 1
ATOM 2446 C C . CYS B 1 134 ? -46.370 25.436 -3.757 1.00 52.83 156 CYS C C 1
ATOM 2447 O O . CYS B 1 134 ? -45.794 26.480 -4.076 1.00 50.69 156 CYS C O 1
ATOM 2450 N N . SER B 1 135 ? -46.133 24.801 -2.614 1.00 52.11 157 SER C N 1
ATOM 2451 C CA . SER B 1 135 ? -45.194 25.341 -1.640 1.00 47.73 157 SER C CA 1
ATOM 2452 C C . SER B 1 135 ? -44.330 24.232 -1.062 1.00 49.60 157 SER C C 1
ATOM 2453 O O . SER B 1 135 ? -44.848 23.190 -0.649 1.00 46.43 157 SER C O 1
ATOM 2456 N N . LEU B 1 136 ? -43.015 24.455 -1.044 1.00 45.53 158 LEU C N 1
ATOM 2457 C CA . LEU B 1 136 ? -42.069 23.464 -0.545 1.00 46.95 158 LEU C CA 1
ATOM 2458 C C . LEU B 1 136 ? -40.953 24.161 0.216 1.00 50.83 158 LEU C C 1
ATOM 2459 O O . LEU B 1 136 ? -40.681 25.343 0.004 1.00 42.19 158 LEU C O 1
ATOM 2464 N N . ARG B 1 137 ? -40.317 23.422 1.120 1.00 46.99 159 ARG C N 1
ATOM 2465 C CA . ARG B 1 137 ? -39.028 23.811 1.677 1.00 46.86 159 ARG C CA 1
ATOM 2466 C C . ARG B 1 137 ? -37.976 22.839 1.164 1.00 48.06 159 ARG C C 1
ATOM 2467 O O . ARG B 1 137 ? -38.092 21.631 1.377 1.00 46.94 159 ARG C O 1
ATOM 2475 N N . LEU B 1 138 ? -36.934 23.366 0.533 1.00 43.06 160 LEU C N 1
ATOM 2476 C CA . LEU B 1 138 ? -35.828 22.574 0.020 1.00 51.00 160 LEU C CA 1
ATOM 2477 C C . LEU B 1 138 ? -34.654 22.673 0.981 1.00 46.62 160 LEU C C 1
ATOM 2478 O O . LEU B 1 138 ? -34.194 23.777 1.301 1.00 45.58 160 LEU C O 1
ATOM 2483 N N . ARG B 1 139 ? -34.169 21.516 1.423 1.00 45.94 161 ARG C N 1
ATOM 2484 C CA . ARG B 1 139 ? -32.942 21.409 2.197 1.00 49.86 161 ARG C CA 1
ATOM 2485 C C . ARG B 1 139 ? -31.887 20.687 1.372 1.00 51.17 161 ARG C C 1
ATOM 2486 O O . ARG B 1 139 ? -32.203 19.739 0.651 1.00 51.46 161 ARG C O 1
ATOM 2494 N N . VAL B 1 140 ? -30.639 21.137 1.479 1.00 52.03 162 VAL C N 1
ATOM 2495 C CA . VAL B 1 140 ? -29.531 20.592 0.704 1.00 53.09 162 VAL C CA 1
ATOM 2496 C C . VAL B 1 140 ? -28.520 19.990 1.668 1.00 54.02 162 VAL C C 1
ATOM 2497 O O . VAL B 1 140 ? -28.066 20.663 2.600 1.00 55.44 162 VAL C O 1
ATOM 2501 N N . GLY B 1 141 ? -28.173 18.718 1.447 1.00 55.51 163 GLY C N 1
ATOM 2502 C CA . GLY B 1 141 ? -27.220 18.020 2.276 1.00 58.86 163 GLY C CA 1
ATOM 2503 C C . GLY B 1 141 ? -25.988 17.562 1.507 1.00 61.11 163 GLY C C 1
ATOM 2504 O O . GLY B 1 141 ? -25.905 17.671 0.277 1.00 60.22 163 GLY C O 1
ATOM 2505 N N . GLN B 1 142 ? -25.027 17.033 2.263 1.00 43.99 164 GLN C N 1
ATOM 2506 C CA . GLN B 1 142 ? -23.761 16.538 1.738 1.00 46.43 164 GLN C CA 1
ATOM 2507 C C . GLN B 1 142 ? -23.640 15.045 2.009 1.00 42.18 164 GLN C C 1
ATOM 2508 O O . GLN B 1 142 ? -23.932 14.585 3.118 1.00 44.51 164 GLN C O 1
ATOM 2514 N N . ALA B 1 143 ? -23.217 14.298 0.996 1.00 44.43 165 ALA C N 1
ATOM 2515 C CA . ALA B 1 143 ? -22.987 12.867 1.108 1.00 43.77 165 ALA C CA 1
ATOM 2516 C C . ALA B 1 143 ? -21.495 12.567 1.177 1.00 48.59 165 ALA C C 1
ATOM 2517 O O . ALA B 1 143 ? -20.685 13.235 0.529 1.00 49.79 165 ALA C O 1
ATOM 2519 N N . SER B 1 144 ? -21.138 11.534 1.944 1.00 43.71 166 SER C N 1
ATOM 2520 C CA . SER B 1 144 ? -19.752 11.087 1.978 1.00 46.27 166 SER C CA 1
ATOM 2521 C C . SER B 1 144 ? -19.657 9.665 2.514 1.00 50.32 166 SER C C 1
ATOM 2522 O O . SER B 1 144 ? -20.441 9.252 3.379 1.00 47.82 166 SER C O 1
ATOM 2525 N N . MET B 1 145 ? -18.711 8.914 1.958 1.00 46.80 167 MET C N 1
ATOM 2526 C CA . MET B 1 145 ? -18.265 7.651 2.535 1.00 42.67 167 MET C CA 1
ATOM 2527 C C . MET B 1 145 ? -17.157 7.958 3.535 1.00 43.21 167 MET C C 1
ATOM 2528 O O . MET B 1 145 ? -16.060 8.373 3.148 1.00 53.97 167 MET C O 1
ATOM 2533 N N . ILE B 1 146 ? -17.440 7.763 4.816 1.00 39.53 168 ILE C N 1
ATOM 2534 C CA . ILE B 1 146 ? -16.454 7.986 5.866 1.00 43.50 168 ILE C CA 1
ATOM 2535 C C . ILE B 1 146 ? -15.730 6.672 6.133 1.00 49.99 168 ILE C C 1
ATOM 2536 O O . ILE B 1 146 ? -16.361 5.662 6.456 1.00 50.01 168 ILE C O 1
ATOM 2541 N N . ALA B 1 147 ? -14.406 6.684 6.006 1.00 46.95 169 ALA C N 1
ATOM 2542 C CA . ALA B 1 147 ? -13.592 5.488 6.180 1.00 43.57 169 ALA C CA 1
ATOM 2543 C C . ALA B 1 147 ? -12.758 5.617 7.447 1.00 44.76 169 ALA C C 1
ATOM 2544 O O . ALA B 1 147 ? -12.033 6.602 7.622 1.00 46.43 169 ALA C O 1
ATOM 2546 N N . SER B 1 148 ? -12.851 4.611 8.313 1.00 39.89 170 SER C N 1
ATOM 2547 C CA . SER B 1 148 ? -12.093 4.519 9.548 1.00 41.58 170 SER C CA 1
ATOM 2548 C C . SER B 1 148 ? -11.321 3.206 9.577 1.00 46.54 170 SER C C 1
ATOM 2549 O O . SER B 1 148 ? -11.921 2.144 9.386 1.00 45.18 170 SER C O 1
ATOM 2552 N N . PRO B 1 149 ? -10.006 3.217 9.828 1.00 44.18 171 PRO C N 1
ATOM 2553 C CA . PRO B 1 149 ? -9.118 4.344 10.129 1.00 52.76 171 PRO C CA 1
ATOM 2554 C C . PRO B 1 149 ? -8.856 5.271 8.952 1.00 63.02 171 PRO C C 1
ATOM 2555 O O . PRO B 1 149 ? -8.591 6.455 9.167 1.00 73.32 171 PRO C O 1
ATOM 2559 N N . SER B 1 150 ? -8.962 4.746 7.735 1.00 63.44 172 SER C N 1
ATOM 2560 C CA . SER B 1 150 ? -8.545 5.469 6.541 1.00 65.42 172 SER C CA 1
ATOM 2561 C C . SER B 1 150 ? -8.953 4.656 5.321 1.00 68.04 172 SER C C 1
ATOM 2562 O O . SER B 1 150 ? -9.464 3.537 5.432 1.00 51.45 172 SER C O 1
ATOM 2565 N N . GLY B 1 151 ? -8.723 5.243 4.151 1.00 72.52 173 GLY C N 1
ATOM 2566 C CA . GLY B 1 151 ? -9.038 4.599 2.894 1.00 68.58 173 GLY C CA 1
ATOM 2567 C C . GLY B 1 151 ? -7.867 3.844 2.308 1.00 62.80 173 GLY C C 1
ATOM 2568 O O . GLY B 1 151 ? -8.054 2.794 1.686 1.00 62.62 173 GLY C O 1
ATOM 2569 N N . VAL B 1 152 ? -6.657 4.372 2.470 1.00 58.08 174 VAL C N 1
ATOM 2570 C CA . VAL B 1 152 ? -5.452 3.651 2.074 1.00 57.07 174 VAL C CA 1
ATOM 2571 C C . VAL B 1 152 ? -5.070 2.705 3.204 1.00 55.64 174 VAL C C 1
ATOM 2572 O O . VAL B 1 152 ? -4.781 3.143 4.323 1.00 52.04 174 VAL C O 1
ATOM 2576 N N . LEU B 1 153 ? -5.054 1.409 2.908 1.00 52.78 175 LEU C N 1
ATOM 2577 C CA . LEU B 1 153 ? -4.882 0.376 3.916 1.00 45.08 175 LEU C CA 1
ATOM 2578 C C . LEU B 1 153 ? -3.723 -0.539 3.552 1.00 44.86 175 LEU C C 1
ATOM 2579 O O . LEU B 1 153 ? -3.278 -0.594 2.404 1.00 54.53 175 LEU C O 1
ATOM 2584 N N . LYS B 1 154 ? -3.253 -1.268 4.555 1.00 45.94 176 LYS C N 1
ATOM 2585 C CA . LYS B 1 154 ? -2.288 -2.340 4.381 1.00 51.87 176 LYS C CA 1
ATOM 2586 C C . LYS B 1 154 ? -3.030 -3.666 4.323 1.00 51.18 176 LYS C C 1
ATOM 2587 O O . LYS B 1 154 ? -4.145 -3.788 4.836 1.00 45.31 176 LYS C O 1
ATOM 2593 N N . LEU B 1 155 ? -2.430 -4.631 3.629 1.00 53.95 177 LEU C N 1
ATOM 2594 C CA . LEU B 1 155 ? -2.981 -5.978 3.546 1.00 52.82 177 LEU C CA 1
ATOM 2595 C C . LEU B 1 155 ? -3.255 -6.537 4.939 1.00 46.93 177 LEU C C 1
ATOM 2596 O O . LEU B 1 155 ? -2.399 -6.462 5.826 1.00 49.36 177 LEU C O 1
ATOM 2601 N N . SER B 1 156 ? -4.472 -7.058 5.125 1.00 47.19 178 SER C N 1
ATOM 2602 C CA . SER B 1 156 ? -5.048 -7.675 6.331 1.00 45.95 178 SER C CA 1
ATOM 2603 C C . SER B 1 156 ? -5.516 -6.663 7.377 1.00 52.64 178 SER C C 1
ATOM 2604 O O . SER B 1 156 ? -5.920 -7.087 8.468 1.00 50.14 178 SER C O 1
ATOM 2607 N N . ASP B 1 157 ? -5.475 -5.360 7.103 1.00 42.55 179 ASP C N 1
ATOM 2608 C CA . ASP B 1 157 ? -6.080 -4.401 8.018 1.00 44.83 179 ASP C CA 1
ATOM 2609 C C . ASP B 1 157 ? -7.604 -4.527 8.006 1.00 49.80 179 ASP C C 1
ATOM 2610 O O . ASP B 1 157 ? -8.203 -5.115 7.103 1.00 52.95 179 ASP C O 1
ATOM 2615 N N . TRP B 1 158 ? -8.231 -3.964 9.032 1.00 44.57 180 TRP C N 1
ATOM 2616 C CA . TRP B 1 158 ? -9.678 -3.823 9.084 1.00 44.94 180 TRP C CA 1
ATOM 2617 C C . TRP B 1 158 ? -10.070 -2.405 8.688 1.00 39.43 180 TRP C C 1
ATOM 2618 O O . TRP B 1 158 ? -9.268 -1.471 8.770 1.00 40.13 180 TRP C O 1
ATOM 2629 N N . VAL B 1 159 ? -11.323 -2.246 8.269 1.00 36.41 181 VAL C N 1
ATOM 2630 C CA . VAL B 1 159 ? -11.826 -0.917 7.932 1.00 35.95 181 VAL C CA 1
ATOM 2631 C C . VAL B 1 159 ? -13.337 -0.888 8.133 1.00 43.50 181 VAL C C 1
ATOM 2632 O O . VAL B 1 159 ? -14.033 -1.883 7.920 1.00 41.60 181 VAL C O 1
ATOM 2636 N N . LEU B 1 160 ? -13.833 0.256 8.589 1.00 35.70 182 LEU C N 1
ATOM 2637 C CA . LEU B 1 160 ? -15.252 0.517 8.754 1.00 40.14 182 LEU C CA 1
ATOM 2638 C C . LEU B 1 160 ? -15.636 1.648 7.814 1.00 38.80 182 LEU C C 1
ATOM 2639 O O . LEU B 1 160 ? -15.003 2.710 7.821 1.00 42.19 182 LEU C O 1
ATOM 2644 N N . LEU B 1 161 ? -16.656 1.414 7.001 1.00 38.49 183 LEU C N 1
ATOM 2645 C CA . LEU B 1 161 ? -17.180 2.410 6.082 1.00 41.81 183 LEU C CA 1
ATOM 2646 C C . LEU B 1 161 ? -18.559 2.833 6.558 1.00 36.46 183 LEU C C 1
ATOM 2647 O O . LEU B 1 161 ? -19.399 1.983 6.874 1.00 39.11 183 LEU C O 1
ATOM 2652 N N . ASN B 1 162 ? -18.789 4.139 6.612 1.00 33.82 184 ASN C N 1
ATOM 2653 C CA . ASN B 1 162 ? -20.102 4.689 6.910 1.00 37.90 184 ASN C CA 1
ATOM 2654 C C . ASN B 1 162 ? -20.602 5.408 5.673 1.00 42.03 184 ASN C C 1
ATOM 2655 O O . ASN B 1 162 ? -19.949 6.333 5.177 1.00 37.73 184 ASN C O 1
ATOM 2660 N N . CYS B 1 163 ? -21.750 4.972 5.183 1.00 39.80 185 CYS C N 1
ATOM 2661 C CA . CYS B 1 163 ? -22.450 5.629 4.090 1.00 44.37 185 CYS C CA 1
ATOM 2662 C C . CYS B 1 163 ? -23.267 6.745 4.714 1.00 36.78 185 CYS C C 1
ATOM 2663 O O . CYS B 1 163 ? -24.398 6.532 5.151 1.00 39.74 185 CYS C O 1
ATOM 2666 N N . SER B 1 164 ? -22.703 7.951 4.779 1.00 34.35 186 SER C N 1
ATOM 2667 C CA . SER B 1 164 ? -23.316 9.022 5.543 1.00 42.76 186 SER C CA 1
ATOM 2668 C C . SER B 1 164 ? -23.827 10.132 4.636 1.00 43.18 186 SER C C 1
ATOM 2669 O O . SER B 1 164 ? -23.283 10.390 3.557 1.00 45.96 186 SER C O 1
ATOM 2672 N N . PHE B 1 165 ? -24.886 10.780 5.106 1.00 48.59 187 PHE C N 1
ATOM 2673 C CA . PHE B 1 165 ? -25.473 11.955 4.489 1.00 39.62 187 PHE C CA 1
ATOM 2674 C C . PHE B 1 165 ? -25.836 12.899 5.624 1.00 41.73 187 PHE C C 1
ATOM 2675 O O . PHE B 1 165 ? -26.237 12.457 6.704 1.00 40.05 187 PHE C O 1
ATOM 2683 N N . SER B 1 166 ? -25.693 14.202 5.382 1.00 39.38 188 SER C N 1
ATOM 2684 C CA . SER B 1 166 ? -25.783 15.159 6.483 1.00 45.98 188 SER C CA 1
ATOM 2685 C C . SER B 1 166 ? -27.206 15.366 6.998 1.00 56.83 188 SER C C 1
ATOM 2686 O O . SER B 1 166 ? -27.406 16.227 7.862 1.00 66.55 188 SER C O 1
ATOM 2689 N N . ARG B 1 167 ? -28.184 14.628 6.481 1.00 53.62 189 ARG C N 1
ATOM 2690 C CA . ARG B 1 167 ? -29.539 14.705 7.001 1.00 52.54 189 ARG C CA 1
ATOM 2691 C C . ARG B 1 167 ? -29.565 14.194 8.441 1.00 50.83 189 ARG C C 1
ATOM 2692 O O . ARG B 1 167 ? -28.901 13.199 8.757 1.00 48.45 189 ARG C O 1
ATOM 2700 N N . PRO B 1 168 ? -30.300 14.855 9.342 1.00 48.55 190 PRO C N 1
ATOM 2701 C CA . PRO B 1 168 ? -30.262 14.432 10.754 1.00 57.86 190 PRO C CA 1
ATOM 2702 C C . PRO B 1 168 ? -30.913 13.084 11.028 1.00 61.80 190 PRO C C 1
ATOM 2703 O O . PRO B 1 168 ? -30.375 12.301 11.821 1.00 66.74 190 PRO C O 1
ATOM 2707 N N . ASP B 1 169 ? -32.049 12.784 10.400 1.00 54.27 191 ASP C N 1
ATOM 2708 C CA . ASP B 1 169 ? -32.780 11.564 10.714 1.00 56.29 191 ASP C CA 1
ATOM 2709 C C . ASP B 1 169 ? -32.109 10.339 10.090 1.00 56.09 191 ASP C C 1
ATOM 2710 O O . ASP B 1 169 ? -31.211 10.438 9.249 1.00 56.87 191 ASP C O 1
ATOM 2715 N N . ARG B 1 170 ? -32.559 9.166 10.530 1.00 56.67 192 ARG C N 1
ATOM 2716 C CA . ARG B 1 170 ? -31.983 7.872 10.183 1.00 50.90 192 ARG C CA 1
ATOM 2717 C C . ARG B 1 170 ? -32.628 7.325 8.911 1.00 45.47 192 ARG C C 1
ATOM 2718 O O . ARG B 1 170 ? -33.860 7.335 8.796 1.00 49.33 192 ARG C O 1
ATOM 2726 N N . PRO B 1 171 ? -31.834 6.853 7.950 1.00 44.31 193 PRO C N 1
ATOM 2727 C CA . PRO B 1 171 ? -32.398 6.342 6.695 1.00 40.60 193 PRO C CA 1
ATOM 2728 C C . PRO B 1 171 ? -33.150 5.040 6.913 1.00 42.24 193 PRO C C 1
ATOM 2729 O O . PRO B 1 171 ? -32.921 4.312 7.882 1.00 41.65 193 PRO C O 1
ATOM 2733 N N . VAL B 1 172 ? -34.068 4.745 5.993 1.00 43.10 194 VAL C N 1
ATOM 2734 C CA . VAL B 1 172 ? -34.833 3.520 6.180 1.00 45.19 194 VAL C CA 1
ATOM 2735 C C . VAL B 1 172 ? -34.088 2.316 5.616 1.00 46.77 194 VAL C C 1
ATOM 2736 O O . VAL B 1 172 ? -34.199 1.216 6.164 1.00 47.89 194 VAL C O 1
ATOM 2740 N N . SER B 1 173 ? -33.268 2.485 4.580 1.00 43.22 195 SER C N 1
ATOM 2741 C CA . SER B 1 173 ? -32.522 1.330 4.101 1.00 45.10 195 SER C CA 1
ATOM 2742 C C . SER B 1 173 ? -31.170 1.756 3.550 1.00 42.31 195 SER C C 1
ATOM 2743 O O . SER B 1 173 ? -30.975 2.896 3.123 1.00 38.38 195 SER C O 1
ATOM 2746 N N . VAL B 1 174 ? -30.236 0.807 3.567 1.00 37.29 196 VAL C N 1
ATOM 2747 C CA . VAL B 1 174 ? -28.880 0.992 3.064 1.00 32.68 196 VAL C CA 1
ATOM 2748 C C . VAL B 1 174 ? -28.561 -0.198 2.175 1.00 43.60 196 VAL C C 1
ATOM 2749 O O . VAL B 1 174 ? -28.710 -1.350 2.597 1.00 43.92 196 VAL C O 1
ATOM 2753 N N . HIS B 1 175 ? -28.116 0.074 0.954 1.00 38.49 197 HIS C N 1
ATOM 2754 C CA . HIS B 1 175 ? -27.728 -0.973 0.022 1.00 43.37 197 HIS C CA 1
ATOM 2755 C C . HIS B 1 175 ? -26.262 -0.782 -0.323 1.00 45.32 197 HIS C C 1
ATOM 2756 O O . HIS B 1 175 ? -25.834 0.333 -0.628 1.00 48.88 197 HIS C O 1
ATOM 2763 N N . TRP B 1 176 ? -25.499 -1.867 -0.280 1.00 36.31 198 TRP C N 1
ATOM 2764 C CA . TRP B 1 176 ? -24.066 -1.820 -0.512 1.00 42.35 198 TRP C CA 1
ATOM 2765 C C . TRP B 1 176 ? -23.721 -2.561 -1.793 1.00 46.13 198 TRP C C 1
ATOM 2766 O O . TRP B 1 176 ? -24.309 -3.600 -2.107 1.00 49.87 198 TRP C O 1
ATOM 2777 N N . PHE B 1 177 ? -22.748 -2.030 -2.517 1.00 43.21 199 PHE C N 1
ATOM 2778 C CA . PHE B 1 177 ? -22.326 -2.579 -3.792 1.00 46.19 199 PHE C CA 1
ATOM 2779 C C . P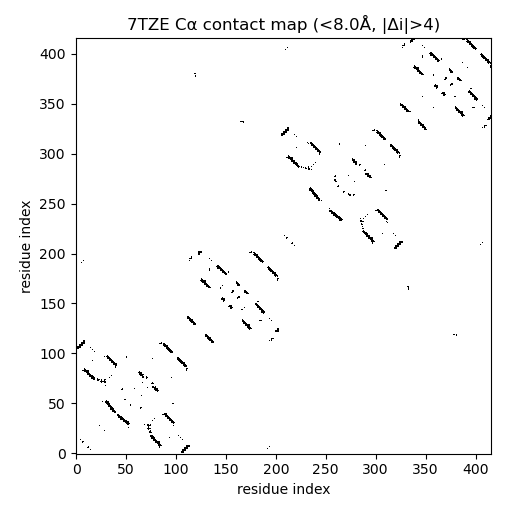HE B 1 177 ? -20.812 -2.503 -3.863 1.00 52.71 199 PHE C C 1
ATOM 2780 O O . PHE B 1 177 ? -20.195 -1.670 -3.203 1.00 47.22 199 PHE C O 1
ATOM 2788 N N . GLN B 1 178 ? -20.214 -3.380 -4.654 1.00 51.92 200 GLN C N 1
ATOM 2789 C CA . GLN B 1 178 ? -18.762 -3.427 -4.744 1.00 60.77 200 GLN C CA 1
ATOM 2790 C C . GLN B 1 178 ? -18.335 -3.653 -6.188 1.00 61.77 200 GLN C C 1
ATOM 2791 O O . GLN B 1 178 ? -18.938 -4.473 -6.886 1.00 60.52 200 GLN C O 1
ATOM 2797 N N . GLY B 1 179 ? -17.324 -2.910 -6.656 1.00 59.58 201 GLY C N 1
ATOM 2798 C CA . GLY B 1 179 ? -16.690 -3.227 -7.924 1.00 62.90 201 GLY C CA 1
ATOM 2799 C C . GLY B 1 179 ? -17.271 -2.577 -9.176 1.00 67.37 201 GLY C C 1
ATOM 2800 O O . GLY B 1 179 ? -18.186 -1.743 -9.122 1.00 60.78 201 GLY C O 1
ATOM 2801 N N . GLN B 1 180 ? -16.612 -2.875 -10.318 1.00 82.54 202 GLN C N 1
ATOM 2802 C CA . GLN B 1 180 ? -16.946 -2.204 -11.565 1.00 92.35 202 GLN C CA 1
ATOM 2803 C C . GLN B 1 180 ? -18.434 -2.335 -11.861 1.00 94.58 202 GLN C C 1
ATOM 2804 O O . GLN B 1 180 ? -19.090 -1.354 -12.221 1.00 101.44 202 GLN C O 1
ATOM 2810 N N . ASN B 1 181 ? -18.968 -3.539 -11.749 1.00 87.90 203 ASN C N 1
ATOM 2811 C CA . ASN B 1 181 ? -20.327 -3.813 -12.158 1.00 89.19 203 ASN C CA 1
ATOM 2812 C C . ASN B 1 181 ? -21.350 -3.718 -11.030 1.00 83.71 203 ASN C C 1
ATOM 2813 O O . ASN B 1 181 ? -22.475 -4.185 -11.220 1.00 84.34 203 ASN C O 1
ATOM 2818 N N . ARG B 1 182 ? -20.989 -3.169 -9.863 1.00 75.87 204 ARG C N 1
ATOM 2819 C CA . ARG B 1 182 ? -21.926 -2.917 -8.754 1.00 66.19 204 ARG C CA 1
ATOM 2820 C C . ARG B 1 182 ? -22.529 -4.227 -8.243 1.00 61.53 204 ARG C C 1
ATOM 2821 O O . ARG B 1 182 ? -23.748 -4.426 -8.218 1.00 57.43 204 ARG C O 1
ATOM 2829 N N . VAL B 1 183 ? -21.642 -5.127 -7.842 1.00 60.68 205 VAL C N 1
ATOM 2830 C CA . VAL B 1 183 ? -22.106 -6.416 -7.318 1.00 63.30 205 VAL C CA 1
ATOM 2831 C C . VAL B 1 183 ? -22.707 -6.193 -5.936 1.00 60.34 205 VAL C C 1
ATOM 2832 O O . VAL B 1 183 ? -22.075 -5.530 -5.096 1.00 57.63 205 VAL C O 1
ATOM 2836 N N . PRO B 1 184 ? -23.913 -6.692 -5.660 1.00 53.35 206 PRO C N 1
ATOM 2837 C CA . PRO B 1 184 ? -24.525 -6.457 -4.345 1.00 49.64 206 PRO C CA 1
ATOM 2838 C C . PRO B 1 184 ? -23.720 -7.101 -3.225 1.00 47.39 206 PRO C C 1
ATOM 2839 O O . PRO B 1 184 ? -23.176 -8.196 -3.376 1.00 49.40 206 PRO C O 1
ATOM 2843 N N . VAL B 1 185 ? -23.657 -6.409 -2.090 1.00 46.44 207 VAL C N 1
ATOM 2844 C CA . VAL B 1 185 ? -22.870 -6.833 -0.939 1.00 50.02 207 VAL C CA 1
ATOM 2845 C C . VAL B 1 185 ? -23.823 -7.076 0.218 1.00 48.26 207 VAL C C 1
ATOM 2846 O O . VAL B 1 185 ? -24.515 -6.155 0.662 1.00 43.32 207 VAL C O 1
ATOM 2850 N N . TYR B 1 186 ? -23.824 -8.297 0.733 1.00 44.93 208 TYR C N 1
ATOM 2851 C CA . TYR B 1 186 ? -24.705 -8.690 1.818 1.00 45.92 208 TYR C CA 1
ATOM 2852 C C . TYR B 1 186 ? -23.873 -9.053 3.039 1.00 44.16 208 TYR C C 1
ATOM 2853 O O . TYR B 1 186 ? -22.650 -9.203 2.955 1.00 55.32 208 TYR C O 1
ATOM 2862 N N . ASN B 1 187 ? -24.547 -9.136 4.187 1.00 47.58 209 ASN C N 1
ATOM 2863 C CA . ASN B 1 187 ? -23.898 -9.599 5.406 1.00 46.11 209 ASN C CA 1
ATOM 2864 C C . ASN B 1 187 ? -23.304 -10.983 5.174 1.00 53.13 209 ASN C C 1
ATOM 2865 O O . ASN B 1 187 ? -24.003 -11.912 4.760 1.00 50.81 209 ASN C O 1
ATOM 2870 N N . SER B 1 188 ? -22.011 -11.115 5.444 1.00 44.77 210 SER C N 1
ATOM 2871 C CA . SER B 1 188 ? -21.264 -12.311 5.082 1.00 54.08 210 SER C CA 1
ATOM 2872 C C . SER B 1 188 ? -20.066 -12.415 6.018 1.00 62.27 210 SER C C 1
ATOM 2873 O O . SER B 1 188 ? -19.821 -11.505 6.822 1.00 59.38 210 SER C O 1
ATOM 2876 N N . PRO B 1 189 ? -19.322 -13.532 5.974 1.00 54.89 211 PRO C N 1
ATOM 2877 C CA . PRO B 1 189 ? -18.077 -13.611 6.758 1.00 52.98 211 PRO C CA 1
ATOM 2878 C C . PRO B 1 189 ? -17.081 -12.494 6.488 1.00 53.90 211 PRO C C 1
ATOM 2879 O O . PRO B 1 189 ? -16.354 -12.097 7.407 1.00 59.52 211 PRO C O 1
ATOM 2883 N N . ARG B 1 190 ? -17.010 -11.982 5.262 1.00 50.35 212 ARG C N 1
ATOM 2884 C CA . ARG B 1 190 ? -16.061 -10.933 4.919 1.00 44.44 212 ARG C CA 1
ATOM 2885 C C . ARG B 1 190 ? -16.658 -9.533 4.975 1.00 50.13 212 ARG C C 1
ATOM 2886 O O . ARG B 1 190 ? -15.920 -8.559 4.802 1.00 53.38 212 ARG C O 1
ATOM 2894 N N . HIS B 1 191 ? -17.961 -9.398 5.227 1.00 53.41 213 HIS C N 1
ATOM 2895 C CA . HIS B 1 191 ? -18.599 -8.081 5.256 1.00 55.35 213 HIS C CA 1
ATOM 2896 C C . HIS B 1 191 ? -19.699 -8.094 6.307 1.00 51.58 213 HIS C C 1
ATOM 2897 O O . HIS B 1 191 ? -20.725 -8.756 6.119 1.00 57.65 213 HIS C O 1
ATOM 2904 N N . PHE B 1 192 ? -19.494 -7.370 7.404 1.00 45.24 214 PHE C N 1
ATOM 2905 C CA . PHE B 1 192 ? -20.495 -7.273 8.459 1.00 43.51 214 PHE C CA 1
ATOM 2906 C C . PHE B 1 192 ? -21.249 -5.958 8.296 1.00 49.17 214 PHE C C 1
ATOM 2907 O O . PHE B 1 192 ? -20.644 -4.883 8.336 1.00 44.53 214 PHE C O 1
ATOM 2915 N N . LEU B 1 193 ? -22.566 -6.043 8.137 1.00 51.70 215 LEU C N 1
ATOM 2916 C CA . LEU B 1 193 ? -23.408 -4.871 7.937 1.00 47.45 215 LEU C CA 1
ATOM 2917 C C . LEU B 1 193 ? -24.180 -4.564 9.211 1.00 46.09 215 LEU C C 1
ATOM 2918 O O . LEU B 1 193 ? -24.775 -5.465 9.811 1.00 49.23 215 LEU C O 1
ATOM 2923 N N . ALA B 1 194 ? -24.177 -3.297 9.618 1.00 44.16 216 ALA C N 1
ATOM 2924 C CA . ALA B 1 194 ? -25.032 -2.875 10.720 1.00 45.48 216 ALA C CA 1
ATOM 2925 C C . ALA B 1 194 ? -25.382 -1.407 10.546 1.00 49.69 216 ALA C C 1
ATOM 2926 O O . ALA B 1 194 ? -24.481 -0.569 10.457 1.00 46.35 216 ALA C O 1
ATOM 2928 N N . GLU B 1 195 ? -26.684 -1.106 10.576 1.00 46.76 217 GLU C N 1
ATOM 2929 C CA . GLU B 1 195 ? -27.222 0.226 10.308 1.00 42.44 217 GLU C CA 1
ATOM 2930 C C . GLU B 1 195 ? -26.665 0.796 9.005 1.00 38.20 217 GLU C C 1
ATOM 2931 O O . GLU B 1 195 ? -26.895 0.222 7.937 1.00 47.36 217 GLU C O 1
ATOM 2937 N N . THR B 1 196 ? -25.939 1.912 9.063 1.00 37.99 218 THR C N 1
ATOM 2938 C CA . THR B 1 196 ? -25.341 2.495 7.867 1.00 34.85 218 THR C CA 1
ATOM 2939 C C . THR B 1 196 ? -23.877 2.108 7.689 1.00 37.06 218 THR C C 1
ATOM 2940 O O . THR B 1 196 ? -23.186 2.703 6.855 1.00 41.45 218 THR C O 1
ATOM 2944 N N . PHE B 1 197 ? -23.395 1.124 8.440 1.00 35.16 219 PHE C N 1
ATOM 2945 C CA . PHE B 1 197 ? -21.983 0.779 8.491 1.00 39.12 219 PHE C CA 1
ATOM 2946 C C . PHE B 1 197 ? -21.715 -0.570 7.838 1.00 40.90 219 PHE C C 1
ATOM 2947 O O . PHE B 1 197 ? -22.511 -1.511 7.950 1.00 43.94 219 PHE C O 1
ATOM 2955 N N . LEU B 1 198 ? -20.553 -0.655 7.191 1.00 38.09 220 LEU C N 1
ATOM 2956 C CA . LEU B 1 198 ? -20.011 -1.899 6.658 1.00 41.14 220 LEU C CA 1
ATOM 2957 C C . LEU B 1 198 ? -18.607 -2.077 7.216 1.00 41.93 220 LEU C C 1
ATOM 2958 O O . LEU B 1 198 ? -17.730 -1.243 6.972 1.00 35.52 220 LEU C O 1
ATOM 2963 N N . LEU B 1 199 ? -18.398 -3.155 7.962 1.00 43.53 221 LEU C N 1
ATOM 2964 C CA . LEU B 1 199 ? -17.093 -3.500 8.504 1.00 38.63 221 LEU C CA 1
ATOM 2965 C C . LEU B 1 199 ? -16.467 -4.612 7.672 1.00 46.04 221 LEU C C 1
ATOM 2966 O O . LEU B 1 199 ? -17.078 -5.672 7.478 1.00 44.60 221 LEU C O 1
ATOM 2971 N N . LEU B 1 200 ? -15.253 -4.357 7.173 1.00 38.65 222 LEU C N 1
ATOM 2972 C CA . LEU B 1 200 ? -14.396 -5.357 6.559 1.00 41.94 222 LEU C CA 1
ATOM 2973 C C . LEU B 1 200 ? -13.344 -5.724 7.597 1.00 42.61 222 LEU C C 1
ATOM 2974 O O . LEU B 1 200 ? -12.415 -4.935 7.839 1.00 48.81 222 LEU C O 1
ATOM 2979 N N . PRO B 1 201 ? -13.463 -6.878 8.262 1.00 49.55 223 PRO C N 1
ATOM 2980 C CA . PRO B 1 201 ? -12.524 -7.203 9.348 1.00 48.97 223 PRO C CA 1
ATOM 2981 C C . PRO B 1 201 ? -11.101 -7.445 8.880 1.00 47.26 223 PRO C C 1
ATOM 2982 O O . PRO B 1 201 ? -10.164 -7.231 9.658 1.00 49.65 223 PRO C O 1
ATOM 2986 N N . GLN B 1 202 ? -10.907 -7.911 7.647 1.00 47.05 224 GLN C N 1
ATOM 2987 C CA . GLN B 1 202 ? -9.566 -8.224 7.157 1.00 50.81 224 GLN C CA 1
ATOM 2988 C C . GLN B 1 202 ? -9.563 -7.987 5.650 1.00 54.26 224 GLN C C 1
ATOM 2989 O O . GLN B 1 202 ? -10.095 -8.806 4.894 1.00 63.24 224 GLN C O 1
ATOM 2995 N N . VAL B 1 203 ? -8.960 -6.879 5.222 1.00 46.65 225 VAL C N 1
ATOM 2996 C CA . VAL B 1 203 ? -8.921 -6.570 3.799 1.00 47.24 225 VAL C CA 1
ATOM 2997 C C . VAL B 1 203 ? -7.909 -7.481 3.115 1.00 54.64 225 VAL C C 1
ATOM 2998 O O . VAL B 1 203 ? -6.883 -7.863 3.689 1.00 64.50 225 VAL C O 1
ATOM 3002 N N . SER B 1 204 ? -8.206 -7.821 1.871 1.00 59.14 226 SER C N 1
ATOM 3003 C CA . SER B 1 204 ? -7.430 -8.718 1.030 1.00 63.96 226 SER C CA 1
ATOM 3004 C C . SER B 1 204 ? -7.249 -8.009 -0.304 1.00 63.21 226 SER C C 1
ATOM 3005 O O . SER B 1 204 ? -7.807 -6.927 -0.509 1.00 62.66 226 SER C O 1
ATOM 3008 N N . PRO B 1 205 ? -6.435 -8.556 -1.226 1.00 67.13 227 PRO C N 1
ATOM 3009 C CA . PRO B 1 205 ? -6.249 -7.857 -2.515 1.00 76.13 227 PRO C CA 1
ATOM 3010 C C . PRO B 1 205 ? -7.532 -7.678 -3.295 1.00 75.70 227 PRO C C 1
ATOM 3011 O O . PRO B 1 205 ? -7.616 -6.773 -4.140 1.00 75.48 227 PRO C O 1
ATOM 3015 N N . LEU B 1 206 ? -8.525 -8.534 -3.044 1.00 77.29 228 LEU C N 1
ATOM 3016 C CA . LEU B 1 206 ? -9.778 -8.467 -3.771 1.00 82.85 228 LEU C CA 1
ATOM 3017 C C . LEU B 1 206 ? -10.677 -7.340 -3.270 1.00 79.86 228 LEU C C 1
ATOM 3018 O O . LEU B 1 206 ? -11.599 -6.934 -3.979 1.00 87.01 228 LEU C O 1
ATOM 3023 N N . ASP B 1 207 ? -10.371 -6.775 -2.104 1.00 69.10 229 ASP C N 1
ATOM 3024 C CA . ASP B 1 207 ? -11.126 -5.670 -1.521 1.00 56.32 229 ASP C CA 1
ATOM 3025 C C . ASP B 1 207 ? -10.711 -4.299 -2.054 1.00 57.89 229 ASP C C 1
ATOM 3026 O O . ASP B 1 207 ? -11.450 -3.322 -1.876 1.00 62.08 229 ASP C O 1
ATOM 3031 N N . SER B 1 208 ? -9.540 -4.194 -2.675 1.00 65.63 230 SER C N 1
ATOM 3032 C CA . SER B 1 208 ? -9.141 -2.930 -3.278 1.00 65.73 230 SER C CA 1
ATOM 3033 C C . SER B 1 208 ? -10.023 -2.650 -4.487 1.00 64.80 230 SER C C 1
ATOM 3034 O O . SER B 1 208 ? -10.353 -3.561 -5.250 1.00 75.51 230 SER C O 1
ATOM 3037 N N . GLY B 1 209 ? -10.403 -1.389 -4.661 1.00 58.21 231 GLY C N 1
ATOM 3038 C CA . GLY B 1 209 ? -11.241 -0.949 -5.753 1.00 55.40 231 GLY C CA 1
ATOM 3039 C C . GLY B 1 209 ? -12.431 -0.163 -5.254 1.00 56.78 231 GLY C C 1
ATOM 3040 O O . GLY B 1 209 ? -12.470 0.306 -4.113 1.00 60.43 231 GLY C O 1
ATOM 3041 N N . THR B 1 210 ? -13.407 0.025 -6.137 1.00 59.72 232 THR C N 1
ATOM 3042 C CA . THR B 1 210 ? -14.539 0.885 -5.829 1.00 59.52 232 THR C CA 1
ATOM 3043 C C . THR B 1 210 ? -15.606 0.152 -5.019 1.00 61.36 232 THR C C 1
ATOM 3044 O O . THR B 1 210 ? -15.880 -1.033 -5.233 1.00 64.68 232 THR C O 1
ATOM 3048 N N . TRP B 1 211 ? -16.186 0.873 -4.066 1.00 53.61 233 TRP C N 1
ATOM 3049 C CA . TRP B 1 211 ? -17.330 0.450 -3.278 1.00 49.00 233 TRP C CA 1
ATOM 3050 C C . TRP B 1 211 ? -18.404 1.522 -3.393 1.00 56.24 233 TRP C C 1
ATOM 3051 O O . TRP B 1 211 ? -18.106 2.686 -3.667 1.00 53.13 233 TRP C O 1
ATOM 3062 N N . GLY B 1 212 ? -19.655 1.129 -3.194 1.00 43.54 234 GLY C N 1
ATOM 3063 C CA . GLY B 1 212 ? -20.756 2.060 -3.343 1.00 40.85 234 GLY C CA 1
ATOM 3064 C C . GLY B 1 212 ? -21.860 1.738 -2.361 1.00 43.72 234 GLY C C 1
ATOM 3065 O O . GLY B 1 212 ? -21.967 0.619 -1.852 1.00 45.23 234 GLY C O 1
ATOM 3066 N N . CYS B 1 213 ? -22.662 2.753 -2.070 1.00 39.82 235 CYS C N 1
ATOM 3067 C CA . CYS B 1 213 ? -23.827 2.585 -1.219 1.00 43.28 235 CYS C CA 1
ATOM 3068 C C . CYS B 1 213 ? -24.961 3.473 -1.705 1.00 52.36 235 CYS C C 1
ATOM 3069 O O . CYS B 1 213 ? -24.737 4.499 -2.351 1.00 47.76 235 CYS C O 1
ATOM 3072 N N . VAL B 1 214 ? -26.181 3.044 -1.404 1.00 44.70 236 VAL C N 1
ATOM 3073 C CA . VAL B 1 214 ? -27.393 3.820 -1.626 1.00 44.96 236 VAL C CA 1
ATOM 3074 C C . VAL B 1 214 ? -28.142 3.898 -0.302 1.00 44.80 236 VAL C C 1
ATOM 3075 O O . VAL B 1 214 ? -28.503 2.863 0.268 1.00 41.77 236 VAL C O 1
ATOM 3079 N N . LEU B 1 215 ? -28.365 5.117 0.184 1.00 45.01 237 LEU C N 1
ATOM 3080 C CA . LEU B 1 215 ? -29.195 5.384 1.354 1.00 45.57 237 LEU C CA 1
ATOM 3081 C C . LEU B 1 215 ? -30.590 5.768 0.899 1.00 45.55 237 LEU C C 1
ATOM 3082 O O . LEU B 1 215 ? -30.736 6.655 0.064 1.00 45.94 237 LEU C O 1
ATOM 3087 N N . THR B 1 216 ? -31.611 5.167 1.492 1.00 38.93 238 TH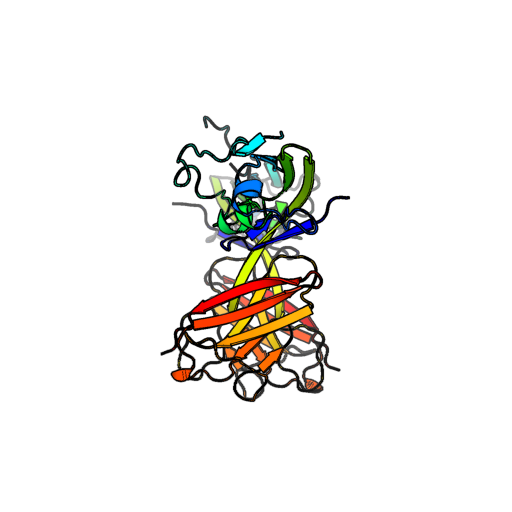R C N 1
ATOM 3088 C CA . THR B 1 216 ? -32.984 5.556 1.212 1.00 39.26 238 THR C CA 1
ATOM 3089 C C . THR B 1 216 ? -33.648 5.970 2.514 1.00 44.23 238 THR C C 1
ATOM 3090 O O . THR B 1 216 ? -33.558 5.251 3.518 1.00 45.35 238 THR C O 1
ATOM 3094 N N . TYR B 1 217 ? -34.269 7.145 2.498 1.00 45.49 239 TYR C N 1
ATOM 3095 C CA . TYR B 1 217 ? -34.965 7.706 3.643 1.00 35.23 239 TYR C CA 1
ATOM 3096 C C . TYR B 1 217 ? -36.465 7.482 3.483 1.00 39.27 239 TYR C C 1
ATOM 3097 O O . TYR B 1 217 ? -36.954 7.126 2.409 1.00 44.26 239 TYR C O 1
ATOM 3106 N N . ARG B 1 218 ? -37.195 7.689 4.580 1.00 38.51 240 ARG C N 1
ATOM 3107 C CA . ARG B 1 218 ? -38.611 7.338 4.619 1.00 40.66 240 ARG C CA 1
ATOM 3108 C C . ARG B 1 218 ? -39.468 8.191 3.690 1.00 49.82 240 ARG C C 1
ATOM 3109 O O . ARG B 1 218 ? -40.581 7.778 3.349 1.00 55.29 240 ARG C O 1
ATOM 3117 N N . ASP B 1 219 ? -38.987 9.358 3.271 1.00 47.31 241 ASP C N 1
ATOM 3118 C CA . ASP B 1 219 ? -39.725 10.192 2.332 1.00 51.52 241 ASP C CA 1
ATOM 3119 C C . ASP B 1 219 ? -39.469 9.807 0.881 1.00 53.48 241 ASP C C 1
ATOM 3120 O O . ASP B 1 219 ? -40.021 10.442 -0.023 1.00 56.82 241 ASP C O 1
ATOM 3125 N N . GLY B 1 220 ? -38.644 8.788 0.644 1.00 50.64 242 GLY C N 1
ATOM 3126 C CA . GLY B 1 220 ? -38.270 8.370 -0.688 1.00 46.20 242 GLY C CA 1
ATOM 3127 C C . GLY B 1 220 ? -36.980 8.967 -1.203 1.00 50.84 242 GLY C C 1
ATOM 3128 O O . GLY B 1 220 ? -36.519 8.570 -2.281 1.00 50.44 242 GLY C O 1
ATOM 3129 N N . PHE B 1 221 ? -36.383 9.905 -0.473 1.00 44.35 243 PHE C N 1
ATOM 3130 C CA . PHE B 1 221 ? -35.110 10.479 -0.885 1.00 47.09 243 PHE C CA 1
ATOM 3131 C C . PHE B 1 221 ? -34.005 9.439 -0.761 1.00 43.50 243 PHE C C 1
ATOM 3132 O O . PHE B 1 221 ? -33.850 8.811 0.291 1.00 42.13 243 PHE C O 1
ATOM 3140 N N . ASN B 1 222 ? -33.237 9.245 -1.831 1.00 39.49 244 ASN C N 1
ATOM 3141 C CA . ASN B 1 222 ? -32.115 8.320 -1.783 1.00 47.83 244 ASN C CA 1
ATOM 3142 C C . ASN B 1 222 ? -30.849 8.977 -2.324 1.00 53.00 244 ASN C C 1
ATOM 3143 O O . ASN B 1 222 ? -30.885 9.830 -3.216 1.00 53.69 244 ASN C O 1
ATOM 3148 N N . VAL B 1 223 ? -29.733 8.556 -1.736 1.00 54.73 245 VAL C N 1
ATOM 3149 C CA . VAL B 1 223 ? -28.393 9.070 -1.981 1.00 48.41 245 VAL C CA 1
ATOM 3150 C C . VAL B 1 223 ? -27.518 7.942 -2.505 1.00 48.57 245 VAL C C 1
ATOM 3151 O O . VAL B 1 223 ? -27.532 6.837 -1.953 1.00 48.20 245 VAL C O 1
ATOM 3155 N N . SER B 1 224 ? -26.773 8.213 -3.572 1.00 46.15 246 SER C N 1
ATOM 3156 C CA . SER B 1 224 ? -25.790 7.276 -4.100 1.00 47.24 246 SER C CA 1
ATOM 3157 C C . SER B 1 224 ? -24.392 7.826 -3.840 1.00 51.00 246 SER C C 1
ATOM 3158 O O . SER B 1 224 ? -24.092 8.964 -4.214 1.00 50.68 246 SER C O 1
ATOM 3161 N N . ILE B 1 225 ? -23.545 7.022 -3.189 1.00 48.18 247 ILE C N 1
ATOM 3162 C CA . ILE B 1 225 ? -22.188 7.415 -2.820 1.00 47.37 247 ILE C CA 1
ATOM 3163 C C . ILE B 1 225 ? -21.213 6.354 -3.313 1.00 51.33 247 ILE C C 1
ATOM 3164 O O . ILE B 1 225 ? -21.451 5.155 -3.128 1.00 52.85 247 ILE C O 1
ATOM 3169 N N . THR B 1 226 ? -20.116 6.791 -3.929 1.00 48.73 248 THR C N 1
ATOM 3170 C CA . THR B 1 226 ? -19.035 5.907 -4.340 1.00 49.23 248 THR C CA 1
ATOM 3171 C C . THR B 1 226 ? -17.750 6.267 -3.598 1.00 55.53 248 THR C C 1
ATOM 3172 O O . THR B 1 226 ? -17.585 7.392 -3.116 1.00 60.40 248 THR C O 1
ATOM 3176 N N . TYR B 1 227 ? -16.853 5.286 -3.480 1.00 55.14 249 TYR C N 1
ATOM 3177 C CA . TYR B 1 227 ? -15.612 5.451 -2.731 1.00 52.80 249 TYR C CA 1
ATOM 3178 C C . TYR B 1 227 ? -14.578 4.460 -3.249 1.00 56.25 249 TYR C C 1
ATOM 3179 O O . TYR B 1 227 ? -14.911 3.311 -3.522 1.00 51.77 249 TYR C O 1
ATOM 3188 N N . ASN B 1 228 ? -13.326 4.890 -3.377 1.00 62.07 250 ASN C N 1
ATOM 3189 C CA . ASN B 1 228 ? -12.271 4.009 -3.875 1.00 62.87 250 ASN C CA 1
ATOM 3190 C C . ASN B 1 228 ? -11.351 3.603 -2.728 1.00 54.53 250 ASN C C 1
ATOM 3191 O O . ASN B 1 228 ? -10.603 4.432 -2.200 1.00 56.73 250 ASN C O 1
ATOM 3196 N N . LEU B 1 229 ? -11.415 2.328 -2.345 1.00 47.19 251 LEU C N 1
ATOM 3197 C CA . LEU B 1 229 ? -10.568 1.761 -1.305 1.00 49.57 251 LEU C CA 1
ATOM 3198 C C . LEU B 1 229 ? -9.259 1.276 -1.917 1.00 54.89 251 LEU C C 1
ATOM 3199 O O . LEU B 1 229 ? -9.261 0.638 -2.972 1.00 54.29 251 LEU C O 1
ATOM 3204 N N . LYS B 1 230 ? -8.145 1.595 -1.266 1.00 58.21 252 LYS C N 1
ATOM 3205 C CA . LYS B 1 230 ? -6.821 1.214 -1.739 1.00 54.08 252 LYS C CA 1
ATOM 3206 C C . LYS B 1 230 ? -6.160 0.303 -0.716 1.00 49.33 252 LYS C C 1
ATOM 3207 O O . LYS B 1 230 ? -6.105 0.636 0.473 1.00 54.30 252 LYS C O 1
ATOM 3213 N N . VAL B 1 231 ? -5.657 -0.841 -1.177 1.00 53.20 253 VAL C N 1
ATOM 3214 C CA . VAL B 1 231 ? -5.091 -1.858 -0.300 1.00 52.55 253 VAL C CA 1
ATOM 3215 C C . VAL B 1 231 ? -3.705 -2.193 -0.823 1.00 53.82 253 VAL C C 1
ATOM 3216 O O . VAL B 1 231 ? -3.552 -2.595 -1.983 1.00 60.19 253 VAL C O 1
ATOM 3220 N N . LEU B 1 232 ? -2.701 -2.025 0.028 1.00 57.77 254 LEU C N 1
ATOM 3221 C CA . LEU B 1 232 ? -1.317 -2.276 -0.342 1.00 54.98 254 LEU C CA 1
ATOM 3222 C C . LEU B 1 232 ? -0.826 -3.636 0.144 1.00 52.54 254 LEU C C 1
ATOM 3223 O O . LEU B 1 232 ? 0.325 -4.008 -0.089 1.00 73.68 254 LEU C O 1
#

Foldseek 3Di:
DFAEDEAEAQAKDKAWDFPDVQPDALQQQLQKKKWKWFDWCPTDTPDIDHGGNDDPPCCVPPVQWDADSVVSSVRIGIIMRHGDHQRRFGKMKMWMDHPPDIDIHIHGYDYKYWDWDKVVPDAAEFFAKMKTFGDIPDPDFFPDKWKFADPVGHTDDDDPQWHDDRRMIMGRGHHPSRFAKMKMWTAHPVRDIDIDMDGHHYD/DDFAEDEAEAFAKDKAWDFDPCDPQPLVQLLQKWKWKKFFWDPVQVVDDDTDIDTQATAHGDNDGDPDDGPHVQKDADSVCSSRGTGMIMRHGDHQRRFGKMKMWMDTPPDIDMHIYGYHYKYWDWDKPPDQAEEFFAKIKTFGDIPDPDFFPDKWKADDDVGHTDDDDPQWHDDRRMIIGRTDHPVRFAKMWMWTHHPVGDIDIYMDGGHYD

CATH classification: 2.60.40.10

Organism: Mus musculus (NCBI:txid10090)

GO terms:
  GO:0002841 negative regulation of T cell mediated immune response to tumor cell (P, IDA)
  GO:0004888 transmembrane signaling receptor activity (F, IDA)
  GO:0005576 extracellular region (C, IDA)
  GO:0005886 plasma membrane (C, IDA)
  GO:0042289 MHC class II protein binding (F, IDA)
  GO:0050860 negative regulation of T cell receptor signaling pathway (P, IDA)
  GO:0050868 negative regulation of T cell activation (P, IDA)
  GO:0050776 regulation of immune response (P, IDA)
  GO:0007166 cell surface receptor signaling pathway (P, IDA)
  GO:0005576 extracellular region (C, EXP)
  GO:0005886 plasma membrane (C, EXP)
  GO:0002270 plasmacytoid dendritic cell activation (P, IMP)
  GO:0045590 negative regulation of regulatory T cell differentiation (P, IMP)
  GO:0005515 protein binding (F, IPI)
  GO:0009897 external side of plasma membrane (C, IDA)
  GO:0032703 negative regulation of interleukin-2 production (P, IDA)
  GO:0045954 positive regulation of natural killer cell mediated cytotoxicity (P, IDA)
  GO:0045954 positive regulation of natural killer cell mediated cytotoxicity (P, IMP)

Secondary structure (DSSP, 8-state):
-PPEEEEETTS-EEE--B-SS--S-HHHHTT-EEEEEEEE---EEEEEE-TTS---S-SSSSTTEE--HHHHHTTB--EEESS--GGG-EEEEEEEE-SS-EEEEEEEEEEE-EEEEEES-S-B-TT--EEEEEEE--SSPPSEEEEEETTTTEEE-SBTTBEEETTEEEESS--GGG-EEEEEEEE-TTS-EEEEEEEE-B-/--PPEEEEETTS-EEE--B-SS--S-HHHHTT-EEEEEEEE------PPPPP-EEEEEE-SSS---SPPPSSTTEEE-TTTGGGTB--EEESS--GGG-EEEEEEEE-SS-EEEEEEEEEEE-EEEEEES-SEE-TT--EEEEEEES-SSPPSEEEEEETTTTEEE-SBTTBEEETTEEEESS--GGG-EEEEEEEE-TTS-EEEEEEEEEE-

InterPro domains:
  IPR003599 Immunoglobulin domain subtype [SM00409] (29-163)
  IPR003599 Immunoglobulin domain subtype [SM00409] (170-254)
  IPR003599 Immunoglobulin domain subtype [SM00409] (261-345)
  IPR007110 Immunoglobulin-like domain [PS50835] (150-246)
  IPR007110 Immunoglobulin-like domain [PS50835] (258-341)
  IPR013783 Immunoglobulin-like fold [G3DSA:2.60.40.10] (27-166)
  IPR013783 Immunoglobulin-like fold [G3DSA:2.60.40.10] (167-255)
  IPR013783 Immunoglobulin-like fold [G3DSA:2.60.40.10] (300-345)
  IPR015621 Interleukin-1 receptor family [PTHR11890] (26-378)
  IPR036179 Immunoglobulin-like domain superfamily [SSF48726] (28-162)
  IPR036179 Immunoglobulin-like domain superfamily [SSF48726] (167-255)
  IPR036179 Immunoglobulin-like domain superfamily [SSF48726] (261-346)

Radius of gyration: 30.78 Å; Cα contacts (8 Å, |Δi|>4): 934; chains: 2; bounding box: 74×58×80 Å

B-factor: mean 75.96, std 30.49, range [32.21, 199.57]

Sequence (416 aa):
ELPVVWAQEGAPVHLPCSLKSPNLDPNFLRRGGVIWQHQPDGRYTVLSVAPGGLRSGRQPLHPHVQLEERGLQRGDFSLWLRPALRTDAGEYHATVRLPNRALSCSLRLRVGQASMIASPSGVLKLSDWVLLNCSFSRPDRPVSVHWFQGQNRVPVYNSPRHFLAETFLLLPQVSPLDSGTWGCVLTYRDGFNVSITYNLKVLKELPVVWAQEGAPVHLPCSLKSPNLDPNFLRRGGVIWQHQPDSGQPRQPAPGRYTVLSVAPGGLRSGRQPLHPHVQLEERGLQRGDFSLWLRPALRTDAGEYHATVRLPNRALSCSLRLRVGQASMIASPSGVLKLSDWVLLNCSFSRPDRPVSVHWFQGQNRVPVYNSPRHFLAETFLLLPQVSPLDSGTWGCVLTYRDGFNVSITYNLKVL

Solvent-accessible surface area: 23602 Å² total; per-residue (Å²): 209,45,78,70,24,32,0,23,53,61,25,76,17,74,0,59,3,64,22,102,96,14,143,34,86,64,90,66,0,46,105,1,2,2,75,1,54,7,66,67,128,84,126,112,65,14,31,74,33,69,71,44,2,155,93,83,59,169,97,113,50,97,74,37,13,29,16,65,77,82,14,4,59,68,0,44,0,6,0,65,2,91,52,0,69,145,102,6,28,6,37,5,35,1,58,1,161,13,78,148,121,93,35,88,24,38,17,63,2,115,23,3,62,30,54,23,87,11,15,15,92,48,102,8,50,91,59,58,26,0,5,0,26,0,26,23,65,23,121,67,148,26,95,38,35,88,4,32,50,31,175,137,124,85,68,5,150,101,33,116,148,42,71,47,30,117,9,16,0,4,2,38,118,3,29,89,143,18,61,25,49,4,8,1,14,2,32,5,207,82,52,32,79,0,60,15,104,46,85,2,120,22,150,259,137,45,79,63,28,31,0,42,65,58,30,75,12,66,0,56,3,46,39,179,87,50,128,79,73,60,97,69,9,108,122,1,0,0,46,0,54,4,25,59,90,104,69,118,172,210,108,122,90,80,53,121,99,53,7,17,72,44,57,44,37,42,147,222,80,71,216,86,90,81,56,103,52,7,84,15,59,138,82,11,27,78,60,0,30,0,1,0,60,0,113,55,0,71,150,110,11,24,0,22,3,23,1,60,0,107,15,81,113,123,67,37,89,25,38,11,41,1,106,23,1,59,29,53,16,88,21,14,29,45,12,84,6,141,92,64,56,20,0,5,0,29,0,22,15,65,26,124,73,195,22,71,36,32,101,7,31,57,17,175,132,136,87,71,12,162,99,35,119,115,32,73,56,33,114,23,22,0,5,1,51,101,2,17,102,157,10,50,26,43,2,14,2,28,2,31,6,206,81,50,35,86,0,80,15,106,58,88,0,112,21,148

Nearest PDB structures (foldseek):
  7tze-assembly1_A  TM=1.005E+00  e=1.232E-44  Mus musculus
  7tze-assembly1_C  TM=9.174E-01  e=2.822E-39  Mus musculus
  9cym-assembly1_L  TM=9.006E-01  e=6.952E-36  Mus musculus
  8dgg-assembly1_B  TM=9.491E-01  e=1.315E-33  Mus musculus
  8dgg-assembly1_A  TM=9.151E-01  e=2.850E-34  Mus musculus